Protein AF-0000000083315668 (afdb_homodimer)

Radius of gyration: 35.76 Å; Cα contacts (8 Å, |Δi|>4): 1628; chains: 2; bounding box: 47×104×80 Å

Sequence (720 aa):
MYAAILAGGVGSRLWPRSRQTRPKQFTDITGSGRTMIQETARRLEGLVDPDRIYVITGSQYARLAAEQLPQIPSDQIIVEPNGRNTGPAIGLACVVLQRRDPDATLAVLPADHVITQPERFRQALAVAGQAAAAGYLVTLGIEPTFPHTGYGYIKAGKPLDLDHGPVYQVELFTEKPNRSAAEAFLAEGGYYWNGGIFVGQVRTFLEEFARQLPQVYERLLQIQACLDRDGSQEERQQAIAEIWAEMPSISMDYGVMEGAQRVAVVPMQAGWSDVGSWDALEAVLEQDESSNYVAKGEILTIDSCDNIVYSDKTMVALIGVHELVVVDAGDTLLIGHKSQMQRVKEIVETLRAQGRSELLMYAAILAGGVGSRLWPRSRQTRPKQFTDITGSGRTMIQETARRLEGLVDPDRIYVITGSQYARLAAEQLPQIPSDQIIVEPNGRNTGPAIGLACVVLQRRDPDATLAVLPADHVITQPERFRQALAVAGQAAAAGYLVTLGIEPTFPHTGYGYIKAGKPLDLDHGPVYQVELFTEKPNRSAAEAFLAEGGYYWNGGIFVGQVRTFLEEFARQLPQVYERLLQIQACLDRDGSQEERQQAIAEIWAEMPSISMDYGVMEGAQRVAVVPMQAGWSDVGSWDALEAVLEQDESSNYVAKGEILTIDSCDNIVYSDKTMVALIGVHELVVVDAGDTLLIGHKSQMQRVKEIVETLRAQGRSELL

Secondary structure (DSSP, 8-state):
-EEEEE-----GGGTTTS-SSS-GGGS-SSSSSS-HHHHHHHTTTTTS-GGGEEEEEEGGGHHHHHHH-TTS-GGGEEEESS---HHHHHHHHHHHHHHH-TT-EEEEEETT-EES-HHHHHHHHHHHHHHHHTT-EEEEEE--SS--SSS-EEEEEEEP--SSS--EEEEEEESS--HHHHHHHHHH--EEEEEEEEEEEHHHHHHHHHHH-HHHHHHHHHHHHHHHS-S-HHHHHHHHHHHHTT-----HHHHTGGG-SSEEEEE--S-EE---SGGGGGGTSPB-TTS-EEEES-EEEES-BS-EEEE-SSEEEEES-BSEEEEE-SSEEEEEEGGGGGGHHHHHHHHHHTT-GGG-/-EEEEEE----GGGTTTS-SSS-GGGS-SSSSSS-HHHHHHHTTTTTS-GGGEEEEEEGGGHHHHHHH-TTS-GGGEEEESS---HHHHHHHHHHHHHHH-TT-EEEEEETT-EES-HHHHHHHHHHHHHHHHTT-EEEEEE--SS--SSS-EEEEEEEP--SSS--EEEEEEESS--HHHHHHHHHH--EEEEEEEEEEEHHHHHHHHHHH-HHHHHHHHHHHHHHHS-S-HHHHHHHHHHHHTT-----HHHHTGGG-SSEEEEE--S-EE---SGGGGGGTSPB-TTS-EEEES-EEEES-BS-EEEE-SSEEEEES-BSEEEEE-SSEEEEEEGGGGGGHHHHHHHHHHTT-GGG-

InterPro domains:
  IPR005835 Nucleotidyl transferase domain [PF00483] (3-289)
  IPR029044 Nucleotide-diphospho-sugar transferases [G3DSA:3.90.550.10] (1-354)
  IPR029044 Nucleotide-diphospho-sugar transferases [SSF53448] (1-283)
  IPR049577 GDP-mannose pyrophosphorylase, N-terminal domain [cd02509] (1-281)
  IPR051161 Mannose-6-phosphate isomerase type 2 [PTHR46390] (1-358)
  IPR054566 MannoseP isomerase/GMP-like, beta-helix domain [PF22640] (297-351)

Organism: NCBI:txid1204385

Solvent-accessible surface area (backbone atoms only — not comparable to full-atom values): 36936 Å² total; per-residue (Å²): 108,33,36,36,32,44,56,62,69,54,50,62,33,44,51,74,67,17,26,76,90,40,19,38,33,72,31,52,78,65,48,78,84,47,26,24,36,45,50,45,56,56,49,34,58,96,75,40,56,47,89,39,40,31,37,39,22,28,62,92,43,46,66,57,51,46,68,64,37,69,76,35,54,72,89,33,52,42,67,36,83,60,91,28,53,51,27,50,52,52,51,50,51,33,52,58,40,41,75,75,36,65,82,38,33,37,35,37,36,60,18,49,46,47,59,76,32,44,68,50,41,46,51,37,51,51,35,30,50,54,47,10,74,73,66,22,43,22,34,37,20,29,77,66,88,64,55,58,41,85,38,28,40,32,31,58,47,59,73,47,96,52,96,62,60,76,32,19,33,51,70,41,56,44,73,43,40,55,59,69,54,24,44,49,45,63,73,70,51,64,46,21,30,54,65,70,30,38,22,22,26,34,57,57,53,51,51,42,30,48,72,62,32,46,72,53,35,51,48,48,51,52,42,47,53,46,71,71,45,86,72,55,71,67,58,39,50,52,53,40,42,59,54,52,73,70,50,64,71,40,39,38,60,75,52,37,57,53,73,49,87,49,39,30,35,26,69,40,87,20,61,74,42,60,60,73,25,66,54,48,46,65,82,74,46,65,61,47,95,63,43,26,30,65,35,32,60,40,75,50,68,44,79,32,35,54,27,38,35,36,28,82,38,72,31,37,35,36,32,56,43,63,39,34,34,38,38,42,55,79,52,36,36,39,39,26,27,40,91,48,33,81,51,41,46,55,56,55,50,50,35,57,76,70,66,42,62,91,78,69,108,34,36,37,32,43,56,61,68,54,50,64,33,43,51,74,67,18,25,74,90,41,18,39,33,72,31,51,79,66,47,78,84,46,27,24,36,46,48,46,57,54,47,34,59,96,76,39,55,48,90,39,40,31,36,38,19,27,61,91,43,45,67,58,50,47,68,66,37,69,76,35,53,72,89,33,53,43,67,36,82,59,90,29,53,52,28,52,52,52,50,50,52,35,50,59,40,42,76,75,37,64,82,36,34,36,34,38,34,58,16,48,44,48,60,77,32,43,67,48,41,45,51,38,49,52,34,29,49,54,46,10,74,73,65,23,42,21,35,36,20,30,78,67,89,64,56,58,40,84,38,27,40,32,32,56,47,59,72,46,98,52,94,62,60,76,32,20,33,50,68,43,57,43,76,44,40,55,58,70,55,24,45,50,44,62,71,70,51,65,46,19,30,52,65,70,31,37,23,22,27,35,58,56,54,52,50,43,30,48,72,61,32,47,72,51,34,51,48,48,52,52,41,46,51,47,70,73,47,86,72,54,71,67,57,40,51,52,53,41,42,60,54,52,71,72,49,62,70,39,40,38,59,76,51,36,57,52,74,50,88,50,38,30,35,26,70,39,87,18,60,74,40,63,60,74,26,67,55,48,45,64,80,76,46,66,61,46,97,64,44,26,31,66,33,32,63,41,73,48,68,44,80,32,36,54,27,38,35,36,30,83,37,72,32,36,37,35,33,55,43,63,39,33,33,39,38,41,54,80,52,35,35,40,38,26,28,41,91,50,32,80,52,41,46,57,55,54,50,50,36,58,75,69,66,44,62,90,78,67

Foldseek 3Di:
DAEEEEDADQLLLAPPQGANLARQLLDQLLQPPAGLLLVVVVLCPPPHQLQRYAYEYAPSCLVVSCVRCVRHDSVRYHHAPDAQAALLSVLLVLLVVCVVPVFDKYKYHYSQKDFQFSVLVSLLVVVQQQVQNVVAKEFEFEDDPALFQQWKKWAFDDFDPDDRATKGWTPAIGGRDDSVVSVVDNVVDRMTTGQLIIIHTSVSSLVQCVVQPVLSSVLSVQLSVLVPDDDDPVVSVVSNSVSSVPHHRDYCSVRGVRPDDGYMYRYGDRQMDSCSFQLRSVSVADADPQADGESDEAEAEACEHQEYEAEPDNYHYYYNYYQWYWHDNPVDIDIDHSVCSSCSVVVVVVCVVVVVSVSD/DAEEEEDADQLLLAPPQGANLARQLLDQLLQPPAGLLLVVVVLCPPPHQLQRYAYEYAPSCLVVSCVRCVRHDSVRYHHAPDAQAALLSVLLVLLVVCVVPVFDKYKYHYSQKDFQFSVLVSLLVVVQQQVQNVPAKEFEFEDDPALFQQWKKWAFDDFDPDDRATKGWTPAIGGRDDSVVSVVDNVVDRMTTGQLIIIHTSVSSLVQCVVQPVLSSVLSVQLSVLVPDDDDPVVSVVSNSVSSVPHHRDYCSVRGVRPDDTYMYRYGDRQMDSCSFQLRSVSVADADPQADGESDEAEAEACEHQEYEAEPDNYHYYYNYYQWYWHDNPVDIDIDHSVCSSCSVVVVVVCVVVVVSVSD

pLDDT: mean 95.36, std 3.81, range [67.56, 98.88]

Structure (mmCIF, N/CA/C/O backbone):
data_AF-0000000083315668-model_v1
#
loop_
_entity.id
_entity.type
_entity.pdbx_description
1 polymer 'mannose-1-phosphate guanylyltransferase'
#
loop_
_atom_site.group_PDB
_atom_site.id
_atom_site.type_symbol
_atom_site.label_atom_id
_atom_site.label_alt_id
_atom_site.label_comp_id
_atom_site.label_asym_id
_atom_site.label_entity_id
_atom_site.label_seq_id
_atom_site.pdbx_PDB_ins_code
_atom_site.Cartn_x
_atom_site.Cartn_y
_atom_site.Cartn_z
_atom_site.occupancy
_atom_site.B_iso_or_equiv
_atom_site.auth_seq_id
_atom_site.auth_comp_id
_atom_site.auth_asym_id
_atom_site.auth_atom_id
_atom_site.pdbx_PDB_model_num
ATOM 1 N N . MET A 1 1 ? 11.969 -40.656 -20.406 1 96.12 1 MET A N 1
ATOM 2 C CA . MET A 1 1 ? 10.836 -39.844 -19.938 1 96.12 1 MET A CA 1
ATOM 3 C C . MET A 1 1 ? 10.883 -38.438 -20.531 1 96.12 1 MET A C 1
ATOM 5 O O . MET A 1 1 ? 11.961 -37.844 -20.656 1 96.12 1 MET A O 1
ATOM 9 N N . TYR A 1 2 ? 9.727 -37.969 -21.047 1 98.31 2 TYR A N 1
ATOM 10 C CA . TYR A 1 2 ? 9.508 -36.594 -21.531 1 98.31 2 TYR A CA 1
ATOM 11 C C . TYR A 1 2 ? 8.656 -35.812 -20.531 1 98.31 2 TYR A C 1
ATOM 13 O O . TYR A 1 2 ? 8.008 -36.406 -19.656 1 98.31 2 TYR A O 1
ATOM 21 N N . ALA A 1 3 ? 8.727 -34.531 -20.641 1 98.81 3 ALA A N 1
ATOM 22 C CA . ALA A 1 3 ? 7.875 -33.656 -19.812 1 98.81 3 ALA A CA 1
ATOM 23 C C . ALA A 1 3 ? 7.121 -32.656 -20.672 1 98.81 3 ALA A C 1
ATOM 25 O O . ALA A 1 3 ? 7.652 -32.156 -21.672 1 98.81 3 ALA A O 1
ATOM 26 N N . ALA A 1 4 ? 5.887 -32.438 -20.344 1 98.75 4 ALA A N 1
ATOM 27 C CA . ALA A 1 4 ? 5.078 -31.375 -20.922 1 98.75 4 ALA A CA 1
ATOM 28 C C . ALA A 1 4 ? 4.613 -30.391 -19.844 1 98.75 4 ALA A C 1
ATOM 30 O O . ALA A 1 4 ? 3.861 -30.766 -18.938 1 98.75 4 ALA A O 1
ATOM 31 N N . ILE A 1 5 ? 5.059 -29.156 -19.938 1 98.69 5 ILE A N 1
ATOM 32 C CA . ILE A 1 5 ? 4.652 -28.094 -19.016 1 98.69 5 ILE A CA 1
ATOM 33 C C . ILE A 1 5 ? 3.443 -27.359 -19.578 1 98.69 5 ILE A C 1
ATOM 35 O O . ILE A 1 5 ? 3.518 -26.766 -20.656 1 98.69 5 ILE A O 1
ATOM 39 N N . LEU A 1 6 ? 2.361 -27.438 -18.844 1 98.19 6 LEU A N 1
ATOM 40 C CA . LEU A 1 6 ? 1.143 -26.75 -19.266 1 98.19 6 LEU A CA 1
ATOM 41 C C . LEU A 1 6 ? 1.181 -25.281 -18.844 1 98.19 6 LEU A C 1
ATOM 43 O O . LEU A 1 6 ? 1.174 -24.969 -17.656 1 98.19 6 LEU A O 1
ATOM 47 N N . ALA A 1 7 ? 1.18 -24.359 -19.812 1 97.12 7 ALA A N 1
ATOM 48 C CA . ALA A 1 7 ? 1.354 -22.953 -19.516 1 97.12 7 ALA A CA 1
ATOM 49 C C . ALA A 1 7 ? 0.317 -22.109 -20.25 1 97.12 7 ALA A C 1
ATOM 51 O O . ALA A 1 7 ? 0.647 -21.062 -20.828 1 97.12 7 ALA A O 1
ATOM 52 N N . GLY A 1 8 ? -0.949 -22.547 -20.234 1 91.5 8 GLY A N 1
ATOM 53 C CA . GLY A 1 8 ? -1.982 -21.828 -20.969 1 91.5 8 GLY A CA 1
ATOM 54 C C . GLY A 1 8 ? -2.924 -21.062 -20.062 1 91.5 8 GLY A C 1
ATOM 55 O O . GLY A 1 8 ? -3.713 -20.234 -20.531 1 91.5 8 GLY A O 1
ATOM 56 N N . GLY A 1 9 ? -2.857 -21.188 -18.766 1 84.25 9 GLY A N 1
ATOM 57 C CA . GLY A 1 9 ? -3.797 -20.594 -17.828 1 84.25 9 GLY A CA 1
ATOM 58 C C . GLY A 1 9 ? -3.578 -19.094 -17.625 1 84.25 9 GLY A C 1
ATOM 59 O O . GLY A 1 9 ? -2.463 -18.609 -17.797 1 84.25 9 GLY A O 1
ATOM 60 N N . VAL A 1 10 ? -4.699 -18.375 -17.297 1 78.62 10 VAL A N 1
ATOM 61 C CA . VAL A 1 10 ? -4.629 -16.938 -17.109 1 78.62 10 VAL A CA 1
ATOM 62 C C . VAL A 1 10 ? -4.293 -16.609 -15.664 1 78.62 10 VAL A C 1
ATOM 64 O O . VAL A 1 10 ? -3.52 -15.695 -15.383 1 78.62 10 VAL A O 1
ATOM 67 N N . GLY A 1 11 ? -4.781 -17.391 -14.656 1 79.75 11 GLY A N 1
ATOM 68 C CA . GLY A 1 11 ? -4.484 -17.188 -13.25 1 79.75 11 GLY A CA 1
ATOM 69 C C . GLY A 1 11 ? -4.938 -15.836 -12.734 1 79.75 11 GLY A C 1
ATOM 70 O O . GLY A 1 11 ? -4.141 -15.078 -12.188 1 79.75 11 GLY A O 1
ATOM 71 N N . SER A 1 12 ? -6.195 -15.5 -12.695 1 84.19 12 SER A N 1
ATOM 72 C CA . SER A 1 12 ? -6.719 -14.164 -12.438 1 84.19 12 SER A CA 1
ATOM 73 C C . SER A 1 12 ? -6.727 -13.844 -10.945 1 84.19 12 SER A C 1
ATOM 75 O O . SER A 1 12 ? -6.719 -12.672 -10.555 1 84.19 12 SER A O 1
ATOM 77 N N . ARG A 1 13 ? -6.609 -14.781 -10.055 1 90.38 13 ARG A N 1
ATOM 78 C CA . ARG A 1 13 ? -6.773 -14.555 -8.617 1 90.38 13 ARG A CA 1
ATOM 79 C C . ARG A 1 13 ? -5.496 -14 -8 1 90.38 13 ARG A C 1
ATOM 81 O O . ARG A 1 13 ? -5.477 -13.648 -6.816 1 90.38 13 ARG A O 1
ATOM 88 N N . LEU A 1 14 ? -4.457 -13.891 -8.75 1 95.94 14 LEU A N 1
ATOM 89 C CA . LEU A 1 14 ? -3.219 -13.305 -8.242 1 95.94 14 LEU A CA 1
ATOM 90 C C . LEU A 1 14 ? -3.025 -11.898 -8.797 1 95.94 14 LEU A C 1
ATOM 92 O O . LEU A 1 14 ? -1.903 -11.383 -8.82 1 95.94 14 LEU A O 1
ATOM 96 N N . TRP A 1 15 ? -4.176 -11.438 -9.305 1 95.69 15 TRP A N 1
ATOM 97 C CA . TRP A 1 15 ? -4.18 -10 -9.547 1 95.69 15 TRP A CA 1
ATOM 98 C C . TRP A 1 15 ? -3.771 -9.234 -8.289 1 95.69 15 TRP A C 1
ATOM 100 O O . TRP A 1 15 ? -4.086 -9.648 -7.176 1 95.69 15 TRP A O 1
ATOM 110 N N . PRO A 1 16 ? -3.004 -8.195 -8.359 1 96.12 16 PRO A N 1
ATOM 111 C CA . PRO A 1 16 ? -2.717 -7.43 -9.578 1 96.12 16 PRO A CA 1
ATOM 112 C C . PRO A 1 16 ? -1.401 -7.84 -10.234 1 96.12 16 PRO A C 1
ATOM 114 O O . PRO A 1 16 ? -1.03 -7.297 -11.273 1 96.12 16 PRO A O 1
ATOM 117 N N . ARG A 1 17 ? -0.706 -8.789 -9.656 1 93.62 17 ARG A N 1
ATOM 118 C CA . ARG A 1 17 ? 0.554 -9.188 -10.273 1 93.62 17 ARG A CA 1
ATOM 119 C C . ARG A 1 17 ? 0.308 -10.016 -11.531 1 93.62 17 ARG A C 1
ATOM 121 O O . ARG A 1 17 ? 1.057 -9.914 -12.508 1 93.62 17 ARG A O 1
ATOM 128 N N . SER A 1 18 ? -0.645 -10.859 -11.461 1 93.44 18 SER A N 1
ATOM 129 C CA . SER A 1 18 ? -1.071 -11.555 -12.672 1 93.44 18 SER A CA 1
ATOM 130 C C . SER A 1 18 ? -1.924 -10.656 -13.555 1 93.44 18 SER A C 1
ATOM 132 O O . SER A 1 18 ? -2.826 -9.969 -13.07 1 93.44 18 SER A O 1
ATOM 134 N N . ARG A 1 19 ? -1.631 -10.609 -14.82 1 92.5 19 ARG A N 1
ATOM 135 C CA . ARG A 1 19 ? -2.354 -9.836 -15.82 1 92.5 19 ARG A CA 1
ATOM 136 C C . ARG A 1 19 ? -2.717 -10.695 -17.031 1 92.5 19 ARG A C 1
ATOM 138 O O . ARG A 1 19 ? -2.191 -11.797 -17.188 1 92.5 19 ARG A O 1
ATOM 145 N N . GLN A 1 20 ? -3.596 -10.188 -17.844 1 90.31 20 GLN A N 1
ATOM 146 C CA . GLN A 1 20 ? -3.963 -10.906 -19.047 1 90.31 20 GLN A CA 1
ATOM 147 C C . GLN A 1 20 ? -2.752 -11.117 -19.953 1 90.31 20 GLN A C 1
ATOM 149 O O . GLN A 1 20 ? -2.623 -12.156 -20.609 1 90.31 20 GLN A O 1
ATOM 154 N N . THR A 1 21 ? -1.908 -10.156 -19.969 1 90.25 21 THR A N 1
ATOM 155 C CA . THR A 1 21 ? -0.753 -10.211 -20.859 1 90.25 21 THR A CA 1
ATOM 156 C C . THR A 1 21 ? 0.398 -10.969 -20.203 1 90.25 21 THR A C 1
ATOM 158 O O . THR A 1 21 ? 1.36 -11.352 -20.875 1 90.25 21 THR A O 1
ATOM 161 N N . ARG A 1 22 ? 0.301 -11.211 -18.906 1 93.25 22 ARG A N 1
ATOM 162 C CA . ARG A 1 22 ? 1.338 -11.914 -18.172 1 93.25 22 ARG A CA 1
ATOM 163 C C . ARG A 1 22 ? 0.734 -12.742 -17.031 1 93.25 22 ARG A C 1
ATOM 165 O O . ARG A 1 22 ? 0.873 -12.391 -15.859 1 93.25 22 ARG A O 1
ATOM 172 N N . PRO A 1 23 ? 0.24 -13.859 -17.391 1 94.56 23 PRO A N 1
ATOM 173 C CA . PRO A 1 23 ? -0.392 -14.727 -16.406 1 94.56 23 PRO A CA 1
ATOM 174 C C . PRO A 1 23 ? 0.569 -15.148 -15.289 1 94.56 23 PRO A C 1
ATOM 176 O O . PRO A 1 23 ? 1.771 -14.883 -15.375 1 94.56 23 PRO A O 1
ATOM 179 N N . LYS A 1 24 ? 0.029 -15.742 -14.297 1 94.69 24 LYS A N 1
ATOM 180 C CA . LYS A 1 24 ? 0.784 -15.992 -13.078 1 94.69 24 LYS A CA 1
ATOM 181 C C . LYS A 1 24 ? 2.008 -16.859 -13.352 1 94.69 24 LYS A C 1
ATOM 183 O O . LYS A 1 24 ? 3.053 -16.688 -12.719 1 94.69 24 LYS A O 1
ATOM 188 N N . GLN A 1 25 ? 1.899 -17.859 -14.281 1 96.44 25 GLN A N 1
ATOM 189 C CA . GLN A 1 25 ? 3.014 -18.781 -14.508 1 96.44 25 GLN A CA 1
ATOM 190 C C . GLN A 1 25 ? 4.242 -18.031 -15.023 1 96.44 25 GLN A C 1
ATOM 192 O O . GLN A 1 25 ? 5.359 -18.547 -14.969 1 96.44 25 GLN A O 1
ATOM 197 N N . PHE A 1 26 ? 4.027 -16.828 -15.516 1 97.12 26 PHE A N 1
ATOM 198 C CA . PHE A 1 26 ? 5.129 -16.047 -16.062 1 97.12 26 PHE A CA 1
ATOM 199 C C . PHE A 1 26 ? 5.559 -14.953 -15.086 1 97.12 26 PHE A C 1
ATOM 201 O O . PHE A 1 26 ? 6.195 -13.977 -15.477 1 97.12 26 PHE A O 1
ATOM 208 N N . THR A 1 27 ? 5.168 -15.07 -13.828 1 94.81 27 THR A N 1
ATOM 209 C CA . THR A 1 27 ? 5.5 -14.078 -12.812 1 94.81 27 THR A CA 1
ATOM 210 C C . THR A 1 27 ? 6.219 -14.734 -11.633 1 94.81 27 THR A C 1
ATOM 212 O O . THR A 1 27 ? 6.031 -15.922 -11.367 1 94.81 27 THR A O 1
ATOM 215 N N . ASP A 1 28 ? 7.133 -13.961 -11.008 1 95.81 28 ASP A N 1
ATOM 216 C CA . ASP A 1 28 ? 7.77 -14.359 -9.758 1 95.81 28 ASP A CA 1
ATOM 217 C C . ASP A 1 28 ? 6.867 -14.047 -8.562 1 95.81 28 ASP A C 1
ATOM 219 O O . ASP A 1 28 ? 6.949 -12.961 -7.984 1 95.81 28 ASP A O 1
ATOM 223 N N . ILE A 1 29 ? 6.082 -15.008 -8.164 1 94.19 29 ILE A N 1
ATOM 224 C CA . ILE A 1 29 ? 5.066 -14.789 -7.137 1 94.19 29 ILE A CA 1
ATOM 225 C C . ILE A 1 29 ? 5.68 -14.984 -5.754 1 94.19 29 ILE A C 1
ATOM 227 O O . ILE A 1 29 ? 5.223 -14.383 -4.777 1 94.19 29 ILE A O 1
ATOM 231 N N . THR A 1 30 ? 6.707 -15.75 -5.613 1 94.25 30 THR A N 1
ATOM 232 C CA . THR A 1 30 ? 7.277 -16.094 -4.316 1 94.25 30 THR A CA 1
ATOM 233 C C . THR A 1 30 ? 8.477 -15.203 -4 1 94.25 30 THR A C 1
ATOM 235 O O . THR A 1 30 ? 9.039 -15.273 -2.906 1 94.25 30 THR A O 1
ATOM 238 N N . GLY A 1 31 ? 8.938 -14.43 -4.988 1 91.94 31 GLY A N 1
ATOM 239 C CA . GLY A 1 31 ? 10.094 -13.57 -4.781 1 91.94 31 GLY A CA 1
ATOM 240 C C . GLY A 1 31 ? 11.414 -14.32 -4.867 1 91.94 31 GLY A C 1
ATOM 241 O O . GLY A 1 31 ? 12.43 -13.859 -4.34 1 91.94 31 GLY A O 1
ATOM 242 N N . SER A 1 32 ? 11.453 -15.453 -5.516 1 92.56 32 SER A N 1
ATOM 243 C CA . SER A 1 32 ? 12.641 -16.297 -5.609 1 92.56 32 SER A CA 1
ATOM 244 C C . SER A 1 32 ? 13.609 -15.766 -6.66 1 92.56 32 SER A C 1
ATOM 246 O O . SER A 1 32 ? 14.766 -16.188 -6.715 1 92.56 32 SER A O 1
ATOM 248 N N . GLY A 1 33 ? 13.18 -14.844 -7.48 1 94.62 33 GLY A N 1
ATOM 249 C CA . GLY A 1 33 ? 13.977 -14.359 -8.594 1 94.62 33 GLY A CA 1
ATOM 250 C C . GLY A 1 33 ? 13.695 -15.102 -9.891 1 94.62 33 GLY A C 1
ATOM 251 O O . GLY A 1 33 ? 14.227 -14.742 -10.945 1 94.62 33 GLY A O 1
ATOM 252 N N . ARG A 1 34 ? 12.781 -16.062 -9.844 1 96.62 34 ARG A N 1
ATOM 253 C CA . ARG A 1 34 ? 12.359 -16.828 -11.016 1 96.62 34 ARG A CA 1
ATOM 254 C C . ARG A 1 34 ? 10.836 -16.875 -11.117 1 96.62 34 ARG A C 1
ATOM 256 O O . ARG A 1 34 ? 10.141 -16.906 -10.094 1 96.62 34 ARG A O 1
ATOM 263 N N . THR A 1 35 ? 10.391 -16.875 -12.391 1 97.44 35 THR A N 1
ATOM 264 C CA . THR A 1 35 ? 8.953 -17.047 -12.602 1 97.44 35 THR A CA 1
ATOM 265 C C . THR A 1 35 ? 8.531 -18.484 -12.305 1 97.44 35 THR A C 1
ATOM 267 O O . THR A 1 35 ? 9.375 -19.359 -12.164 1 97.44 35 THR A O 1
ATOM 270 N N . MET A 1 36 ? 7.289 -18.688 -12.164 1 97.06 36 MET A N 1
ATOM 271 C CA . MET A 1 36 ? 6.773 -20.016 -11.82 1 97.06 36 MET A CA 1
ATOM 272 C C . MET A 1 36 ? 7.109 -21.031 -12.906 1 97.06 36 MET A C 1
ATOM 274 O O . MET A 1 36 ? 7.469 -22.172 -12.609 1 97.06 36 MET A O 1
ATOM 278 N N . ILE A 1 37 ? 7.039 -20.625 -14.164 1 98.31 37 ILE A N 1
ATOM 279 C CA . ILE A 1 37 ? 7.332 -21.562 -15.25 1 98.31 37 ILE A CA 1
ATOM 280 C C . ILE A 1 37 ? 8.82 -21.891 -15.258 1 98.31 37 ILE A C 1
ATOM 282 O O . ILE A 1 37 ? 9.211 -23.016 -15.555 1 98.31 37 ILE A O 1
ATOM 286 N N . GLN A 1 38 ? 9.641 -20.938 -14.961 1 98.44 38 GLN A N 1
ATOM 287 C CA . GLN A 1 38 ? 11.078 -21.188 -14.844 1 98.44 38 GLN A CA 1
ATOM 288 C C . GLN A 1 38 ? 11.375 -22.172 -13.727 1 98.44 38 GLN A C 1
ATOM 290 O O . GLN A 1 38 ? 12.195 -23.078 -13.891 1 98.44 38 GLN A O 1
ATOM 295 N N . GLU A 1 39 ? 10.711 -22.016 -12.648 1 97.94 39 GLU A N 1
ATOM 296 C CA . GLU A 1 39 ? 10.883 -22.922 -11.523 1 97.94 39 GLU A CA 1
ATOM 297 C C . GLU A 1 39 ? 10.422 -24.328 -11.883 1 97.94 39 GLU A C 1
ATOM 299 O O . GLU A 1 39 ? 11.031 -25.312 -11.461 1 97.94 39 GLU A O 1
ATOM 304 N N . THR A 1 40 ? 9.336 -24.406 -12.578 1 98.31 40 THR A N 1
ATOM 305 C CA . THR A 1 40 ? 8.82 -25.703 -13.008 1 98.31 40 THR A CA 1
ATOM 306 C C . THR A 1 40 ? 9.844 -26.422 -13.883 1 98.31 40 THR A C 1
ATOM 308 O O . THR A 1 40 ? 10.141 -27.594 -13.656 1 98.31 40 THR A O 1
ATOM 311 N N . ALA A 1 41 ? 10.422 -25.734 -14.828 1 98.44 41 ALA A N 1
ATOM 312 C CA . ALA A 1 41 ? 11.445 -26.328 -15.688 1 98.44 41 ALA A CA 1
ATOM 313 C C . ALA A 1 41 ? 12.688 -26.719 -14.891 1 98.44 41 ALA A C 1
ATOM 315 O O . ALA A 1 41 ? 13.242 -27.797 -15.07 1 98.44 41 ALA A O 1
ATOM 316 N N . ARG A 1 42 ? 13.016 -25.875 -14.016 1 97.44 42 ARG A N 1
ATOM 317 C CA . ARG A 1 42 ? 14.219 -26.094 -13.219 1 97.44 42 ARG A CA 1
ATOM 318 C C . ARG A 1 42 ? 14.086 -27.344 -12.359 1 97.44 42 ARG A C 1
ATOM 320 O O . ARG A 1 42 ? 15.062 -28.062 -12.156 1 97.44 42 ARG A O 1
ATOM 327 N N . ARG A 1 43 ? 12.945 -27.594 -11.859 1 97.25 43 ARG A N 1
ATOM 328 C CA . ARG A 1 43 ? 12.766 -28.719 -10.953 1 97.25 43 ARG A CA 1
ATOM 329 C C . ARG A 1 43 ? 12.914 -30.047 -11.688 1 97.25 43 ARG A C 1
ATOM 331 O O . ARG A 1 43 ? 13.062 -31.094 -11.062 1 97.25 43 ARG A O 1
ATOM 338 N N . LEU A 1 44 ? 12.914 -30.031 -12.977 1 98.12 44 LEU A N 1
ATOM 339 C CA . LEU A 1 44 ? 13.07 -31.234 -13.781 1 98.12 44 LEU A CA 1
ATOM 340 C C . LEU A 1 44 ? 14.539 -31.531 -14.031 1 98.12 44 LEU A C 1
ATOM 342 O O . LEU A 1 44 ? 14.883 -32.625 -14.531 1 98.12 44 LEU A O 1
ATOM 346 N N . GLU A 1 45 ? 15.391 -30.562 -13.695 1 96.19 45 GLU A N 1
ATOM 347 C CA . GLU A 1 45 ? 16.828 -30.734 -13.945 1 96.19 45 GLU A CA 1
ATOM 348 C C . GLU A 1 45 ? 17.359 -31.984 -13.273 1 96.19 45 GLU A C 1
ATOM 350 O O . GLU A 1 45 ? 17.062 -32.25 -12.109 1 96.19 45 GLU A O 1
ATOM 355 N N . GLY A 1 46 ? 18.188 -32.719 -14.039 1 94.56 46 GLY A N 1
ATOM 356 C CA . GLY A 1 46 ? 18.734 -33.938 -13.516 1 94.56 46 GLY A CA 1
ATOM 357 C C . GLY A 1 46 ? 17.859 -35.156 -13.797 1 94.56 46 GLY A C 1
ATOM 358 O O . GLY A 1 46 ? 18.328 -36.281 -13.727 1 94.56 46 GLY A O 1
ATOM 359 N N . LEU A 1 47 ? 16.625 -34.938 -14.117 1 96.94 47 LEU A N 1
ATOM 360 C CA . LEU A 1 47 ? 15.703 -36.031 -14.352 1 96.94 47 LEU A CA 1
ATOM 361 C C . LEU A 1 47 ? 15.25 -36.062 -15.812 1 96.94 47 LEU A C 1
ATOM 363 O O . LEU A 1 47 ? 15.133 -37.125 -16.406 1 96.94 47 LEU A O 1
ATOM 367 N N . VAL A 1 48 ? 14.945 -34.906 -16.312 1 97.81 48 VAL A N 1
ATOM 368 C CA . VAL A 1 48 ? 14.516 -34.781 -17.703 1 97.81 48 VAL A CA 1
ATOM 369 C C . VAL A 1 48 ? 15.414 -33.781 -18.438 1 97.81 48 VAL A C 1
ATOM 371 O O . VAL A 1 48 ? 15.555 -32.625 -18 1 97.81 48 VAL A O 1
ATOM 374 N N . ASP A 1 49 ? 15.984 -34.156 -19.547 1 96.75 49 ASP A N 1
ATOM 375 C CA . ASP A 1 49 ? 16.812 -33.281 -20.344 1 96.75 49 ASP A CA 1
ATOM 376 C C . ASP A 1 49 ? 15.977 -32.188 -21.016 1 96.75 49 ASP A C 1
ATOM 378 O O . ASP A 1 49 ? 14.867 -32.469 -21.469 1 96.75 49 ASP A O 1
ATOM 382 N N . PRO A 1 50 ? 16.516 -31.031 -21.125 1 96.44 50 PRO A N 1
ATOM 383 C CA . PRO A 1 50 ? 15.789 -29.922 -21.75 1 96.44 50 PRO A CA 1
ATOM 384 C C . PRO A 1 50 ? 15.266 -30.281 -23.141 1 96.44 50 PRO A C 1
ATOM 386 O O . PRO A 1 50 ? 14.211 -29.797 -23.547 1 96.44 50 PRO A O 1
ATOM 389 N N . ASP A 1 51 ? 15.992 -31.062 -23.859 1 96.62 51 ASP A N 1
ATOM 390 C CA . ASP A 1 51 ? 15.586 -31.422 -25.203 1 96.62 51 ASP A CA 1
ATOM 391 C C . ASP A 1 51 ? 14.406 -32.406 -25.188 1 96.62 51 ASP A C 1
ATOM 393 O O . ASP A 1 51 ? 13.859 -32.719 -26.234 1 96.62 51 ASP A O 1
ATOM 397 N N . ARG A 1 52 ? 14.023 -32.812 -23.984 1 98.25 52 ARG A N 1
ATOM 398 C CA . ARG A 1 52 ? 12.867 -33.688 -23.828 1 98.25 52 ARG A CA 1
ATOM 399 C C . ARG A 1 52 ? 11.742 -32.969 -23.078 1 98.25 52 ARG A C 1
ATOM 401 O O . ARG A 1 52 ? 10.773 -33.625 -22.641 1 98.25 52 ARG A O 1
ATOM 408 N N . ILE A 1 53 ? 11.852 -31.672 -22.875 1 98.62 53 ILE A N 1
ATOM 409 C CA . ILE A 1 53 ? 10.82 -30.859 -22.219 1 98.62 53 ILE A CA 1
ATOM 410 C C . ILE A 1 53 ? 10.023 -30.094 -23.266 1 98.62 53 ILE A C 1
ATOM 412 O O . ILE A 1 53 ? 10.609 -29.453 -24.156 1 98.62 53 ILE A O 1
ATOM 416 N N . TYR A 1 54 ? 8.742 -30.203 -23.203 1 98.5 54 TYR A N 1
ATOM 417 C CA . TYR A 1 54 ? 7.816 -29.453 -24.047 1 98.5 54 TYR A CA 1
ATOM 418 C C . TYR A 1 54 ? 7.008 -28.469 -23.219 1 98.5 54 TYR A C 1
ATOM 420 O O . TYR A 1 54 ? 6.801 -28.672 -22.016 1 98.5 54 TYR A O 1
ATOM 428 N N . VAL A 1 55 ? 6.648 -27.359 -23.844 1 98.62 55 VAL A N 1
ATOM 429 C CA . VAL A 1 55 ? 5.746 -26.391 -23.234 1 98.62 55 VAL A CA 1
ATOM 430 C C . VAL A 1 55 ? 4.492 -26.25 -24.094 1 98.62 55 VAL A C 1
ATOM 432 O O . VAL A 1 55 ? 4.586 -26.094 -25.312 1 98.62 55 VAL A O 1
ATOM 435 N N . ILE A 1 56 ? 3.371 -26.453 -23.516 1 98.06 56 ILE A N 1
ATOM 436 C CA . ILE A 1 56 ? 2.107 -26.219 -24.219 1 98.06 56 ILE A CA 1
ATOM 437 C C . ILE A 1 56 ? 1.484 -24.906 -23.75 1 98.06 56 ILE A C 1
ATOM 439 O O . ILE A 1 56 ? 1.229 -24.734 -22.547 1 98.06 56 ILE A O 1
ATOM 443 N N . THR A 1 57 ? 1.23 -24 -24.641 1 97.25 57 THR A N 1
ATOM 444 C CA . THR A 1 57 ? 0.738 -22.672 -24.266 1 97.25 57 THR A CA 1
ATOM 445 C C . THR A 1 57 ? -0.091 -22.078 -25.391 1 97.25 57 THR A C 1
ATOM 447 O O . THR A 1 57 ? -0.193 -22.656 -26.469 1 97.25 57 THR A O 1
ATOM 450 N N . GLY A 1 58 ? -0.782 -21.047 -25.078 1 94.5 58 GLY A N 1
ATOM 451 C CA . GLY A 1 58 ? -1.527 -20.312 -26.094 1 94.5 58 GLY A CA 1
ATOM 452 C C . GLY A 1 58 ? -0.646 -19.453 -26.984 1 94.5 58 GLY A C 1
ATOM 453 O O . GLY A 1 58 ? 0.486 -19.141 -26.625 1 94.5 58 GLY A O 1
ATOM 454 N N . SER A 1 59 ? -1.273 -19.125 -28.125 1 92.38 59 SER A N 1
ATOM 455 C CA . SER A 1 59 ? -0.532 -18.328 -29.094 1 92.38 59 SER A CA 1
ATOM 456 C C . SER A 1 59 ? -0.073 -17 -28.5 1 92.38 59 SER A C 1
ATOM 458 O O . SER A 1 59 ? 1.028 -16.531 -28.797 1 92.38 59 SER A O 1
ATOM 460 N N . GLN A 1 60 ? -0.793 -16.453 -27.641 1 92.75 60 GLN A N 1
ATOM 461 C CA . GLN A 1 60 ? -0.496 -15.133 -27.094 1 92.75 60 GLN A CA 1
ATOM 462 C C . GLN A 1 60 ? 0.668 -15.195 -26.109 1 92.75 60 GLN A C 1
ATOM 464 O O . GLN A 1 60 ? 1.279 -14.172 -25.797 1 92.75 60 GLN A O 1
ATOM 469 N N . TYR A 1 61 ? 1.049 -16.406 -25.656 1 95.88 61 TYR A N 1
ATOM 470 C CA . TYR A 1 61 ? 2.074 -16.516 -24.609 1 95.88 61 TYR A CA 1
ATOM 471 C C . TYR A 1 61 ? 3.309 -17.234 -25.141 1 95.88 61 TYR A C 1
ATOM 473 O O . TYR A 1 61 ? 4.297 -17.391 -24.422 1 95.88 61 TYR A O 1
ATOM 481 N N . ALA A 1 62 ? 3.301 -17.656 -26.391 1 95.81 62 ALA A N 1
ATOM 482 C CA . ALA A 1 62 ? 4.371 -18.469 -26.953 1 95.81 62 ALA A CA 1
ATOM 483 C C . ALA A 1 62 ? 5.715 -17.75 -26.875 1 95.81 62 ALA A C 1
ATOM 485 O O . ALA A 1 62 ? 6.723 -18.344 -26.484 1 95.81 62 ALA A O 1
ATOM 486 N N . ARG A 1 63 ? 5.715 -16.469 -27.234 1 95.44 63 ARG A N 1
ATOM 487 C CA . ARG A 1 63 ? 6.949 -15.695 -27.203 1 95.44 63 ARG A CA 1
ATOM 488 C C . ARG A 1 63 ? 7.477 -15.57 -25.766 1 95.44 63 ARG A C 1
ATOM 490 O O . ARG A 1 63 ? 8.68 -15.703 -25.531 1 95.44 63 ARG A O 1
ATOM 497 N N . LEU A 1 64 ? 6.551 -15.344 -24.859 1 96.5 64 LEU A N 1
ATOM 498 C CA . LEU A 1 64 ? 6.918 -15.203 -23.453 1 96.5 64 LEU A CA 1
ATOM 499 C C . LEU A 1 64 ? 7.516 -16.5 -22.922 1 96.5 64 LEU A C 1
ATOM 501 O O . LEU A 1 64 ? 8.516 -16.469 -22.203 1 96.5 64 LEU A O 1
ATOM 505 N N . ALA A 1 65 ? 6.938 -17.594 -23.266 1 97.88 65 ALA A N 1
ATOM 506 C CA . ALA A 1 65 ? 7.449 -18.906 -22.844 1 97.88 65 ALA A CA 1
ATOM 507 C C . ALA A 1 65 ? 8.859 -19.141 -23.375 1 97.88 65 ALA A C 1
ATOM 509 O O . ALA A 1 65 ? 9.75 -19.562 -22.641 1 97.88 65 ALA A O 1
ATOM 510 N N . ALA A 1 66 ? 9.039 -18.797 -24.609 1 97.69 66 ALA A N 1
ATOM 511 C CA . ALA A 1 66 ? 10.352 -18.969 -25.234 1 97.69 66 ALA A CA 1
ATOM 512 C C . ALA A 1 66 ? 11.398 -18.078 -24.578 1 97.69 66 ALA A C 1
ATOM 514 O O . ALA A 1 66 ? 12.539 -18.5 -24.375 1 97.69 66 ALA A O 1
ATOM 515 N N . GLU A 1 67 ? 10.961 -16.906 -24.297 1 97.75 67 GLU A N 1
ATOM 516 C CA . GLU A 1 67 ? 11.859 -15.945 -23.656 1 97.75 67 GLU A CA 1
ATOM 517 C C . GLU A 1 67 ? 12.273 -16.422 -22.281 1 97.75 67 GLU A C 1
ATOM 519 O O . GLU A 1 67 ? 13.43 -16.266 -21.875 1 97.75 67 GLU A O 1
ATOM 524 N N . GLN A 1 68 ? 11.375 -17 -21.578 1 98.06 68 GLN A N 1
ATOM 525 C CA . GLN A 1 68 ? 11.625 -17.344 -20.188 1 98.06 68 GLN A CA 1
ATOM 526 C C . GLN A 1 68 ? 12.289 -18.719 -20.062 1 98.06 68 GLN A C 1
ATOM 528 O O . GLN A 1 68 ? 12.844 -19.062 -19.016 1 98.06 68 GLN A O 1
ATOM 533 N N . LEU A 1 69 ? 12.156 -19.5 -21.109 1 98.38 69 LEU A N 1
ATOM 534 C CA . LEU A 1 69 ? 12.773 -20.812 -21.094 1 98.38 69 LEU A CA 1
ATOM 535 C C . LEU A 1 69 ? 13.68 -21 -22.297 1 98.38 69 LEU A C 1
ATOM 537 O O . LEU A 1 69 ? 13.445 -21.891 -23.141 1 98.38 69 LEU A O 1
ATOM 541 N N . PRO A 1 70 ? 14.727 -20.312 -22.391 1 97.75 70 PRO A N 1
ATOM 542 C CA . PRO A 1 70 ? 15.602 -20.344 -23.562 1 97.75 70 PRO A CA 1
ATOM 543 C C . PRO A 1 70 ? 16.297 -21.688 -23.75 1 97.75 70 PRO A C 1
ATOM 545 O O . PRO A 1 70 ? 16.781 -22 -24.844 1 97.75 70 PRO A O 1
ATOM 548 N N . GLN A 1 71 ? 16.406 -22.484 -22.734 1 97.12 71 GLN A N 1
ATOM 549 C CA . GLN A 1 71 ? 17.062 -23.781 -22.812 1 97.12 71 GLN A CA 1
ATOM 550 C C . GLN A 1 71 ? 16.203 -24.812 -23.531 1 97.12 71 GLN A C 1
ATOM 552 O O . GLN A 1 71 ? 16.672 -25.875 -23.906 1 97.12 71 GLN A O 1
ATOM 557 N N . ILE A 1 72 ? 14.922 -24.547 -23.625 1 97.31 72 ILE A N 1
ATOM 558 C CA . ILE A 1 72 ? 14 -25.422 -24.328 1 97.31 72 ILE A CA 1
ATOM 559 C C . ILE A 1 72 ? 13.945 -25.031 -25.812 1 97.31 72 ILE A C 1
ATOM 561 O O . ILE A 1 72 ? 13.672 -23.875 -26.141 1 97.31 72 ILE A O 1
ATOM 565 N N . PRO A 1 73 ? 14.195 -25.953 -26.656 1 96.38 73 PRO A N 1
ATOM 566 C CA . PRO A 1 73 ? 14.141 -25.656 -28.078 1 96.38 73 PRO A CA 1
ATOM 567 C C . PRO A 1 73 ? 12.805 -25.047 -28.5 1 96.38 73 PRO A C 1
ATOM 569 O O . PRO A 1 73 ? 11.75 -25.453 -28 1 96.38 73 PRO A O 1
ATOM 572 N N . SER A 1 74 ? 12.797 -24.172 -29.484 1 93.75 74 SER A N 1
ATOM 573 C CA . SER A 1 74 ? 11.617 -23.422 -29.906 1 93.75 74 SER A CA 1
ATOM 574 C C . SER A 1 74 ? 10.547 -24.359 -30.469 1 93.75 74 SER A C 1
ATOM 576 O O . SER A 1 74 ? 9.352 -24.094 -30.328 1 93.75 74 SER A O 1
ATOM 578 N N . ASP A 1 75 ? 11.016 -25.375 -31.109 1 93.06 75 ASP A N 1
ATOM 579 C CA . ASP A 1 75 ? 10.062 -26.281 -31.734 1 93.06 75 ASP A CA 1
ATOM 580 C C . ASP A 1 75 ? 9.398 -27.188 -30.703 1 93.06 75 ASP A C 1
ATOM 582 O O . ASP A 1 75 ? 8.516 -27.984 -31.031 1 93.06 75 ASP A O 1
ATOM 586 N N . GLN A 1 76 ? 9.812 -27 -29.453 1 97.06 76 GLN A N 1
ATOM 587 C CA . GLN A 1 76 ? 9.195 -27.766 -28.375 1 97.06 76 GLN A CA 1
ATOM 588 C C . GLN A 1 76 ? 8.188 -26.922 -27.609 1 97.06 76 GLN A C 1
ATOM 590 O O . GLN A 1 76 ? 7.617 -27.375 -26.609 1 97.06 76 GLN A O 1
ATOM 595 N N . ILE A 1 77 ? 7.992 -25.75 -28.109 1 97.12 77 ILE A N 1
ATOM 596 C CA . ILE A 1 77 ? 6.867 -24.938 -27.656 1 97.12 77 ILE A CA 1
ATOM 597 C C . ILE A 1 77 ? 5.648 -25.203 -28.531 1 97.12 77 ILE A C 1
ATOM 599 O O . ILE A 1 77 ? 5.586 -24.734 -29.672 1 97.12 77 ILE A O 1
ATOM 603 N N . ILE A 1 78 ? 4.762 -25.969 -27.953 1 96.19 78 ILE A N 1
ATOM 604 C CA . ILE A 1 78 ? 3.539 -26.328 -28.672 1 96.19 78 ILE A CA 1
ATOM 605 C C . ILE A 1 78 ? 2.471 -25.266 -28.438 1 96.19 78 ILE A C 1
ATOM 607 O O . ILE A 1 78 ? 2.105 -24.984 -27.281 1 96.19 78 ILE A O 1
ATOM 611 N N . VAL A 1 79 ? 1.935 -24.719 -29.516 1 95.19 79 VAL A N 1
ATOM 612 C CA . VAL A 1 79 ? 1.012 -23.594 -29.406 1 95.19 79 VAL A CA 1
ATOM 613 C C . VAL A 1 79 ? -0.417 -24.062 -29.656 1 95.19 79 VAL A C 1
ATOM 615 O O . VAL A 1 79 ? -0.71 -24.641 -30.719 1 95.19 79 VAL A O 1
ATOM 618 N N . GLU A 1 80 ? -1.249 -23.906 -28.656 1 94.88 80 GLU A N 1
ATOM 619 C CA . GLU A 1 80 ? -2.686 -24.094 -28.844 1 94.88 80 GLU A CA 1
ATOM 620 C C . GLU A 1 80 ? -3.314 -22.875 -29.531 1 94.88 80 GLU A C 1
ATOM 622 O O . GLU A 1 80 ? -3.078 -21.734 -29.125 1 94.88 80 GLU A O 1
ATOM 627 N N . PRO A 1 81 ? -4.195 -23.125 -30.531 1 92.94 81 PRO A N 1
ATOM 628 C CA . PRO A 1 81 ? -4.859 -21.984 -31.172 1 92.94 81 PRO A CA 1
ATOM 629 C C . PRO A 1 81 ? -5.723 -21.188 -30.203 1 92.94 81 PRO A C 1
ATOM 631 O O . PRO A 1 81 ? -5.77 -19.953 -30.281 1 92.94 81 PRO A O 1
ATOM 634 N N . ASN A 1 82 ? -6.422 -21.859 -29.391 1 92.94 82 ASN A N 1
ATOM 635 C CA . ASN A 1 82 ? -7.164 -21.281 -28.266 1 92.94 82 ASN A CA 1
ATOM 636 C C . ASN A 1 82 ? -7.266 -22.25 -27.094 1 92.94 82 ASN A C 1
ATOM 638 O O . ASN A 1 82 ? -6.996 -23.438 -27.25 1 92.94 82 ASN A O 1
ATOM 642 N N . GLY A 1 83 ? -7.527 -21.703 -26 1 93 83 GLY A N 1
ATOM 643 C CA . GLY A 1 83 ? -7.566 -22.547 -24.812 1 93 83 GLY A CA 1
ATOM 644 C C . GLY A 1 83 ? -8.75 -23.484 -24.781 1 93 83 GLY A C 1
ATOM 645 O O . GLY A 1 83 ? -9.891 -23.062 -24.969 1 93 83 GLY A O 1
ATOM 646 N N . ARG A 1 84 ? -8.477 -24.781 -24.625 1 96.12 84 ARG A N 1
ATOM 647 C CA . ARG A 1 84 ? -9.531 -25.797 -24.547 1 96.12 84 ARG A CA 1
ATOM 648 C C . ARG A 1 84 ? -9.359 -26.688 -23.328 1 96.12 84 ARG A C 1
ATOM 650 O O . ARG A 1 84 ? -9.695 -27.875 -23.359 1 96.12 84 ARG A O 1
ATOM 657 N N . ASN A 1 85 ? -8.742 -26.156 -22.25 1 95.12 85 ASN A N 1
ATOM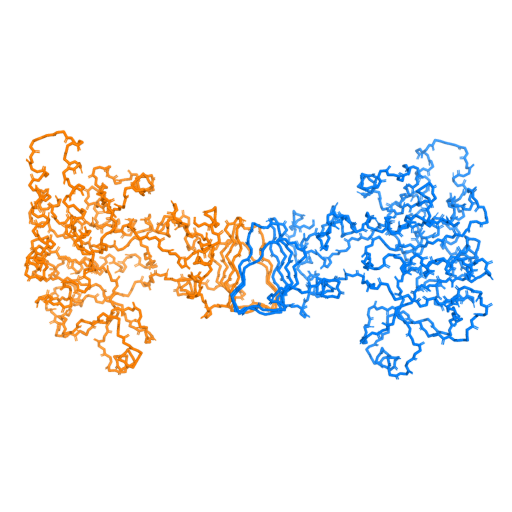 658 C CA . ASN A 1 85 ? -8.539 -26.844 -20.984 1 95.12 85 ASN A CA 1
ATOM 659 C C . ASN A 1 85 ? -7.453 -27.906 -21.078 1 95.12 85 ASN A C 1
ATOM 661 O O . ASN A 1 85 ? -6.789 -28.016 -22.109 1 95.12 85 ASN A O 1
ATOM 665 N N . THR A 1 86 ? -7.195 -28.703 -20.016 1 96.69 86 THR A N 1
ATOM 666 C CA . THR A 1 86 ? -5.988 -29.516 -19.891 1 96.69 86 THR A CA 1
ATOM 667 C C . THR A 1 86 ? -6.102 -30.797 -20.734 1 96.69 86 THR A C 1
ATOM 669 O O . THR A 1 86 ? -5.09 -31.328 -21.188 1 96.69 86 THR A O 1
ATOM 672 N N . GLY A 1 87 ? -7.293 -31.312 -20.938 1 97.69 87 GLY A N 1
ATOM 673 C CA . GLY A 1 87 ? -7.453 -32.531 -21.734 1 97.69 87 GLY A CA 1
ATOM 674 C C . GLY A 1 87 ? -6.871 -32.406 -23.125 1 97.69 87 GLY A C 1
ATOM 675 O O . GLY A 1 87 ? -5.891 -33.094 -23.453 1 97.69 87 GLY A O 1
ATOM 676 N N . PRO A 1 88 ? -7.465 -31.516 -23.969 1 97.94 88 PRO A N 1
ATOM 677 C CA . PRO A 1 88 ? -6.945 -31.312 -25.328 1 97.94 88 PRO A CA 1
ATOM 678 C C . PRO A 1 88 ? -5.473 -30.906 -25.328 1 97.94 88 PRO A C 1
ATOM 680 O O . PRO A 1 88 ? -4.719 -31.328 -26.219 1 97.94 88 PRO A O 1
ATOM 683 N N . ALA A 1 89 ? -5.027 -30.141 -24.375 1 97.69 89 ALA A N 1
ATOM 684 C CA . ALA A 1 89 ? -3.625 -29.734 -24.297 1 97.69 89 ALA A CA 1
ATOM 685 C C . ALA A 1 89 ? -2.711 -30.938 -24.141 1 97.69 89 ALA A C 1
ATOM 687 O O . ALA A 1 89 ? -1.726 -31.078 -24.875 1 97.69 89 ALA A O 1
ATOM 688 N N . ILE A 1 90 ? -3.047 -31.797 -23.219 1 98.31 90 ILE A N 1
ATOM 689 C CA . ILE A 1 90 ? -2.268 -33 -22.984 1 98.31 90 ILE A CA 1
ATOM 690 C C . ILE A 1 90 ? -2.354 -33.906 -24.203 1 98.31 90 ILE A C 1
ATOM 692 O O . ILE A 1 90 ? -1.353 -34.5 -24.625 1 98.31 90 ILE A O 1
ATOM 696 N N . GLY A 1 91 ? -3.562 -34.062 -24.781 1 98.25 91 GLY A N 1
ATOM 697 C CA . GLY A 1 91 ? -3.719 -34.844 -26.016 1 98.25 91 GLY A CA 1
ATOM 698 C C . GLY A 1 91 ? -2.807 -34.375 -27.125 1 98.25 91 GLY A C 1
ATOM 699 O O . GLY A 1 91 ? -2.193 -35.188 -27.828 1 98.25 91 GLY A O 1
ATOM 700 N N . LEU A 1 92 ? -2.768 -33.031 -27.281 1 97.5 92 LEU A N 1
ATOM 701 C CA . LEU A 1 92 ? -1.906 -32.469 -28.312 1 97.5 92 LEU A CA 1
ATOM 702 C C . LEU A 1 92 ? -0.447 -32.844 -28.062 1 97.5 92 LEU A C 1
ATOM 704 O O . LEU A 1 92 ? 0.265 -33.188 -29 1 97.5 92 LEU A O 1
ATOM 708 N N . ALA A 1 93 ? -0.017 -32.75 -26.828 1 97.69 93 ALA A N 1
ATOM 709 C CA . ALA A 1 93 ? 1.342 -33.156 -26.484 1 97.69 93 ALA A CA 1
ATOM 710 C C . ALA A 1 93 ? 1.584 -34.625 -26.844 1 97.69 93 ALA A C 1
ATOM 712 O O . ALA A 1 93 ? 2.641 -34.969 -27.375 1 97.69 93 ALA A O 1
ATOM 713 N N . CYS A 1 94 ? 0.652 -35.5 -26.578 1 98.06 94 CYS A N 1
ATOM 714 C CA . CYS A 1 94 ? 0.768 -36.906 -26.844 1 98.06 94 CYS A CA 1
ATOM 715 C C . CYS A 1 94 ? 0.938 -37.188 -28.328 1 98.06 94 CYS A C 1
ATOM 717 O O . CYS A 1 94 ? 1.791 -37.969 -28.734 1 98.06 94 CYS A O 1
ATOM 719 N N . VAL A 1 95 ? 0.115 -36.469 -29.094 1 96.94 95 VAL A N 1
ATOM 720 C CA . VAL A 1 95 ? 0.154 -36.688 -30.547 1 96.94 95 VAL A CA 1
ATOM 721 C C . VAL A 1 95 ? 1.513 -36.25 -31.094 1 96.94 95 VAL A C 1
ATOM 723 O O . VAL A 1 95 ? 2.098 -36.938 -31.922 1 96.94 95 VAL A O 1
ATOM 726 N N . VAL A 1 96 ? 2.01 -35.156 -30.641 1 95.5 96 VAL A N 1
ATOM 727 C CA . VAL A 1 96 ? 3.311 -34.625 -31.062 1 95.5 96 VAL A CA 1
ATOM 728 C C . VAL A 1 96 ? 4.406 -35.625 -30.656 1 95.5 96 VAL A C 1
ATOM 730 O O . VAL A 1 96 ? 5.273 -35.969 -31.469 1 95.5 96 VAL A O 1
ATOM 733 N N . LEU A 1 97 ? 4.355 -36.125 -29.484 1 96.62 97 LEU A N 1
ATOM 734 C CA . LEU A 1 97 ? 5.398 -37 -28.953 1 96.62 97 LEU A CA 1
ATOM 735 C C . LEU A 1 97 ? 5.328 -38.406 -29.578 1 96.62 97 LEU A C 1
ATOM 737 O O . LEU A 1 97 ? 6.355 -39.062 -29.75 1 96.62 97 LEU A O 1
ATOM 741 N N . GLN A 1 98 ? 4.105 -38.844 -29.812 1 95.5 98 GLN A N 1
ATOM 742 C CA . GLN A 1 98 ? 3.938 -40.156 -30.438 1 95.5 98 GLN A CA 1
ATOM 743 C C . GLN A 1 98 ? 4.703 -40.219 -31.75 1 95.5 98 GLN A C 1
ATOM 745 O O . GLN A 1 98 ? 5.258 -41.281 -32.094 1 95.5 98 GLN A O 1
ATOM 750 N N . ARG A 1 99 ? 4.688 -39.125 -32.469 1 92.81 99 ARG A N 1
ATOM 751 C CA . ARG A 1 99 ? 5.395 -39.062 -33.75 1 92.81 99 ARG A CA 1
ATOM 752 C C . ARG A 1 99 ? 6.902 -39.156 -33.531 1 92.81 99 ARG A C 1
ATOM 754 O O . ARG A 1 99 ? 7.602 -39.75 -34.344 1 92.81 99 ARG A O 1
ATOM 761 N N . ARG A 1 100 ? 7.32 -38.625 -32.531 1 93.25 100 ARG A N 1
ATOM 762 C CA . ARG A 1 100 ? 8.75 -38.594 -32.219 1 93.25 100 ARG A CA 1
ATOM 763 C C . ARG A 1 100 ? 9.219 -39.875 -31.562 1 93.25 100 ARG A C 1
ATOM 765 O O . ARG A 1 100 ? 10.289 -40.406 -31.891 1 93.25 100 ARG A O 1
ATOM 772 N N . ASP A 1 101 ? 8.469 -40.344 -30.656 1 96.12 101 ASP A N 1
ATOM 773 C CA . ASP A 1 101 ? 8.805 -41.5 -29.844 1 96.12 101 ASP A CA 1
ATOM 774 C C . ASP A 1 101 ? 7.543 -42.281 -29.422 1 96.12 101 ASP A C 1
ATOM 776 O O . ASP A 1 101 ? 6.938 -41.938 -28.406 1 96.12 101 ASP A O 1
ATOM 780 N N . PRO A 1 102 ? 7.199 -43.25 -30.094 1 93.19 102 PRO A N 1
ATOM 781 C CA . PRO A 1 102 ? 5.953 -44 -29.828 1 93.19 102 PRO A CA 1
ATOM 782 C C . PRO A 1 102 ? 5.938 -44.656 -28.438 1 93.19 102 PRO A C 1
ATOM 784 O O . PRO A 1 102 ? 4.867 -45 -27.938 1 93.19 102 PRO A O 1
ATOM 787 N N . ASP A 1 103 ? 7.078 -44.844 -27.891 1 95 103 ASP A N 1
ATOM 788 C CA . ASP A 1 103 ? 7.164 -45.531 -26.594 1 95 103 ASP A CA 1
ATOM 789 C C . ASP A 1 103 ? 7.418 -44.5 -25.469 1 95 103 ASP A C 1
ATOM 791 O O . ASP A 1 103 ? 7.816 -44.875 -24.375 1 95 103 ASP A O 1
ATOM 795 N N . ALA A 1 104 ? 7.152 -43.281 -25.766 1 96.88 104 ALA A N 1
ATOM 796 C CA . ALA A 1 104 ? 7.484 -42.219 -24.844 1 96.88 104 ALA A CA 1
ATOM 797 C C . ALA A 1 104 ? 6.645 -42.312 -23.562 1 96.88 104 ALA A C 1
ATOM 799 O O . ALA A 1 104 ? 5.449 -42.594 -23.625 1 96.88 104 ALA A O 1
ATOM 800 N N . THR A 1 105 ? 7.27 -42.125 -22.406 1 98.31 105 THR A N 1
ATOM 801 C CA . THR A 1 105 ? 6.598 -41.812 -21.156 1 98.31 105 THR A CA 1
ATOM 802 C C . THR A 1 105 ? 6.543 -40.281 -20.953 1 98.31 105 THR A C 1
ATOM 804 O O . THR A 1 105 ? 7.551 -39.594 -21.125 1 98.31 105 THR A O 1
ATOM 807 N N . LEU A 1 106 ? 5.363 -39.812 -20.672 1 98.75 106 LEU A N 1
ATOM 808 C CA . LEU A 1 106 ? 5.16 -38.375 -20.578 1 98.75 106 LEU A CA 1
ATOM 809 C C . LEU A 1 106 ? 4.762 -37.938 -19.172 1 98.75 106 LEU A C 1
ATOM 811 O O . LEU A 1 106 ? 3.814 -38.5 -18.609 1 98.75 106 LEU A O 1
ATOM 815 N N . ALA A 1 107 ? 5.527 -37.062 -18.594 1 98.88 107 ALA A N 1
ATOM 816 C CA . ALA A 1 107 ? 5.133 -36.344 -17.375 1 98.88 107 ALA A CA 1
ATOM 817 C C . ALA A 1 107 ? 4.484 -35 -17.703 1 98.88 107 ALA A C 1
ATOM 819 O O . ALA A 1 107 ? 5.066 -34.188 -18.406 1 98.88 107 ALA A O 1
ATOM 820 N N . VAL A 1 108 ? 3.266 -34.812 -17.219 1 98.81 108 VAL A N 1
ATOM 821 C CA . VAL A 1 108 ? 2.525 -33.562 -17.438 1 98.81 108 VAL A CA 1
ATOM 822 C C . VAL A 1 108 ? 2.566 -32.719 -16.172 1 98.81 108 VAL A C 1
ATOM 824 O O . VAL A 1 108 ? 2.158 -33.156 -15.094 1 98.81 108 VAL A O 1
ATOM 827 N N . LEU A 1 109 ? 3.012 -31.484 -16.297 1 98.5 109 LEU A N 1
ATOM 828 C CA . LEU A 1 109 ? 3.186 -30.609 -15.148 1 98.5 109 LEU A CA 1
ATOM 829 C C . LEU A 1 109 ? 2.502 -29.266 -15.375 1 98.5 109 LEU A C 1
ATOM 831 O O . LEU A 1 109 ? 2.717 -28.625 -16.406 1 98.5 109 LEU A O 1
ATOM 835 N N . PRO A 1 110 ? 1.676 -28.828 -14.359 1 97.62 110 PRO A N 1
ATOM 836 C CA . PRO A 1 110 ? 1.275 -27.406 -14.406 1 97.62 110 PRO A CA 1
ATOM 837 C C . PRO A 1 110 ? 2.453 -26.453 -14.227 1 97.62 110 PRO A C 1
ATOM 839 O O . PRO A 1 110 ? 3.363 -26.734 -13.445 1 97.62 110 PRO A O 1
ATOM 842 N N . ALA A 1 111 ? 2.426 -25.344 -14.922 1 97.81 111 ALA A N 1
ATOM 843 C CA . ALA A 1 111 ? 3.525 -24.375 -14.898 1 97.81 111 ALA A CA 1
ATOM 844 C C . ALA A 1 111 ? 3.438 -23.469 -13.664 1 97.81 111 ALA A C 1
ATOM 846 O O . ALA A 1 111 ? 4.375 -22.734 -13.367 1 97.81 111 ALA A O 1
ATOM 847 N N . ASP A 1 112 ? 2.355 -23.578 -12.914 1 95.94 112 ASP A N 1
ATOM 848 C CA . ASP A 1 112 ? 2.047 -22.516 -11.969 1 95.94 112 ASP A CA 1
ATOM 849 C C . ASP A 1 112 ? 1.938 -23.047 -10.547 1 95.94 112 ASP A C 1
ATOM 851 O O . ASP A 1 112 ? 1.17 -22.531 -9.734 1 95.94 112 ASP A O 1
ATOM 855 N N . HIS A 1 113 ? 2.641 -24.156 -10.242 1 96.44 113 HIS A N 1
ATOM 856 C CA . HIS A 1 113 ? 2.719 -24.672 -8.883 1 96.44 113 HIS A CA 1
ATOM 857 C C . HIS A 1 113 ? 4.039 -24.281 -8.219 1 96.44 113 HIS A C 1
ATOM 859 O O . HIS A 1 113 ? 5.02 -24 -8.906 1 96.44 113 HIS A O 1
ATOM 865 N N . VAL A 1 114 ? 3.975 -24.234 -6.973 1 96.44 114 VAL A N 1
ATOM 866 C CA . VAL A 1 114 ? 5.188 -24.062 -6.176 1 96.44 114 VAL A CA 1
ATOM 867 C C . VAL A 1 114 ? 5.52 -25.375 -5.469 1 96.44 114 VAL A C 1
ATOM 869 O O . VAL A 1 114 ? 4.641 -26.016 -4.875 1 96.44 114 VAL A O 1
ATOM 872 N N . ILE A 1 115 ? 6.668 -25.844 -5.609 1 96.75 115 ILE A N 1
ATOM 873 C CA . ILE A 1 115 ? 7.215 -27 -4.914 1 96.75 115 ILE A CA 1
ATOM 874 C C . ILE A 1 115 ? 8.547 -26.625 -4.262 1 96.75 115 ILE A C 1
ATOM 876 O O . ILE A 1 115 ? 9.531 -26.359 -4.957 1 96.75 115 ILE A O 1
ATOM 880 N N . THR A 1 116 ? 8.594 -26.703 -2.926 1 95.25 116 THR A N 1
ATOM 881 C CA . THR A 1 116 ? 9.719 -26.141 -2.191 1 95.25 116 THR A CA 1
ATOM 882 C C . THR A 1 116 ? 10.812 -27.188 -1.99 1 95.25 116 THR A C 1
ATOM 884 O O . THR A 1 116 ? 11.938 -26.844 -1.606 1 95.25 116 THR A O 1
ATOM 887 N N . GLN A 1 117 ? 10.547 -28.484 -2.24 1 96.44 117 GLN A N 1
ATOM 888 C CA . GLN A 1 117 ? 11.523 -29.562 -2.125 1 96.44 117 GLN A CA 1
ATOM 889 C C . GLN A 1 117 ? 11.695 -30.281 -3.453 1 96.44 117 GLN A C 1
ATOM 891 O O . GLN A 1 117 ? 11.211 -31.406 -3.617 1 96.44 117 GLN A O 1
ATOM 896 N N . PRO A 1 118 ? 12.508 -29.719 -4.328 1 97.06 118 PRO A N 1
ATOM 897 C CA . PRO A 1 118 ? 12.602 -30.25 -5.688 1 97.06 118 PRO A CA 1
ATOM 898 C C . PRO A 1 118 ? 13.164 -31.672 -5.727 1 97.06 118 PRO A C 1
ATOM 900 O O . PRO A 1 118 ? 12.805 -32.469 -6.605 1 97.06 118 PRO A O 1
ATOM 903 N N . GLU A 1 119 ? 14.023 -32.031 -4.773 1 97.19 119 GLU A N 1
ATOM 904 C CA . GLU A 1 119 ? 14.586 -33.375 -4.758 1 97.19 119 GLU A CA 1
ATOM 905 C C . GLU A 1 119 ? 13.5 -34.438 -4.488 1 97.19 119 GLU A C 1
ATOM 907 O O . GLU A 1 119 ? 13.461 -35.469 -5.145 1 97.19 119 GLU A O 1
ATOM 912 N N . ARG A 1 120 ? 12.695 -34.094 -3.541 1 96.75 120 ARG A N 1
ATOM 913 C CA . ARG A 1 120 ? 11.594 -35 -3.225 1 96.75 120 ARG A CA 1
ATOM 914 C C . ARG A 1 120 ? 10.609 -35.094 -4.391 1 96.75 120 ARG A C 1
ATOM 916 O O . ARG A 1 120 ? 10.055 -36.156 -4.648 1 96.75 120 ARG A O 1
ATOM 923 N N . PHE A 1 121 ? 10.477 -34.062 -5 1 97.88 121 PHE A N 1
ATOM 924 C CA . PHE A 1 121 ? 9.633 -34.062 -6.191 1 97.88 121 PHE A CA 1
ATOM 925 C C . PHE A 1 121 ? 10.195 -35 -7.262 1 97.88 121 PHE A C 1
ATOM 927 O O . PHE A 1 121 ? 9.461 -35.812 -7.816 1 97.88 121 PHE A O 1
ATOM 934 N N . ARG A 1 122 ? 11.461 -34.844 -7.57 1 97.56 122 ARG A N 1
ATOM 935 C CA . ARG A 1 122 ? 12.102 -35.688 -8.586 1 97.56 122 ARG A CA 1
ATOM 936 C C . ARG A 1 122 ? 12 -37.156 -8.234 1 97.56 122 ARG A C 1
ATOM 938 O O . ARG A 1 122 ? 11.805 -38 -9.109 1 97.56 122 ARG A O 1
ATOM 945 N N . GLN A 1 123 ? 12.117 -37.375 -6.973 1 95.94 123 GLN A N 1
ATOM 946 C CA . GLN A 1 123 ? 11.992 -38.781 -6.535 1 95.94 123 GLN A CA 1
ATOM 947 C C . GLN A 1 123 ? 10.594 -39.312 -6.805 1 95.94 123 GLN A C 1
ATOM 949 O O . GLN A 1 123 ? 10.438 -40.406 -7.348 1 95.94 123 GLN A O 1
ATOM 954 N N . ALA A 1 124 ? 9.648 -38.5 -6.438 1 97.12 124 ALA A N 1
ATOM 955 C CA . ALA A 1 124 ? 8.266 -38.906 -6.672 1 97.12 124 ALA A CA 1
ATOM 956 C C . ALA A 1 124 ? 7.988 -39.094 -8.164 1 97.12 124 ALA A C 1
ATOM 958 O O . ALA A 1 124 ? 7.309 -40.031 -8.57 1 97.12 124 ALA A O 1
ATOM 959 N N . LEU A 1 125 ? 8.5 -38.188 -8.945 1 97.81 125 LEU A N 1
ATOM 960 C CA . LEU A 1 125 ? 8.297 -38.25 -10.383 1 97.81 125 LEU A CA 1
ATOM 961 C C . LEU A 1 125 ? 8.961 -39.469 -10.984 1 97.81 125 LEU A C 1
ATOM 963 O O . LEU A 1 125 ? 8.406 -40.094 -11.891 1 97.81 125 LEU A O 1
ATOM 967 N N . ALA A 1 126 ? 10.125 -39.844 -10.523 1 96.19 126 ALA A N 1
ATOM 968 C CA . ALA A 1 126 ? 10.828 -41.062 -10.992 1 96.19 126 ALA A CA 1
ATOM 969 C C . ALA A 1 126 ? 10.016 -42.312 -10.695 1 96.19 126 ALA A C 1
ATOM 971 O O . ALA A 1 126 ? 9.883 -43.188 -11.547 1 96.19 126 ALA A O 1
ATOM 972 N N . VAL A 1 127 ? 9.516 -42.312 -9.477 1 96.5 127 VAL A N 1
ATOM 973 C CA . VAL A 1 127 ? 8.68 -43.438 -9.086 1 96.5 127 VAL A CA 1
ATOM 974 C C . VAL A 1 127 ? 7.449 -43.5 -9.992 1 96.5 127 VAL A C 1
ATOM 976 O O . VAL A 1 127 ? 7.059 -44.594 -10.438 1 96.5 127 VAL A O 1
ATOM 979 N N . ALA A 1 128 ? 6.859 -42.406 -10.234 1 97.75 128 ALA A N 1
ATOM 980 C CA . ALA A 1 128 ? 5.703 -42.312 -11.117 1 97.75 128 ALA A CA 1
ATOM 981 C C . ALA A 1 128 ? 6.051 -42.844 -12.516 1 97.75 128 ALA A C 1
ATOM 983 O O . ALA A 1 128 ? 5.234 -43.5 -13.156 1 97.75 128 ALA A O 1
ATOM 984 N N . GLY A 1 129 ? 7.238 -42.5 -13.016 1 96.62 129 GLY A N 1
ATOM 985 C CA . GLY A 1 129 ? 7.695 -43 -14.305 1 96.62 129 GLY A CA 1
ATOM 986 C C . GLY A 1 129 ? 7.75 -44.5 -14.375 1 96.62 129 GLY A C 1
ATOM 987 O O . GLY A 1 129 ? 7.391 -45.094 -15.398 1 96.62 129 GLY A O 1
ATOM 988 N N . GLN A 1 130 ? 8.164 -45.094 -13.305 1 95.19 130 GLN A N 1
ATOM 989 C CA . GLN A 1 130 ? 8.242 -46.531 -13.258 1 95.19 130 GLN A CA 1
ATOM 990 C C . GLN A 1 130 ? 6.855 -47.156 -13.297 1 95.19 130 GLN A C 1
ATOM 992 O O . GLN A 1 130 ? 6.637 -48.156 -14.016 1 95.19 130 GLN A O 1
ATOM 997 N N . ALA A 1 131 ? 6.027 -46.594 -12.523 1 96.31 131 ALA A N 1
ATOM 998 C CA . ALA A 1 131 ? 4.656 -47.062 -12.531 1 96.31 131 ALA A CA 1
ATOM 999 C C . ALA A 1 131 ? 4.008 -46.875 -13.898 1 96.31 131 ALA A C 1
ATOM 1001 O O . ALA A 1 131 ? 3.238 -47.75 -14.352 1 96.31 131 ALA A O 1
ATOM 1002 N N . ALA A 1 132 ? 4.289 -45.812 -14.492 1 97.12 132 ALA A N 1
ATOM 1003 C CA . ALA A 1 132 ? 3.771 -45.531 -15.828 1 97.12 132 ALA A CA 1
ATOM 1004 C C . ALA A 1 132 ? 4.262 -46.594 -16.828 1 97.12 132 ALA A C 1
ATOM 1006 O O . ALA A 1 132 ? 3.512 -47 -17.719 1 97.12 132 ALA A O 1
ATOM 1007 N N . ALA A 1 133 ? 5.488 -46.969 -16.719 1 93.25 133 ALA A N 1
ATOM 1008 C CA . ALA A 1 133 ? 6.07 -48 -17.594 1 93.25 133 ALA A CA 1
ATOM 1009 C C . ALA A 1 133 ? 5.336 -49.312 -17.453 1 93.25 133 ALA A C 1
ATOM 1011 O O . ALA A 1 133 ? 5.316 -50.125 -18.391 1 93.25 133 ALA A O 1
ATOM 1012 N N . ALA A 1 134 ? 4.762 -49.438 -16.297 1 92.56 134 ALA A N 1
ATOM 1013 C CA . ALA A 1 134 ? 4.012 -50.656 -16.047 1 92.56 134 ALA A CA 1
ATOM 1014 C C . ALA A 1 134 ? 2.582 -50.562 -16.562 1 92.56 134 ALA A C 1
ATOM 1016 O O . ALA A 1 134 ? 1.762 -51.438 -16.344 1 92.56 134 ALA A O 1
ATOM 1017 N N . GLY A 1 135 ? 2.24 -49.469 -17.188 1 94.25 135 GLY A N 1
ATOM 1018 C CA . GLY A 1 135 ? 0.97 -49.344 -17.891 1 94.25 135 GLY A CA 1
ATOM 1019 C C . GLY A 1 135 ? -0.047 -48.5 -17.125 1 94.25 135 GLY A C 1
ATOM 1020 O O . GLY A 1 135 ? -1.201 -48.406 -17.547 1 94.25 135 GLY A O 1
ATOM 1021 N N . TYR A 1 136 ? 0.332 -47.875 -16.031 1 96.38 136 TYR A N 1
ATOM 1022 C CA . TYR A 1 136 ? -0.592 -47.094 -15.242 1 96.38 136 TYR A CA 1
ATOM 1023 C C . TYR A 1 136 ? -0.585 -45.625 -15.695 1 96.38 136 TYR A C 1
ATOM 1025 O O . TYR A 1 136 ? 0.436 -45.125 -16.156 1 96.38 136 TYR A O 1
ATOM 1033 N N . LEU A 1 137 ? -1.73 -44.969 -15.609 1 98.12 137 LEU A N 1
ATOM 1034 C CA . LEU A 1 137 ? -1.773 -43.531 -15.508 1 98.12 137 LEU A CA 1
ATOM 1035 C C . LEU A 1 137 ? -1.56 -43.062 -14.07 1 98.12 137 LEU A C 1
ATOM 1037 O O . LEU A 1 137 ? -2.33 -43.438 -13.18 1 98.12 137 LEU A O 1
ATOM 1041 N N . VAL A 1 138 ? -0.525 -42.281 -13.883 1 98.19 138 VAL A N 1
ATOM 1042 C CA . VAL A 1 138 ? -0.092 -42 -12.523 1 98.19 138 VAL A CA 1
ATOM 1043 C C . VAL A 1 138 ? -0.371 -40.531 -12.195 1 98.19 138 VAL A C 1
ATOM 1045 O O . VAL A 1 138 ? -0.211 -39.656 -13.047 1 98.19 138 VAL A O 1
ATOM 1048 N N . THR A 1 139 ? -0.848 -40.219 -11.016 1 98.25 139 THR A N 1
ATOM 1049 C CA . THR A 1 139 ? -0.939 -38.875 -10.469 1 98.25 139 THR A CA 1
ATOM 1050 C C . THR A 1 139 ? -0.102 -38.75 -9.195 1 98.25 139 THR A C 1
ATOM 1052 O O . THR A 1 139 ? 0.142 -39.75 -8.508 1 98.25 139 THR A O 1
ATOM 1055 N N . LEU A 1 140 ? 0.42 -37.594 -8.977 1 98.25 140 LEU A N 1
ATOM 1056 C CA . LEU A 1 140 ? 1.085 -37.312 -7.707 1 98.25 140 LEU A CA 1
ATOM 1057 C C . LEU A 1 140 ? 0.095 -36.781 -6.684 1 98.25 140 LEU A C 1
ATOM 1059 O O . LEU A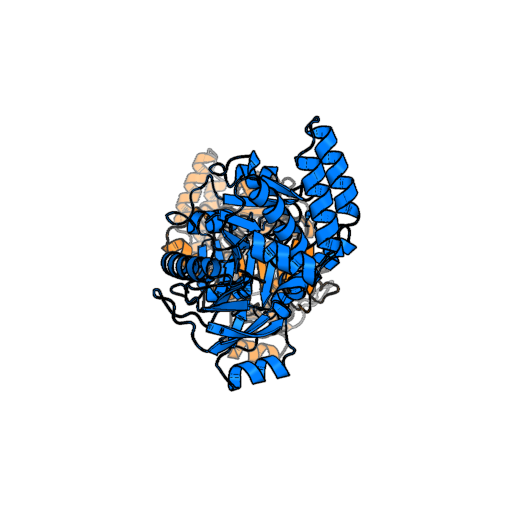 1 140 ? -0.685 -35.875 -6.984 1 98.25 140 LEU A O 1
ATOM 1063 N N . GLY A 1 141 ? 0.104 -37.406 -5.516 1 98.12 141 GLY A N 1
ATOM 1064 C CA . GLY A 1 141 ? -0.867 -37.062 -4.488 1 98.12 141 GLY A CA 1
ATOM 1065 C C . GLY A 1 141 ? -0.255 -36.344 -3.307 1 98.12 141 GLY A C 1
ATOM 1066 O O . GLY A 1 141 ? 0.865 -36.656 -2.893 1 98.12 141 GLY A O 1
ATOM 1067 N N . ILE A 1 142 ? -0.963 -35.375 -2.783 1 97.31 142 ILE A N 1
ATOM 1068 C CA . ILE A 1 142 ? -0.536 -34.594 -1.619 1 97.31 142 ILE A CA 1
ATOM 1069 C C . ILE A 1 142 ? -1.417 -34.938 -0.421 1 97.31 142 ILE A C 1
ATOM 1071 O O . ILE A 1 142 ? -2.641 -35.031 -0.548 1 97.31 142 ILE A O 1
ATOM 1075 N N . GLU A 1 143 ? -0.825 -35.125 0.727 1 95.56 143 GLU A N 1
ATOM 1076 C CA . GLU A 1 143 ? -1.605 -35.375 1.935 1 95.56 143 GLU A CA 1
ATOM 1077 C C . GLU A 1 143 ? -2.488 -34.188 2.281 1 95.56 143 GLU A C 1
ATOM 1079 O O . GLU A 1 143 ? -1.992 -33.062 2.457 1 95.56 143 GLU A O 1
ATOM 1084 N N . PRO A 1 144 ? -3.809 -34.438 2.375 1 95.44 144 PRO A N 1
ATOM 1085 C CA . PRO A 1 144 ? -4.699 -33.344 2.719 1 95.44 144 PRO A CA 1
ATOM 1086 C C . PRO A 1 144 ? -4.508 -32.844 4.152 1 95.44 144 PRO A C 1
ATOM 1088 O O . PRO A 1 144 ? -4.32 -33.656 5.062 1 95.44 144 PRO A O 1
ATOM 1091 N N . THR A 1 145 ? -4.512 -31.578 4.355 1 91.31 145 THR A N 1
ATOM 1092 C CA . THR A 1 145 ? -4.367 -31.031 5.703 1 91.31 145 THR A CA 1
ATOM 1093 C C . THR A 1 145 ? -5.648 -30.328 6.141 1 91.31 145 THR A C 1
ATOM 1095 O O . THR A 1 145 ? -5.828 -30.031 7.324 1 91.31 145 THR A O 1
ATOM 1098 N N . PHE A 1 146 ? -6.57 -30.031 5.285 1 90.94 146 PHE A N 1
ATOM 1099 C CA . PHE A 1 146 ? -7.887 -29.453 5.52 1 90.94 146 PHE A CA 1
ATOM 1100 C C . PHE A 1 146 ? -8.844 -29.797 4.387 1 90.94 146 PHE A C 1
ATOM 1102 O O . PHE A 1 146 ? -8.422 -30.266 3.328 1 90.94 146 PHE A O 1
ATOM 1109 N N . PRO A 1 147 ? -10.117 -29.672 4.605 1 93.56 147 PRO A N 1
ATOM 1110 C CA . PRO A 1 147 ? -11.102 -30.109 3.611 1 93.56 147 PRO A CA 1
ATOM 1111 C C . PRO A 1 147 ? -11.258 -29.125 2.457 1 93.56 147 PRO A C 1
ATOM 1113 O O . PRO A 1 147 ? -12.305 -28.484 2.322 1 93.56 147 PRO A O 1
ATOM 1116 N N . HIS A 1 148 ? -10.289 -29.141 1.628 1 90.69 148 HIS A N 1
ATOM 1117 C CA . HIS A 1 148 ? -10.312 -28.219 0.487 1 90.69 148 HIS A CA 1
ATOM 1118 C C . HIS A 1 148 ? -11.32 -28.688 -0.564 1 90.69 148 HIS A C 1
ATOM 1120 O O . HIS A 1 148 ? -11.289 -29.844 -0.995 1 90.69 148 HIS A O 1
ATOM 1126 N N . THR A 1 149 ? -12.156 -27.828 -1 1 91 149 THR A N 1
ATOM 1127 C CA . THR A 1 149 ? -13.211 -28.219 -1.925 1 91 149 THR A CA 1
ATOM 1128 C C . THR A 1 149 ? -12.797 -27.938 -3.367 1 91 149 THR A C 1
ATOM 1130 O O . THR A 1 149 ? -13.484 -28.359 -4.305 1 91 149 THR A O 1
ATOM 1133 N N . GLY A 1 150 ? -11.625 -27.328 -3.598 1 88.5 150 GLY A N 1
ATOM 1134 C CA . GLY A 1 150 ? -11.195 -26.969 -4.938 1 88.5 150 GLY A CA 1
ATOM 1135 C C . GLY A 1 150 ? -10.234 -27.969 -5.547 1 88.5 150 GLY A C 1
ATOM 1136 O O . GLY A 1 150 ? -9.852 -27.844 -6.711 1 88.5 150 GLY A O 1
ATOM 1137 N N . TYR A 1 151 ? -9.82 -28.938 -4.789 1 92.56 151 TYR A N 1
ATOM 1138 C CA . TYR A 1 151 ? -8.898 -29.969 -5.27 1 92.56 151 TYR A CA 1
ATOM 1139 C C . TYR A 1 151 ? -9.633 -31.281 -5.523 1 92.56 151 TYR A C 1
ATOM 1141 O O . TYR A 1 151 ? -10.695 -31.531 -4.953 1 92.56 151 TYR A O 1
ATOM 1149 N N . GLY A 1 152 ? -9.086 -32.031 -6.422 1 94.31 152 GLY A N 1
ATOM 1150 C CA . GLY A 1 152 ? -9.5 -33.438 -6.496 1 94.31 152 GLY A CA 1
ATOM 1151 C C . GLY A 1 152 ? -8.953 -34.281 -5.363 1 94.31 152 GLY A C 1
ATOM 1152 O O . GLY A 1 152 ? -7.887 -34 -4.824 1 94.31 152 GLY A O 1
ATOM 1153 N N . TYR A 1 153 ? -9.781 -35.312 -4.992 1 96.75 153 TYR A N 1
ATOM 1154 C CA . TYR A 1 153 ? -9.367 -36.25 -3.973 1 96.75 153 TYR A CA 1
ATOM 1155 C C . TYR A 1 153 ? -9.172 -37.625 -4.574 1 96.75 153 TYR A C 1
ATOM 1157 O O . TYR A 1 153 ? -9.953 -38.062 -5.426 1 96.75 153 TYR A O 1
ATOM 1165 N N . ILE A 1 154 ? -8.102 -38.25 -4.133 1 97.69 154 ILE A N 1
ATOM 1166 C CA . ILE A 1 154 ? -7.734 -39.594 -4.605 1 97.69 154 ILE A CA 1
ATOM 1167 C C . ILE A 1 154 ? -7.711 -40.562 -3.432 1 97.69 154 ILE A C 1
ATOM 1169 O O . ILE A 1 154 ? -6.914 -40.406 -2.504 1 97.69 154 ILE A O 1
ATOM 1173 N N . LYS A 1 155 ? -8.508 -41.562 -3.457 1 97.25 155 LYS A N 1
ATOM 1174 C CA . LYS A 1 155 ? -8.461 -42.625 -2.457 1 97.25 155 LYS A CA 1
ATOM 1175 C C . LYS A 1 155 ? -7.445 -43.688 -2.846 1 97.25 155 LYS A C 1
ATOM 1177 O O . LYS A 1 155 ? -7.578 -44.312 -3.895 1 97.25 155 LYS A O 1
ATOM 1182 N N . ALA A 1 156 ? -6.504 -43.875 -2.018 1 97.06 156 ALA A N 1
ATOM 1183 C CA . ALA A 1 156 ? -5.492 -44.906 -2.264 1 97.06 156 ALA A CA 1
ATOM 1184 C C . ALA A 1 156 ? -6.035 -46.281 -1.957 1 97.06 156 ALA A C 1
ATOM 1186 O O . ALA A 1 156 ? -6.703 -46.5 -0.941 1 97.06 156 ALA A O 1
ATOM 1187 N N . GLY A 1 157 ? -5.766 -47.219 -2.869 1 95.75 157 GLY A N 1
ATOM 1188 C CA . GLY A 1 157 ? -6.098 -48.594 -2.662 1 95.75 157 GLY A CA 1
ATOM 1189 C C . GLY A 1 157 ? -4.902 -49.469 -2.275 1 95.75 157 GLY A C 1
ATOM 1190 O O . GLY A 1 157 ? -4.133 -49.094 -1.388 1 95.75 157 GLY A O 1
ATOM 1191 N N . LYS A 1 158 ? -4.801 -50.594 -2.893 1 94.5 158 LYS A N 1
ATOM 1192 C CA . LYS A 1 158 ? -3.736 -51.531 -2.584 1 94.5 158 LYS A CA 1
ATOM 1193 C C . LYS A 1 158 ? -2.385 -51.031 -3.082 1 94.5 158 LYS A C 1
ATOM 1195 O O . LYS A 1 158 ? -2.299 -50.438 -4.152 1 94.5 158 LYS A O 1
ATOM 1200 N N . PRO A 1 159 ? -1.371 -51.312 -2.275 1 94.81 159 PRO A N 1
ATOM 1201 C CA . PRO A 1 159 ? -0.032 -50.938 -2.758 1 94.81 159 PRO A CA 1
ATOM 1202 C C . PRO A 1 159 ? 0.379 -51.75 -3.986 1 94.81 159 PRO A C 1
ATOM 1204 O O . PRO A 1 159 ? 0.036 -52.938 -4.098 1 94.81 159 PRO A O 1
ATOM 1207 N N . LEU A 1 160 ? 1.002 -51.031 -4.84 1 92.88 160 LEU A N 1
ATOM 1208 C CA . LEU A 1 160 ? 1.593 -51.688 -5.992 1 92.88 160 LEU A CA 1
ATOM 1209 C C . LEU A 1 160 ? 3.029 -52.094 -5.699 1 92.88 160 LEU A C 1
ATOM 1211 O O . LEU A 1 160 ? 3.773 -51.375 -5.043 1 92.88 160 LEU A O 1
ATOM 1215 N N . ASP A 1 161 ? 3.424 -53.312 -5.84 1 83.88 161 ASP A N 1
ATOM 1216 C CA . ASP A 1 161 ? 4.762 -53.844 -5.578 1 83.88 161 ASP A CA 1
ATOM 1217 C C . ASP A 1 161 ? 5.746 -53.406 -6.66 1 83.88 161 ASP A C 1
ATOM 1219 O O . ASP A 1 161 ? 6.016 -54.156 -7.602 1 83.88 161 ASP A O 1
ATOM 1223 N N . LEU A 1 162 ? 6.023 -52.156 -6.5 1 79.62 162 LEU A N 1
ATOM 1224 C CA . LEU A 1 162 ? 7.051 -51.656 -7.406 1 79.62 162 LEU A CA 1
ATOM 1225 C C . LEU A 1 162 ? 8.328 -51.312 -6.648 1 79.62 162 LEU A C 1
ATOM 1227 O O . LEU A 1 162 ? 8.297 -51.125 -5.43 1 79.62 162 LEU A O 1
ATOM 1231 N N . ASP A 1 163 ? 9.516 -51.531 -7.027 1 68.38 163 ASP A N 1
ATOM 1232 C CA . ASP A 1 163 ? 10.82 -51.562 -6.371 1 68.38 163 ASP A CA 1
ATOM 1233 C C . ASP A 1 163 ? 11.156 -50.188 -5.762 1 68.38 163 ASP A C 1
ATOM 1235 O O . ASP A 1 163 ? 11.977 -50.094 -4.84 1 68.38 163 ASP A O 1
ATOM 1239 N N . HIS A 1 164 ? 10.57 -49.25 -6.309 1 72.06 164 HIS A N 1
ATOM 1240 C CA . HIS A 1 164 ? 11.18 -47.969 -5.891 1 72.06 164 HIS A CA 1
ATOM 1241 C C . HIS A 1 164 ? 10.125 -47 -5.395 1 72.06 164 HIS A C 1
ATOM 1243 O O . HIS A 1 164 ? 9.812 -46 -6.078 1 72.06 164 HIS A O 1
ATOM 1249 N N . GLY A 1 165 ? 9.547 -47.312 -4.109 1 80.12 165 GLY A N 1
ATOM 1250 C CA . GLY A 1 165 ? 8.766 -46.344 -3.365 1 80.12 165 GLY A CA 1
ATOM 1251 C C . GLY A 1 165 ? 7.289 -46.688 -3.283 1 80.12 165 GLY A C 1
ATOM 1252 O O . GLY A 1 165 ? 6.84 -47.625 -3.93 1 80.12 165 GLY A O 1
ATOM 1253 N N . PRO A 1 166 ? 6.629 -45.844 -2.527 1 91.44 166 PRO A N 1
ATOM 1254 C CA . PRO A 1 166 ? 5.211 -46.156 -2.336 1 91.44 166 PRO A CA 1
ATOM 1255 C C . PRO A 1 166 ? 4.352 -45.75 -3.535 1 91.44 166 PRO A C 1
ATOM 1257 O O . PRO A 1 166 ? 4.43 -44.625 -4 1 91.44 166 PRO A O 1
ATOM 1260 N N . VAL A 1 167 ? 3.668 -46.688 -4.117 1 96.38 167 VAL A N 1
ATOM 1261 C CA . VAL A 1 167 ? 2.684 -46.5 -5.18 1 96.38 167 VAL A CA 1
ATOM 1262 C C . VAL A 1 167 ? 1.421 -47.312 -4.855 1 96.38 167 VAL A C 1
ATOM 1264 O O . VAL A 1 167 ? 1.498 -48.438 -4.395 1 96.38 167 VAL A O 1
ATOM 1267 N N . TYR A 1 168 ? 0.356 -46.625 -5.02 1 97.31 168 TYR A N 1
ATOM 1268 C CA . TYR A 1 168 ? -0.909 -47.281 -4.727 1 97.31 168 TYR A CA 1
ATOM 1269 C C . TYR A 1 168 ? -1.824 -47.281 -5.945 1 97.31 168 TYR A C 1
ATOM 1271 O O . TYR A 1 168 ? -1.865 -46.281 -6.691 1 97.31 168 TYR A O 1
ATOM 1279 N N . GLN A 1 169 ? -2.496 -48.344 -6.086 1 96.5 169 GLN A N 1
ATOM 1280 C CA . GLN A 1 169 ? -3.607 -48.312 -7.031 1 96.5 169 GLN A CA 1
ATOM 1281 C C . GLN A 1 169 ? -4.707 -47.375 -6.547 1 96.5 169 GLN A C 1
ATOM 1283 O O . GLN A 1 169 ? -5.023 -47.344 -5.355 1 96.5 169 GLN A O 1
ATOM 1288 N N . VAL A 1 170 ? -5.273 -46.625 -7.438 1 97.38 170 VAL A N 1
ATOM 1289 C CA . VAL A 1 170 ? -6.312 -45.688 -7.055 1 97.38 170 VAL A CA 1
ATOM 1290 C C . VAL A 1 170 ? -7.66 -46.406 -6.977 1 97.38 170 VAL A C 1
ATOM 1292 O O . VAL A 1 170 ? -8.055 -47.094 -7.914 1 97.38 170 VAL A O 1
ATOM 1295 N N . GLU A 1 171 ? -8.305 -46.25 -5.875 1 95.88 171 GLU A N 1
ATOM 1296 C CA . GLU A 1 171 ? -9.641 -46.812 -5.688 1 95.88 171 GLU A CA 1
ATOM 1297 C C . GLU A 1 171 ? -10.719 -45.844 -6.184 1 95.88 171 GLU A C 1
ATOM 1299 O O . GLU A 1 171 ? -11.719 -46.281 -6.762 1 95.88 171 GLU A O 1
ATOM 1304 N N . LEU A 1 172 ? -10.5 -44.625 -5.879 1 93.62 172 LEU A N 1
ATOM 1305 C CA . LEU A 1 172 ? -11.484 -43.625 -6.242 1 93.62 172 LEU A CA 1
ATOM 1306 C C . LEU A 1 172 ? -10.805 -42.312 -6.57 1 93.62 172 LEU A C 1
ATOM 1308 O O . LEU A 1 172 ? -9.852 -41.906 -5.895 1 93.62 172 LEU A O 1
ATOM 1312 N N . PHE A 1 173 ? -11.195 -41.688 -7.594 1 94.5 173 PHE A N 1
ATOM 1313 C CA . PHE A 1 173 ? -10.82 -40.344 -7.988 1 94.5 173 PHE A CA 1
ATOM 1314 C C . PHE A 1 173 ? -12.047 -39.438 -8.055 1 94.5 173 PHE A C 1
ATOM 1316 O O . PHE A 1 173 ? -12.945 -39.688 -8.859 1 94.5 173 PHE A O 1
ATOM 1323 N N . THR A 1 174 ? -12.07 -38.438 -7.164 1 92 174 THR A N 1
ATOM 1324 C CA . THR A 1 174 ? -13.211 -37.531 -7.117 1 92 174 THR A CA 1
ATOM 1325 C C . THR A 1 174 ? -12.75 -36.062 -7.281 1 92 174 THR A C 1
ATOM 1327 O O . THR A 1 174 ? -12.047 -35.531 -6.422 1 92 174 THR A O 1
ATOM 1330 N N . GLU A 1 175 ? -13.219 -35.469 -8.367 1 90.75 175 GLU A N 1
ATOM 1331 C CA . GLU A 1 175 ? -12.828 -34.094 -8.617 1 90.75 175 GLU A CA 1
ATOM 1332 C C . GLU A 1 175 ? -13.742 -33.125 -7.871 1 90.75 175 GLU A C 1
ATOM 1334 O O . GLU A 1 175 ? -14.961 -33.156 -8.031 1 90.75 175 GLU A O 1
ATOM 1339 N N . LYS A 1 176 ? -13.188 -32.25 -7.027 1 85.56 176 LYS A N 1
ATOM 1340 C CA . LYS A 1 176 ? -13.812 -31.125 -6.355 1 85.56 176 LYS A CA 1
ATOM 1341 C C . LYS A 1 176 ? -15.086 -31.547 -5.629 1 85.56 176 LYS A C 1
ATOM 1343 O O . LYS A 1 176 ? -16.172 -31.109 -5.977 1 85.56 176 LYS A O 1
ATOM 1348 N N . PRO A 1 177 ? -14.891 -32.219 -4.617 1 92.06 177 PRO A N 1
ATOM 1349 C CA . PRO A 1 177 ? -16.047 -32.594 -3.812 1 92.06 177 PRO A CA 1
ATOM 1350 C C . PRO A 1 177 ? -16.656 -31.438 -3.025 1 92.06 177 PRO A C 1
ATOM 1352 O O . PRO A 1 177 ? -16 -30.406 -2.865 1 92.06 177 PRO A O 1
ATOM 1355 N N . ASN A 1 178 ? -17.922 -31.594 -2.666 1 93.56 178 ASN A N 1
ATOM 1356 C CA . ASN A 1 178 ? -18.484 -30.594 -1.776 1 93.56 178 ASN A CA 1
ATOM 1357 C C . ASN A 1 178 ? -17.859 -30.656 -0.384 1 93.56 178 ASN A C 1
ATOM 1359 O O . ASN A 1 178 ? -17.078 -31.562 -0.094 1 93.56 178 ASN A O 1
ATOM 1363 N N . ARG A 1 179 ? -18.203 -29.688 0.455 1 93.12 179 ARG A N 1
ATOM 1364 C CA . ARG A 1 179 ? -17.578 -29.547 1.766 1 93.12 179 ARG A CA 1
ATOM 1365 C C . ARG A 1 179 ? -17.812 -30.781 2.627 1 93.12 179 ARG A C 1
ATOM 1367 O O . ARG A 1 179 ? -16.891 -31.297 3.254 1 93.12 179 ARG A O 1
ATOM 1374 N N . SER A 1 180 ? -18.984 -31.234 2.637 1 96.19 180 SER A N 1
ATOM 1375 C CA . SER A 1 180 ? -19.328 -32.406 3.441 1 96.19 180 SER A CA 1
ATOM 1376 C C . SER A 1 180 ? -18.5 -33.625 3.029 1 96.19 180 SER A C 1
ATOM 1378 O O . SER A 1 180 ? -17.984 -34.344 3.881 1 96.19 180 SER A O 1
ATOM 1380 N N . ALA A 1 181 ? -18.391 -33.844 1.773 1 95.56 181 ALA A N 1
ATOM 1381 C CA . ALA A 1 181 ? -17.609 -34.969 1.258 1 95.56 181 ALA A CA 1
ATOM 1382 C C . ALA A 1 181 ? -16.125 -34.781 1.601 1 95.56 181 ALA A C 1
ATOM 1384 O O . ALA A 1 181 ? -15.469 -35.719 2.037 1 95.56 181 ALA A O 1
ATOM 1385 N N . ALA A 1 182 ? -15.625 -33.594 1.43 1 95.88 182 ALA A N 1
ATOM 1386 C CA . ALA A 1 182 ? -14.219 -33.312 1.728 1 95.88 182 ALA A CA 1
ATOM 1387 C C . ALA A 1 182 ? -13.906 -33.594 3.193 1 95.88 182 ALA A C 1
ATOM 1389 O O . ALA A 1 182 ? -12.867 -34.188 3.512 1 95.88 182 ALA A O 1
ATOM 1390 N N . GLU A 1 183 ? -14.828 -33.188 3.986 1 96.88 183 GLU A N 1
ATOM 1391 C CA . GLU A 1 183 ? -14.664 -33.438 5.414 1 96.88 183 GLU A CA 1
ATOM 1392 C C . GLU A 1 183 ? -14.68 -34.938 5.723 1 96.88 183 GLU A C 1
ATOM 1394 O O . GLU A 1 183 ? -13.898 -35.406 6.543 1 96.88 183 GLU A O 1
ATOM 1399 N N . ALA A 1 184 ? -15.555 -35.594 5.121 1 96.56 184 ALA A N 1
ATOM 1400 C CA . ALA A 1 184 ? -15.656 -37.031 5.301 1 96.56 184 ALA A CA 1
ATOM 1401 C C . ALA A 1 184 ? -14.383 -37.75 4.84 1 96.56 184 ALA A C 1
ATOM 1403 O O . ALA A 1 184 ? -13.906 -38.656 5.488 1 96.56 184 ALA A O 1
ATOM 1404 N N . PHE A 1 185 ? -13.82 -37.344 3.725 1 96.06 185 PHE A N 1
ATOM 1405 C CA . PHE A 1 185 ? -12.594 -37.938 3.195 1 96.06 185 PHE A CA 1
ATOM 1406 C C . PHE A 1 185 ? -11.445 -37.75 4.184 1 96.06 185 PHE A C 1
ATOM 1408 O O . PHE A 1 185 ? -10.672 -38.688 4.418 1 96.06 185 PHE A O 1
ATOM 1415 N N . LEU A 1 186 ? -11.367 -36.531 4.707 1 95.31 186 LEU A N 1
ATOM 1416 C CA . LEU A 1 186 ? -10.312 -36.25 5.676 1 95.31 186 LEU A CA 1
ATOM 1417 C C . LEU A 1 186 ? -10.453 -37.156 6.906 1 95.31 186 LEU A C 1
ATOM 1419 O O . LEU A 1 186 ? -9.461 -37.656 7.422 1 95.31 186 LEU A O 1
ATOM 1423 N N . ALA A 1 187 ? -11.648 -37.281 7.395 1 96.12 187 ALA A N 1
ATOM 1424 C CA . ALA A 1 187 ? -11.922 -38.094 8.586 1 96.12 187 ALA A CA 1
ATOM 1425 C C . ALA A 1 187 ? -11.594 -39.562 8.344 1 96.12 187 ALA A C 1
ATOM 1427 O O . ALA A 1 187 ? -11.062 -40.25 9.234 1 96.12 187 ALA A O 1
ATOM 1428 N N . GLU A 1 188 ? -11.93 -40.062 7.219 1 95.69 188 GLU A N 1
ATOM 1429 C CA . GLU A 1 188 ? -11.695 -41.469 6.871 1 95.69 188 GLU A CA 1
ATOM 1430 C C . GLU A 1 188 ? -10.203 -41.75 6.719 1 95.69 188 GLU A C 1
ATOM 1432 O O . GLU A 1 188 ? -9.727 -42.812 7.145 1 95.69 188 GLU A O 1
ATOM 1437 N N . GLY A 1 189 ? -9.484 -40.844 6.168 1 95.44 189 GLY A N 1
ATOM 1438 C CA . GLY A 1 189 ? -8.078 -41.062 5.879 1 95.44 189 GLY A CA 1
ATOM 1439 C C . GLY A 1 189 ? -7.84 -41.875 4.625 1 95.44 189 GLY A C 1
ATOM 1440 O O . GLY A 1 189 ? -8.789 -42.406 4.02 1 95.44 189 GLY A O 1
ATOM 1441 N N . GLY A 1 190 ? -6.57 -41.938 4.121 1 95.75 190 GLY A N 1
ATOM 1442 C CA . GLY A 1 190 ? -6.219 -42.719 2.947 1 95.75 190 GLY A CA 1
ATOM 1443 C C . GLY A 1 190 ? -6.457 -41.969 1.645 1 95.75 190 GLY A C 1
ATOM 1444 O O . GLY A 1 190 ? -6.492 -42.594 0.574 1 95.75 190 GLY A O 1
ATOM 1445 N N . TYR A 1 191 ? -6.758 -40.688 1.805 1 97.5 191 TYR A N 1
ATOM 1446 C CA . TYR A 1 191 ? -6.984 -39.844 0.631 1 97.5 191 TYR A CA 1
ATOM 1447 C C . TYR A 1 191 ? -5.812 -38.906 0.397 1 97.5 191 TYR A C 1
ATOM 1449 O O . TYR A 1 191 ? -5.102 -38.562 1.338 1 97.5 191 TYR A O 1
ATOM 1457 N N . TYR A 1 192 ? -5.617 -38.594 -0.876 1 97.88 192 TYR A N 1
ATOM 1458 C CA . TYR A 1 192 ? -4.672 -37.562 -1.29 1 97.88 192 TYR A CA 1
ATOM 1459 C C . TYR A 1 192 ? -5.363 -36.5 -2.133 1 97.88 192 TYR A C 1
ATOM 1461 O O . TYR A 1 192 ? -6.375 -36.781 -2.783 1 97.88 192 TYR A O 1
ATOM 1469 N N . TRP A 1 193 ? -4.832 -35.281 -2.021 1 97.44 193 TRP A N 1
ATOM 1470 C CA . TRP A 1 193 ? -5.207 -34.281 -3.02 1 97.44 193 TRP A CA 1
ATOM 1471 C C . TRP A 1 193 ? -4.566 -34.594 -4.367 1 97.44 193 TRP A C 1
ATOM 1473 O O . TRP A 1 193 ? -3.42 -35.031 -4.43 1 97.44 193 TRP A O 1
ATOM 1483 N N . ASN A 1 194 ? -5.305 -34.344 -5.426 1 96.81 194 ASN A N 1
ATOM 1484 C CA . ASN A 1 194 ? -4.758 -34.406 -6.777 1 96.81 194 ASN A CA 1
ATOM 1485 C C . ASN A 1 194 ? -3.838 -33.219 -7.074 1 96.81 194 ASN A C 1
ATOM 1487 O O . ASN A 1 194 ? -4.285 -32.062 -7.098 1 96.81 194 ASN A O 1
ATOM 1491 N N . GLY A 1 195 ? -2.59 -33.5 -7.344 1 95.94 195 GLY A N 1
ATOM 1492 C CA . GLY A 1 195 ? -1.63 -32.438 -7.586 1 95.94 195 GLY A CA 1
ATOM 1493 C C . GLY A 1 195 ? -1.669 -31.922 -9.008 1 95.94 195 GLY A C 1
ATOM 1494 O O . GLY A 1 195 ? -0.979 -30.953 -9.344 1 95.94 195 GLY A O 1
ATOM 1495 N N . GLY A 1 196 ? -2.467 -32.531 -9.852 1 96.38 196 GLY A N 1
ATOM 1496 C CA . GLY A 1 196 ? -2.555 -32.125 -11.242 1 96.38 196 GLY A CA 1
ATOM 1497 C C . GLY A 1 196 ? -1.327 -32.469 -12.055 1 96.38 196 GLY A C 1
ATOM 1498 O O . GLY A 1 196 ? -1.104 -31.922 -13.133 1 96.38 196 GLY A O 1
ATOM 1499 N N . ILE A 1 197 ? -0.504 -33.281 -11.484 1 98.38 197 ILE A N 1
ATOM 1500 C CA . ILE A 1 197 ? 0.686 -33.812 -12.141 1 98.38 197 ILE A CA 1
ATOM 1501 C C . ILE A 1 197 ? 0.459 -35.281 -12.539 1 98.38 197 ILE A C 1
ATOM 1503 O O . ILE A 1 197 ? 0.175 -36.125 -11.688 1 98.38 197 ILE A O 1
ATOM 1507 N N . PHE A 1 198 ? 0.582 -35.562 -13.828 1 98.62 198 PHE A N 1
ATOM 1508 C CA . PHE A 1 198 ? 0.26 -36.875 -14.344 1 98.62 198 PHE A CA 1
ATOM 1509 C C . PHE A 1 198 ? 1.444 -37.469 -15.094 1 98.62 198 PHE A C 1
ATOM 1511 O O . PHE A 1 198 ? 2.189 -36.75 -15.758 1 98.62 198 PHE A O 1
ATOM 1518 N N . VAL A 1 199 ? 1.598 -38.75 -15 1 98.75 199 VAL A N 1
ATOM 1519 C CA . VAL A 1 199 ? 2.625 -39.5 -15.734 1 98.75 199 VAL A CA 1
ATOM 1520 C C . VAL A 1 199 ? 2.016 -40.719 -16.375 1 98.75 199 VAL A C 1
ATOM 1522 O O . VAL A 1 199 ? 1.211 -41.438 -15.75 1 98.75 199 VAL A O 1
ATOM 1525 N N . GLY A 1 200 ? 2.367 -40.969 -17.609 1 98.5 200 GLY A N 1
ATOM 1526 C CA . GLY A 1 200 ? 1.909 -42.156 -18.328 1 98.5 200 GLY A CA 1
ATOM 1527 C C . GLY A 1 200 ? 2.605 -42.312 -19.672 1 98.5 200 GLY A C 1
ATOM 1528 O O . GLY A 1 200 ? 3.244 -41.406 -20.172 1 98.5 200 GLY A O 1
ATOM 1529 N N . GLN A 1 201 ? 2.467 -43.5 -20.094 1 98.38 201 GLN A N 1
ATOM 1530 C CA . GLN A 1 201 ? 2.895 -43.688 -21.469 1 98.38 201 GLN A CA 1
ATOM 1531 C C . GLN A 1 201 ? 1.968 -42.938 -22.438 1 98.38 201 GLN A C 1
ATOM 1533 O O . GLN A 1 201 ? 0.753 -42.906 -22.234 1 98.38 201 GLN A O 1
ATOM 1538 N N . VAL A 1 202 ? 2.584 -42.406 -23.469 1 98.25 202 VAL A N 1
ATOM 1539 C CA . VAL A 1 202 ? 1.818 -41.656 -24.469 1 98.25 202 VAL A CA 1
ATOM 1540 C C . VAL A 1 202 ? 0.695 -42.562 -25.016 1 98.25 202 VAL A C 1
ATOM 1542 O O . VAL A 1 202 ? -0.448 -42.094 -25.141 1 98.25 202 VAL A O 1
ATOM 1545 N N . ARG A 1 203 ? 0.986 -43.781 -25.281 1 97.19 203 ARG A N 1
ATOM 1546 C CA . ARG A 1 203 ? -0.009 -44.719 -25.797 1 97.19 203 ARG A CA 1
ATOM 1547 C C . ARG A 1 203 ? -1.157 -44.906 -24.812 1 97.19 203 ARG A C 1
ATOM 1549 O O . ARG A 1 203 ? -2.318 -45 -25.219 1 97.19 203 ARG A O 1
ATOM 1556 N N . THR A 1 204 ? -0.832 -45 -23.516 1 97.56 204 THR A N 1
ATOM 1557 C CA . THR A 1 204 ? -1.854 -45.188 -22.5 1 97.56 204 THR A CA 1
ATOM 1558 C C . THR A 1 204 ? -2.783 -43.969 -22.438 1 97.56 204 THR A C 1
ATOM 1560 O O . THR A 1 204 ? -4.004 -44.125 -22.359 1 97.56 204 THR A O 1
ATOM 1563 N N . PHE A 1 205 ? -2.221 -42.75 -22.516 1 98.25 205 PHE A N 1
ATOM 1564 C CA . PHE A 1 205 ? -3.033 -41.531 -22.578 1 98.25 205 PHE A CA 1
ATOM 1565 C C . PHE A 1 205 ? -3.992 -41.562 -23.75 1 98.25 205 PHE A C 1
ATOM 1567 O O . PHE A 1 205 ? -5.195 -41.375 -23.594 1 98.25 205 PHE A O 1
ATOM 1574 N N . LEU A 1 206 ? -3.43 -41.875 -24.891 1 97.69 206 LEU A N 1
ATOM 1575 C CA . LEU A 1 206 ? -4.215 -41.844 -26.125 1 97.69 206 LEU A CA 1
ATOM 1576 C C . LEU A 1 206 ? -5.293 -42.938 -26.109 1 97.69 206 LEU A C 1
ATOM 1578 O O . LEU A 1 206 ? -6.395 -42.719 -26.625 1 97.69 206 LEU A O 1
ATOM 1582 N N . GLU A 1 207 ? -5.004 -44.062 -25.562 1 97.75 207 GLU A N 1
ATOM 1583 C CA . GLU A 1 207 ? -6 -45.125 -25.422 1 97.75 207 GLU A CA 1
ATOM 1584 C C . GLU A 1 207 ? -7.168 -44.656 -24.547 1 97.75 207 GLU A C 1
ATOM 1586 O O . GLU A 1 207 ? -8.328 -44.938 -24.859 1 97.75 207 GLU A O 1
ATOM 1591 N N . GLU A 1 208 ? -6.887 -44 -23.5 1 98.06 208 GLU A N 1
ATOM 1592 C CA . GLU A 1 208 ? -7.941 -43.5 -22.625 1 98.06 208 GLU A CA 1
ATOM 1593 C C . GLU A 1 208 ? -8.734 -42.375 -23.312 1 98.06 208 GLU A C 1
ATOM 1595 O O . GLU A 1 208 ? -9.945 -42.281 -23.125 1 98.06 208 GLU A O 1
ATOM 1600 N N . PHE A 1 209 ? -8.055 -41.5 -24.078 1 98.12 209 PHE A N 1
ATOM 1601 C CA . PHE A 1 209 ? -8.781 -40.531 -24.859 1 98.12 209 PHE A CA 1
ATOM 1602 C C . PHE A 1 209 ? -9.75 -41.188 -25.828 1 98.12 209 PHE A C 1
ATOM 1604 O O . PHE A 1 209 ? -10.898 -40.781 -25.953 1 98.12 209 PHE A O 1
ATOM 1611 N N . ALA A 1 210 ? -9.234 -42.219 -26.453 1 98.25 210 ALA A N 1
ATOM 1612 C CA . ALA A 1 210 ? -10.062 -42.938 -27.422 1 98.25 210 ALA A CA 1
ATOM 1613 C C . ALA A 1 210 ? -11.289 -43.531 -26.734 1 98.25 210 ALA A C 1
ATOM 1615 O O . ALA A 1 210 ? -12.398 -43.5 -27.281 1 98.25 210 ALA A O 1
ATOM 1616 N N . ARG A 1 211 ? -11.117 -44 -25.609 1 98.12 211 ARG A N 1
ATOM 1617 C CA . ARG A 1 211 ? -12.164 -44.719 -24.891 1 98.12 211 ARG A CA 1
ATOM 1618 C C . ARG A 1 211 ? -13.164 -43.75 -24.266 1 98.12 211 ARG A C 1
ATOM 1620 O O . ARG A 1 211 ? -14.375 -43.969 -24.312 1 98.12 211 ARG A O 1
ATOM 1627 N N . GLN A 1 212 ? -12.672 -42.656 -23.734 1 98 212 GLN A N 1
ATOM 1628 C CA . GLN A 1 212 ? -13.523 -41.844 -22.859 1 98 212 GLN A CA 1
ATOM 1629 C C . GLN A 1 212 ? -13.891 -40.5 -23.531 1 98 212 GLN A C 1
ATOM 1631 O O . GLN A 1 212 ? -14.891 -39.906 -23.172 1 98 212 GLN A O 1
ATOM 1636 N N . LEU A 1 213 ? -13.016 -40.062 -24.438 1 97.94 213 LEU A N 1
ATOM 1637 C CA . LEU A 1 213 ? -13.227 -38.781 -25.125 1 97.94 213 LEU A CA 1
ATOM 1638 C C . LEU A 1 213 ? -13.062 -38.938 -26.625 1 97.94 213 LEU A C 1
ATOM 1640 O O . LEU A 1 213 ? -12.219 -38.281 -27.234 1 97.94 213 LEU A O 1
ATOM 1644 N N . PRO A 1 214 ? -13.938 -39.719 -27.219 1 98.06 214 PRO A N 1
ATOM 1645 C CA . PRO A 1 214 ? -13.758 -40 -28.641 1 98.06 214 PRO A CA 1
ATOM 1646 C C . PRO A 1 214 ? -13.758 -38.75 -29.516 1 98.06 214 PRO A C 1
ATOM 1648 O O . PRO A 1 214 ? -13.062 -38.719 -30.531 1 98.06 214 PRO A O 1
ATOM 1651 N N . GLN A 1 215 ? -14.555 -37.719 -29.188 1 98 215 GLN A N 1
ATOM 1652 C CA . GLN A 1 215 ? -14.578 -36.5 -29.969 1 98 215 GLN A CA 1
ATOM 1653 C C . GLN A 1 215 ? -13.227 -35.781 -29.922 1 98 215 GLN A C 1
ATOM 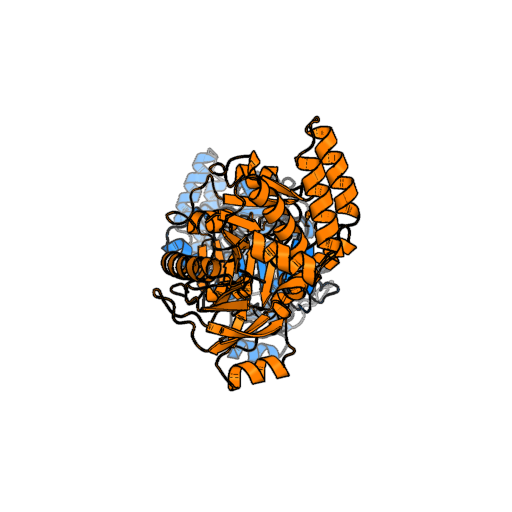1655 O O . GLN A 1 215 ? -12.75 -35.312 -30.953 1 98 215 GLN A O 1
ATOM 1660 N N . VAL A 1 216 ? -12.664 -35.719 -28.766 1 98.19 216 VAL A N 1
ATOM 1661 C CA . VAL A 1 216 ? -11.328 -35.125 -28.609 1 98.19 216 VAL A CA 1
ATOM 1662 C C . VAL A 1 216 ? -10.32 -35.969 -29.391 1 98.19 216 VAL A C 1
ATOM 1664 O O . VAL A 1 216 ? -9.492 -35.438 -30.125 1 98.19 216 VAL A O 1
ATOM 1667 N N . TYR A 1 217 ? -10.406 -37.312 -29.234 1 98.19 217 TYR A N 1
ATOM 1668 C CA . TYR A 1 217 ? -9.477 -38.25 -29.859 1 98.19 217 TYR A CA 1
ATOM 1669 C C . TYR A 1 217 ? -9.523 -38.094 -31.375 1 98.19 217 TYR A C 1
ATOM 1671 O O . TYR A 1 217 ? -8.477 -38.094 -32.031 1 98.19 217 TYR A O 1
ATOM 1679 N N . GLU A 1 218 ? -10.656 -38.031 -31.891 1 98.25 218 GLU A N 1
ATOM 1680 C CA . GLU A 1 218 ? -10.82 -37.875 -33.344 1 98.25 218 GLU A CA 1
ATOM 1681 C C . GLU A 1 218 ? -10.141 -36.625 -33.844 1 98.25 218 GLU A C 1
ATOM 1683 O O . GLU A 1 218 ? -9.477 -36.625 -34.875 1 98.25 218 GLU A O 1
ATOM 1688 N N . ARG A 1 219 ? -10.383 -35.531 -33.188 1 98 219 ARG A N 1
ATOM 1689 C CA . ARG A 1 219 ? -9.742 -34.281 -33.562 1 98 219 ARG A CA 1
ATOM 1690 C C . ARG A 1 219 ? -8.227 -34.375 -33.469 1 98 219 ARG A C 1
ATOM 1692 O O . ARG A 1 219 ? -7.504 -33.844 -34.312 1 98 219 ARG A O 1
ATOM 1699 N N . LEU A 1 220 ? -7.754 -35.062 -32.438 1 97.69 220 LEU A N 1
ATOM 1700 C CA . LEU A 1 220 ? -6.32 -35.281 -32.281 1 97.69 220 LEU A CA 1
ATOM 1701 C C . LEU A 1 220 ? -5.746 -36.062 -33.469 1 97.69 220 LEU A C 1
ATOM 1703 O O . LEU A 1 220 ? -4.66 -35.75 -33.938 1 97.69 220 LEU A O 1
ATOM 1707 N N . LEU A 1 221 ? -6.473 -37.062 -33.906 1 97.31 221 LEU A N 1
ATOM 1708 C CA . LEU A 1 221 ? -6.043 -37.844 -35.062 1 97.31 221 LEU A CA 1
ATOM 1709 C C . LEU A 1 221 ? -5.965 -36.969 -36.312 1 97.31 221 LEU A C 1
ATOM 1711 O O . LEU A 1 221 ? -5.055 -37.125 -37.125 1 97.31 221 LEU A O 1
ATOM 1715 N N . GLN A 1 222 ? -6.945 -36.156 -36.438 1 97.38 222 GLN A N 1
ATOM 1716 C CA . GLN A 1 222 ? -6.938 -35.219 -37.562 1 97.38 222 GLN A CA 1
ATOM 1717 C C . GLN A 1 222 ? -5.723 -34.312 -37.5 1 97.38 222 GLN A C 1
ATOM 1719 O O . GLN A 1 222 ? -5.105 -34.031 -38.531 1 97.38 222 GLN A O 1
ATOM 1724 N N . ILE A 1 223 ? -5.469 -33.812 -36.375 1 96.5 223 ILE A N 1
ATOM 1725 C CA . ILE A 1 223 ? -4.305 -32.938 -36.188 1 96.5 223 ILE A CA 1
ATOM 1726 C C . ILE A 1 223 ? -3.031 -33.719 -36.5 1 96.5 223 ILE A C 1
ATOM 1728 O O . ILE A 1 223 ? -2.135 -33.219 -37.188 1 96.5 223 ILE A O 1
ATOM 1732 N N . GLN A 1 224 ? -2.928 -35 -36.031 1 95.5 224 GLN A N 1
ATOM 1733 C CA . GLN A 1 224 ? -1.785 -35.844 -36.375 1 95.5 224 GLN A CA 1
ATOM 1734 C C . GLN A 1 224 ? -1.596 -35.969 -37.875 1 95.5 224 GLN A C 1
ATOM 1736 O O . GLN A 1 224 ? -0.47 -35.875 -38.375 1 95.5 224 GLN A O 1
ATOM 1741 N N . ALA A 1 225 ? -2.662 -36.125 -38.562 1 95.19 225 ALA A N 1
ATOM 1742 C CA . ALA A 1 225 ? -2.619 -36.25 -40 1 95.19 225 ALA A CA 1
ATOM 1743 C C . ALA A 1 225 ? -2.078 -34.969 -40.656 1 95.19 225 ALA A C 1
ATOM 1745 O O . ALA A 1 225 ? -1.353 -35.031 -41.656 1 95.19 225 ALA A O 1
ATOM 1746 N N . CYS A 1 226 ? -2.502 -33.875 -40.125 1 94.31 226 CYS A N 1
ATOM 1747 C CA . CYS A 1 226 ? -2.004 -32.594 -40.625 1 94.31 226 CYS A CA 1
ATOM 1748 C C . CYS A 1 226 ? -0.5 -32.469 -40.406 1 94.31 226 CYS A C 1
ATOM 1750 O O . CYS A 1 226 ? 0.217 -31.969 -41.25 1 94.31 226 CYS A O 1
ATOM 1752 N N . LEU A 1 227 ? -0.038 -32.938 -39.281 1 91.88 227 LEU A N 1
ATOM 1753 C CA . LEU A 1 227 ? 1.376 -32.844 -38.938 1 91.88 227 LEU A CA 1
ATOM 1754 C C . LEU A 1 227 ? 2.211 -33.781 -39.812 1 91.88 227 LEU A C 1
ATOM 1756 O O . LEU A 1 227 ? 3.377 -33.469 -40.094 1 91.88 227 LEU A O 1
ATOM 1760 N N . ASP A 1 228 ? 1.684 -34.844 -40.312 1 90.44 228 ASP A N 1
ATOM 1761 C CA . ASP A 1 228 ? 2.385 -35.844 -41.125 1 90.44 228 ASP A CA 1
ATOM 1762 C C . ASP A 1 228 ? 2.4 -35.469 -42.594 1 90.44 228 ASP A C 1
ATOM 1764 O O . ASP A 1 228 ? 3.16 -36.031 -43.375 1 90.44 228 ASP A O 1
ATOM 1768 N N . ARG A 1 229 ? 1.576 -34.531 -42.938 1 88.12 229 ARG A N 1
ATOM 1769 C CA . ARG A 1 229 ? 1.448 -34.156 -44.344 1 88.12 229 ARG A CA 1
ATOM 1770 C C . ARG A 1 229 ? 2.568 -33.188 -44.75 1 88.12 229 ARG A C 1
ATOM 1772 O O . ARG A 1 229 ? 3.029 -32.375 -43.938 1 88.12 229 ARG A O 1
ATOM 1779 N N . ASP A 1 230 ? 2.893 -33.406 -45.969 1 85.44 230 ASP A N 1
ATOM 1780 C CA . ASP A 1 230 ? 3.842 -32.469 -46.531 1 85.44 230 ASP A CA 1
ATOM 1781 C C . ASP A 1 230 ? 3.184 -31.109 -46.781 1 85.44 230 ASP A C 1
ATOM 1783 O O . ASP A 1 230 ? 1.978 -31.031 -47.031 1 85.44 230 ASP A O 1
ATOM 1787 N N . GLY A 1 231 ? 3.717 -30.109 -46.469 1 85.69 231 GLY A N 1
ATOM 1788 C CA . GLY A 1 231 ? 3.189 -28.766 -46.688 1 85.69 231 GLY A CA 1
ATOM 1789 C C . GLY A 1 231 ? 3.955 -27.703 -45.906 1 85.69 231 GLY A C 1
ATOM 1790 O O . GLY A 1 231 ? 4.914 -28 -45.219 1 85.69 231 GLY A O 1
ATOM 1791 N N . SER A 1 232 ? 3.529 -26.453 -46.219 1 90.31 232 SER A N 1
ATOM 1792 C CA . SER A 1 232 ? 4.152 -25.328 -45.5 1 90.31 232 SER A CA 1
ATOM 1793 C C . SER A 1 232 ? 3.699 -25.266 -44.062 1 90.31 232 SER A C 1
ATOM 1795 O O . SER A 1 232 ? 2.646 -25.797 -43.688 1 90.31 232 SER A O 1
ATOM 1797 N N . GLN A 1 233 ? 4.531 -24.75 -43.25 1 85.75 233 GLN A N 1
ATOM 1798 C CA . GLN A 1 233 ? 4.191 -24.547 -41.844 1 85.75 233 GLN A CA 1
ATOM 1799 C C . GLN A 1 233 ? 2.906 -23.75 -41.688 1 85.75 233 GLN A C 1
ATOM 1801 O O . GLN A 1 233 ? 2.08 -24.031 -40.812 1 85.75 233 GLN A O 1
ATOM 1806 N N . GLU A 1 234 ? 2.74 -22.797 -42.562 1 89.31 234 GLU A N 1
ATOM 1807 C CA . GLU A 1 234 ? 1.561 -21.938 -42.531 1 89.31 234 GLU A CA 1
ATOM 1808 C C . GLU A 1 234 ? 0.29 -22.734 -42.844 1 89.31 234 GLU A C 1
ATOM 1810 O O . GLU A 1 234 ? -0.731 -22.562 -42.156 1 89.31 234 GLU A O 1
ATOM 1815 N N . GLU A 1 235 ? 0.397 -23.516 -43.812 1 91.06 235 GLU A N 1
ATOM 1816 C CA . GLU A 1 235 ? -0.75 -24.344 -44.188 1 91.06 235 GLU A CA 1
ATOM 1817 C C . GLU A 1 235 ? -1.115 -25.312 -43.062 1 91.06 235 GLU A C 1
ATOM 1819 O O . GLU A 1 235 ? -2.297 -25.516 -42.781 1 91.06 235 GLU A O 1
ATOM 1824 N N . ARG A 1 236 ? -0.178 -25.891 -42.5 1 90.88 236 ARG A N 1
ATOM 1825 C CA . ARG A 1 236 ? -0.391 -26.844 -41.406 1 90.88 236 ARG A CA 1
ATOM 1826 C C . ARG A 1 236 ? -1.035 -26.141 -40.219 1 90.88 236 ARG A C 1
ATOM 1828 O O . ARG A 1 236 ? -1.982 -26.672 -39.625 1 90.88 236 ARG A O 1
ATOM 1835 N N . GLN A 1 237 ? -0.569 -24.984 -39.938 1 88.88 237 GLN A N 1
ATOM 1836 C CA . GLN A 1 237 ? -1.082 -24.234 -38.812 1 88.88 237 GLN A CA 1
ATOM 1837 C C . GLN A 1 237 ? -2.539 -23.844 -39 1 88.88 237 GLN A C 1
ATOM 1839 O O . GLN A 1 237 ? -3.342 -23.875 -38.094 1 88.88 237 GLN A O 1
ATOM 1844 N N . GLN A 1 238 ? -2.838 -23.469 -40.188 1 92.75 238 GLN A N 1
ATOM 1845 C CA . GLN A 1 238 ? -4.215 -23.094 -40.5 1 92.75 238 GLN A CA 1
ATOM 1846 C C . GLN A 1 238 ? -5.145 -24.297 -40.375 1 92.75 238 GLN A C 1
ATOM 1848 O O . GLN A 1 238 ? -6.246 -24.188 -39.844 1 92.75 238 GLN A O 1
ATOM 1853 N N . ALA A 1 239 ? -4.676 -25.391 -40.906 1 94 239 ALA A N 1
ATOM 1854 C CA . ALA A 1 239 ? -5.473 -26.609 -40.844 1 94 239 ALA A CA 1
ATOM 1855 C C . ALA A 1 239 ? -5.703 -27.016 -39.375 1 94 239 ALA A C 1
ATOM 1857 O O . ALA A 1 239 ? -6.824 -27.359 -39 1 94 239 ALA A O 1
ATOM 1858 N N . ILE A 1 240 ? -4.719 -26.938 -38.656 1 94.5 240 ILE A N 1
ATOM 1859 C CA . ILE A 1 240 ? -4.809 -27.312 -37.219 1 94.5 240 ILE A CA 1
ATOM 1860 C C . ILE A 1 240 ? -5.758 -26.359 -36.5 1 94.5 240 ILE A C 1
ATOM 1862 O O . ILE A 1 240 ? -6.574 -26.797 -35.688 1 94.5 240 ILE A O 1
ATOM 1866 N N . ALA A 1 241 ? -5.688 -25.078 -36.812 1 95.88 241 ALA A N 1
ATOM 1867 C CA . ALA A 1 241 ? -6.559 -24.078 -36.188 1 95.88 241 ALA A CA 1
ATOM 1868 C C . ALA A 1 241 ? -8.031 -24.375 -36.5 1 95.88 241 ALA A C 1
ATOM 1870 O O . ALA A 1 241 ? -8.883 -24.219 -35.625 1 95.88 241 ALA A O 1
ATOM 1871 N N . GLU A 1 242 ? -8.258 -24.812 -37.625 1 96.69 242 GLU A N 1
ATOM 1872 C CA . GLU A 1 242 ? -9.625 -25.125 -38.031 1 96.69 242 GLU A CA 1
ATOM 1873 C C . GLU A 1 242 ? -10.156 -26.344 -37.281 1 96.69 242 GLU A C 1
ATOM 1875 O O . GLU A 1 242 ? -11.297 -26.344 -36.812 1 96.69 242 GLU A O 1
ATOM 1880 N N . ILE A 1 243 ? -9.352 -27.328 -37.156 1 97.38 243 ILE A N 1
ATOM 1881 C CA . ILE A 1 243 ? -9.719 -28.531 -36.406 1 97.38 243 ILE A CA 1
ATOM 1882 C C . ILE A 1 243 ? -9.898 -28.188 -34.938 1 97.38 243 ILE A C 1
ATOM 1884 O O . ILE A 1 243 ? -10.875 -28.625 -34.312 1 97.38 243 ILE A O 1
ATOM 1888 N N . TRP A 1 244 ? -9.031 -27.359 -34.406 1 97.38 244 TRP A N 1
ATOM 1889 C CA . TRP A 1 244 ? -8.992 -27.016 -33 1 97.38 244 TRP A CA 1
ATOM 1890 C C . TRP A 1 244 ? -10.219 -26.203 -32.594 1 97.38 244 TRP A C 1
ATOM 1892 O O . TRP A 1 244 ? -10.672 -26.281 -31.453 1 97.38 244 TRP A O 1
ATOM 1902 N N . ALA A 1 245 ? -10.711 -25.469 -33.5 1 96.38 245 ALA A N 1
ATOM 1903 C CA . ALA A 1 245 ? -11.875 -24.625 -33.25 1 96.38 245 ALA A CA 1
ATOM 1904 C C . ALA A 1 245 ? -13.062 -25.469 -32.781 1 96.38 245 ALA A C 1
ATOM 1906 O O . ALA A 1 245 ? -13.906 -24.984 -32.031 1 96.38 245 ALA A O 1
ATOM 1907 N N . GLU A 1 246 ? -13.086 -26.703 -33.188 1 96.56 246 GLU A N 1
ATOM 1908 C CA . GLU A 1 246 ? -14.188 -27.594 -32.844 1 96.56 246 GLU A CA 1
ATOM 1909 C C . GLU A 1 246 ? -13.828 -28.484 -31.656 1 96.56 246 GLU A C 1
ATOM 1911 O O . GLU A 1 246 ? -14.625 -29.344 -31.266 1 96.56 246 GLU A O 1
ATOM 1916 N N . MET A 1 247 ? -12.711 -28.312 -31.109 1 97.88 247 MET A N 1
ATOM 1917 C CA . MET A 1 247 ? -12.227 -29.125 -30 1 97.88 247 MET A CA 1
ATOM 1918 C C . MET A 1 247 ? -13.031 -28.859 -28.734 1 97.88 247 MET A C 1
ATOM 1920 O O . MET A 1 247 ? -13.195 -27.703 -28.328 1 97.88 247 MET A O 1
ATOM 1924 N N . PRO A 1 248 ? -13.562 -29.891 -28.125 1 97.38 248 PRO A N 1
ATOM 1925 C CA . PRO A 1 248 ? -14.25 -29.688 -26.844 1 97.38 248 PRO A CA 1
ATOM 1926 C C . PRO A 1 248 ? -13.328 -29.156 -25.766 1 97.38 248 PRO A C 1
ATOM 1928 O O . PRO A 1 248 ? -12.125 -29.453 -25.75 1 97.38 248 PRO A O 1
ATOM 1931 N N . SER A 1 249 ? -13.891 -28.344 -24.891 1 97.12 249 SER A N 1
ATOM 1932 C CA . SER A 1 249 ? -13.172 -27.891 -23.703 1 97.12 249 SER A CA 1
ATOM 1933 C C . SER A 1 249 ? -13.445 -28.797 -22.516 1 97.12 249 SER A C 1
ATOM 1935 O O . SER A 1 249 ? -14.562 -28.844 -22 1 97.12 249 SER A O 1
ATOM 1937 N N . ILE A 1 250 ? -12.43 -29.531 -22.078 1 96.88 250 ILE A N 1
ATOM 1938 C CA . ILE A 1 250 ? -12.609 -30.531 -21.016 1 96.88 250 ILE A CA 1
ATOM 1939 C C . ILE A 1 250 ? -11.273 -30.781 -20.328 1 96.88 250 ILE A C 1
ATOM 1941 O O . ILE A 1 250 ? -10.227 -30.797 -20.969 1 96.88 250 ILE A O 1
ATOM 1945 N N . SER A 1 251 ? -11.297 -30.891 -19 1 96 251 SER A N 1
ATOM 1946 C CA . SER A 1 251 ? -10.062 -31.125 -18.25 1 96 251 SER A CA 1
ATOM 1947 C C . SER A 1 251 ? -9.656 -32.594 -18.266 1 96 251 SER A C 1
ATOM 1949 O O . SER A 1 251 ? -10.5 -33.469 -18.469 1 96 251 SER A O 1
ATOM 1951 N N . MET A 1 252 ? -8.375 -32.812 -18.125 1 96.75 252 MET A N 1
ATOM 1952 C CA . MET A 1 252 ? -7.844 -34.156 -18 1 96.75 252 MET A CA 1
ATOM 1953 C C . MET A 1 252 ? -8.453 -34.87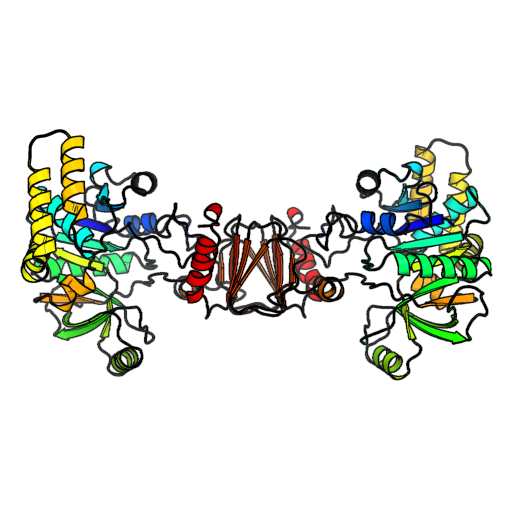5 -16.812 1 96.75 252 MET A C 1
ATOM 1955 O O . MET A 1 252 ? -8.742 -36.094 -16.891 1 96.75 252 MET A O 1
ATOM 1959 N N . ASP A 1 253 ? -8.68 -34.188 -15.711 1 95.5 253 ASP A N 1
ATOM 1960 C CA . ASP A 1 253 ? -9.227 -34.75 -14.484 1 95.5 253 ASP A CA 1
ATOM 1961 C C . ASP A 1 253 ? -10.617 -35.344 -14.727 1 95.5 253 ASP A C 1
ATOM 1963 O O . ASP A 1 253 ? -10.844 -36.531 -14.492 1 95.5 253 ASP A O 1
ATOM 1967 N N . TYR A 1 254 ? -11.484 -34.562 -15.297 1 92.56 254 TYR A N 1
ATOM 1968 C CA . TYR A 1 254 ? -12.867 -34.969 -15.531 1 92.56 254 TYR A CA 1
ATOM 1969 C C . TYR A 1 254 ? -12.977 -35.875 -16.75 1 92.56 254 TYR A C 1
ATOM 1971 O O . TYR A 1 254 ? -13.781 -36.812 -16.75 1 92.56 254 TYR A O 1
ATOM 1979 N N . GLY A 1 255 ? -12.234 -35.625 -17.656 1 94.19 255 GLY A N 1
ATOM 1980 C CA . GLY A 1 255 ? -12.398 -36.312 -18.922 1 94.19 255 GLY A CA 1
ATOM 1981 C C . GLY A 1 255 ? -11.75 -37.688 -18.953 1 94.19 255 GLY A C 1
ATOM 1982 O O . GLY A 1 255 ? -12.211 -38.562 -19.656 1 94.19 255 GLY A O 1
ATOM 1983 N N . VAL A 1 256 ? -10.641 -37.812 -18.219 1 96.12 256 VAL A N 1
ATOM 1984 C CA . VAL A 1 256 ? -9.883 -39.031 -18.406 1 96.12 256 VAL A CA 1
ATOM 1985 C C . VAL A 1 256 ? -9.617 -39.688 -17.047 1 96.12 256 VAL A C 1
ATOM 1987 O O . VAL A 1 256 ? -10 -40.844 -16.828 1 96.12 256 VAL A O 1
ATOM 1990 N N . MET A 1 257 ? -9.109 -39 -16.078 1 95.69 257 MET A N 1
ATOM 1991 C CA . MET A 1 257 ? -8.586 -39.594 -14.859 1 95.69 257 MET A CA 1
ATOM 1992 C C . MET A 1 257 ? -9.703 -40.219 -14.039 1 95.69 257 MET A C 1
ATOM 1994 O O . MET A 1 257 ? -9.523 -41.281 -13.469 1 95.69 257 MET A O 1
ATOM 1998 N N . GLU A 1 258 ? -10.797 -39.594 -13.914 1 92.88 258 GLU A N 1
ATOM 1999 C CA . GLU A 1 258 ? -11.906 -40.094 -13.117 1 92.88 258 GLU A CA 1
ATOM 2000 C C . GLU A 1 258 ? -12.359 -41.469 -13.633 1 92.88 258 GLU A C 1
ATOM 2002 O O . GLU A 1 258 ? -12.789 -42.312 -12.852 1 92.88 258 GLU A O 1
ATOM 2007 N N . GLY A 1 259 ? -12.289 -41.719 -14.953 1 93.69 259 GLY A N 1
ATOM 2008 C CA . GLY A 1 259 ? -12.82 -42.938 -15.547 1 93.69 259 GLY A CA 1
ATOM 2009 C C . GLY A 1 259 ? -11.734 -43.875 -16.031 1 93.69 259 GLY A C 1
ATOM 2010 O O . GLY A 1 259 ? -12.031 -44.938 -16.594 1 93.69 259 GLY A O 1
ATOM 2011 N N . ALA A 1 260 ? -10.5 -43.531 -15.781 1 95.12 260 ALA A N 1
ATOM 2012 C CA . ALA A 1 260 ? -9.406 -44.344 -16.297 1 95.12 260 ALA A CA 1
ATOM 2013 C C . ALA A 1 260 ? -9.344 -45.688 -15.602 1 95.12 260 ALA A C 1
ATOM 2015 O O . ALA A 1 260 ? -9.656 -45.812 -14.414 1 95.12 260 ALA A O 1
ATOM 2016 N N . GLN A 1 261 ? -8.977 -46.688 -16.281 1 90.62 261 GLN A N 1
ATOM 2017 C CA . GLN A 1 261 ? -9.055 -48.062 -15.828 1 90.62 261 GLN A CA 1
ATOM 2018 C C . GLN A 1 261 ? -7.891 -48.406 -14.898 1 90.62 261 GLN A C 1
ATOM 2020 O O . GLN A 1 261 ? -8.07 -49.094 -13.898 1 90.62 261 GLN A O 1
ATOM 2025 N N . ARG A 1 262 ? -6.652 -48 -15.195 1 95.31 262 ARG A N 1
ATOM 2026 C CA . ARG A 1 262 ? -5.449 -48.281 -14.43 1 95.31 262 ARG A CA 1
ATOM 2027 C C . ARG A 1 262 ? -4.781 -47 -13.953 1 95.31 262 ARG A C 1
ATOM 2029 O O . ARG A 1 262 ? -3.902 -46.469 -14.625 1 95.31 262 ARG A O 1
ATOM 2036 N N . VAL A 1 263 ? -5.258 -46.531 -12.836 1 97.62 263 VAL A N 1
ATOM 2037 C CA . VAL A 1 263 ? -4.723 -45.312 -12.266 1 97.62 263 VAL A CA 1
ATOM 2038 C C . VAL A 1 263 ? -3.943 -45.625 -10.992 1 97.62 263 VAL A C 1
ATOM 2040 O O . VAL A 1 263 ? -4.352 -46.469 -10.203 1 97.62 263 VAL A O 1
ATOM 2043 N N . ALA A 1 264 ? -2.812 -45.031 -10.828 1 97.81 264 ALA A N 1
ATOM 2044 C CA . ALA A 1 264 ? -2.004 -45.156 -9.625 1 97.81 264 ALA A CA 1
ATOM 2045 C C . ALA A 1 264 ? -1.693 -43.781 -9.023 1 97.81 264 ALA A C 1
ATOM 2047 O O . ALA A 1 264 ? -1.758 -42.75 -9.719 1 97.81 264 ALA A O 1
ATOM 2048 N N . VAL A 1 265 ? -1.462 -43.719 -7.742 1 98.19 265 VAL A N 1
ATOM 2049 C CA . VAL A 1 265 ? -1.084 -42.5 -7.059 1 98.19 265 VAL A CA 1
ATOM 2050 C C . VAL A 1 265 ? 0.245 -42.688 -6.336 1 98.19 265 VAL A C 1
ATOM 2052 O O . VAL A 1 265 ? 0.48 -43.75 -5.73 1 98.19 265 VAL A O 1
ATOM 2055 N N . VAL A 1 266 ? 1.152 -41.781 -6.551 1 98 266 VAL A N 1
ATOM 2056 C CA . VAL A 1 266 ? 2.412 -41.688 -5.82 1 98 266 VAL A CA 1
ATOM 2057 C C . VAL A 1 266 ? 2.35 -40.531 -4.824 1 98 266 VAL A C 1
ATOM 2059 O O . VAL A 1 266 ? 2.254 -39.375 -5.219 1 98 266 VAL A O 1
ATOM 2062 N N . PRO A 1 267 ? 2.318 -40.844 -3.537 1 97.19 267 PRO A N 1
ATOM 2063 C CA . PRO A 1 267 ? 2.355 -39.75 -2.562 1 97.19 267 PRO A CA 1
ATOM 2064 C C . PRO A 1 267 ? 3.58 -38.844 -2.727 1 97.19 267 PRO A C 1
ATOM 2066 O O . PRO A 1 267 ? 4.691 -39.344 -2.934 1 97.19 267 PRO A O 1
ATOM 2069 N N . MET A 1 268 ? 3.352 -37.562 -2.723 1 96.81 268 MET A N 1
ATOM 2070 C CA . MET A 1 268 ? 4.43 -36.594 -2.85 1 96.81 268 MET A CA 1
ATOM 2071 C C . MET A 1 268 ? 4.438 -35.625 -1.666 1 96.81 268 MET A C 1
ATOM 2073 O O . MET A 1 268 ? 3.469 -34.906 -1.443 1 96.81 268 MET A O 1
ATOM 2077 N N . GLN A 1 269 ? 5.457 -35.719 -0.875 1 94.69 269 GLN A N 1
ATOM 2078 C CA . GLN A 1 269 ? 5.711 -34.75 0.201 1 94.69 269 GLN A CA 1
ATOM 2079 C C . GLN A 1 269 ? 6.863 -33.812 -0.152 1 94.69 269 GLN A C 1
ATOM 2081 O O . GLN A 1 269 ? 7.973 -33.969 0.365 1 94.69 269 GLN A O 1
ATOM 2086 N N . ALA A 1 270 ? 6.551 -32.906 -0.997 1 96.69 270 ALA A N 1
ATOM 2087 C CA . ALA A 1 270 ? 7.617 -32.062 -1.544 1 96.69 270 ALA A CA 1
ATOM 2088 C C . ALA A 1 270 ? 7.324 -30.578 -1.324 1 96.69 270 ALA A C 1
ATOM 2090 O O . ALA A 1 270 ? 7.828 -29.719 -2.055 1 96.69 270 ALA A O 1
ATOM 2091 N N . GLY A 1 271 ? 6.426 -30.234 -0.319 1 94.94 271 GLY A N 1
ATOM 2092 C CA . GLY A 1 271 ? 6.094 -28.844 -0.091 1 94.94 271 GLY A CA 1
ATOM 2093 C C . GLY A 1 271 ? 5.344 -28.219 -1.249 1 94.94 271 GLY A C 1
ATOM 2094 O O . GLY A 1 271 ? 5.723 -27.141 -1.729 1 94.94 271 GLY A O 1
ATOM 2095 N N . TRP A 1 272 ? 4.273 -28.828 -1.629 1 96.19 272 TRP A N 1
ATOM 2096 C CA . TRP A 1 272 ? 3.475 -28.469 -2.797 1 96.19 272 TRP A CA 1
ATOM 2097 C C . TRP A 1 272 ? 2.426 -27.422 -2.443 1 96.19 272 TRP A C 1
ATOM 2099 O O . TRP A 1 272 ? 1.813 -27.484 -1.373 1 96.19 272 TRP A O 1
ATOM 2109 N N . SER A 1 273 ? 2.271 -26.453 -3.393 1 95.12 273 SER A N 1
ATOM 2110 C CA . SER A 1 273 ? 1.154 -25.516 -3.373 1 95.12 273 SER A CA 1
ATOM 2111 C C . SER A 1 273 ? 0.734 -25.141 -4.785 1 95.12 273 SER A C 1
ATOM 2113 O O . SER A 1 273 ? 1.582 -24.906 -5.652 1 95.12 273 SER A O 1
ATOM 2115 N N . ASP A 1 274 ? -0.522 -25.016 -5.016 1 92.88 274 ASP A N 1
ATOM 2116 C CA . ASP A 1 274 ? -0.997 -24.562 -6.316 1 92.88 274 ASP A CA 1
ATOM 2117 C C . ASP A 1 274 ? -1.034 -23.031 -6.383 1 92.88 274 ASP A C 1
ATOM 2119 O O . ASP A 1 274 ? -1.36 -22.453 -7.422 1 92.88 274 ASP A O 1
ATOM 2123 N N . VAL A 1 275 ? -0.775 -22.359 -5.32 1 92.75 275 VAL A N 1
ATOM 2124 C CA . VAL A 1 275 ? -0.821 -20.906 -5.18 1 92.75 275 VAL A CA 1
ATOM 2125 C C . VAL A 1 275 ? -2.055 -20.359 -5.891 1 92.75 275 VAL A C 1
ATOM 2127 O O . VAL A 1 275 ? -1.942 -19.469 -6.75 1 92.75 275 VAL A O 1
ATOM 2130 N N . GLY A 1 276 ? -3.209 -20.766 -5.477 1 90.69 276 GLY A N 1
ATOM 2131 C CA . GLY A 1 276 ? -4.461 -20.375 -6.109 1 90.69 276 GLY A CA 1
ATOM 2132 C C . GLY A 1 276 ? -4.887 -18.953 -5.777 1 90.69 276 GLY A C 1
ATOM 2133 O O . GLY A 1 276 ? -5.734 -18.375 -6.461 1 90.69 276 GLY A O 1
ATOM 2134 N N . SER A 1 277 ? -4.395 -18.469 -4.688 1 93.38 277 SER A N 1
ATOM 2135 C CA . SER A 1 277 ? -4.625 -17.109 -4.203 1 93.38 277 SER A CA 1
ATOM 2136 C C . SER A 1 277 ? -3.484 -16.641 -3.309 1 93.38 277 SER A C 1
ATOM 2138 O O . SER A 1 277 ? -2.604 -17.422 -2.951 1 93.38 277 SER A O 1
ATOM 2140 N N . TRP A 1 278 ? -3.504 -15.422 -2.971 1 96.31 278 TRP A N 1
ATOM 2141 C CA . TRP A 1 278 ? -2.367 -14.828 -2.279 1 96.31 278 TRP A CA 1
ATOM 2142 C C . TRP A 1 278 ? -2.184 -15.453 -0.898 1 96.31 278 TRP A C 1
ATOM 2144 O O . TRP A 1 278 ? -1.057 -15.586 -0.416 1 96.31 278 TRP A O 1
ATOM 2154 N N . ASP A 1 279 ? -3.275 -15.836 -0.284 1 95.25 279 ASP A N 1
ATOM 2155 C CA . ASP A 1 279 ? -3.184 -16.406 1.055 1 95.25 279 ASP A CA 1
ATOM 2156 C C . ASP A 1 279 ? -2.445 -17.75 1.028 1 95.25 279 ASP A C 1
ATOM 2158 O O . ASP A 1 279 ? -1.884 -18.172 2.041 1 95.25 279 ASP A O 1
ATOM 2162 N N . ALA A 1 280 ? -2.369 -18.391 -0.086 1 93.69 280 ALA A N 1
ATOM 2163 C CA . ALA A 1 280 ? -1.701 -19.688 -0.231 1 93.69 280 ALA A CA 1
ATOM 2164 C C . ALA A 1 280 ? -0.198 -19.547 -0.007 1 93.69 280 ALA A C 1
ATOM 2166 O O . ALA A 1 280 ? 0.488 -20.547 0.243 1 93.69 280 ALA A O 1
ATOM 2167 N N . LEU A 1 281 ? 0.34 -18.359 -0.02 1 95.62 281 LEU A N 1
ATOM 2168 C CA . LEU A 1 281 ? 1.771 -18.125 0.147 1 95.62 281 LEU A CA 1
ATOM 2169 C C . LEU A 1 281 ? 2.209 -18.438 1.573 1 95.62 281 LEU A C 1
ATOM 2171 O O . LEU A 1 281 ? 3.395 -18.656 1.827 1 95.62 281 LEU A O 1
ATOM 2175 N N . GLU A 1 282 ? 1.26 -18.484 2.42 1 93.56 282 GLU A N 1
ATOM 2176 C CA . GLU A 1 282 ? 1.564 -18.812 3.809 1 93.56 282 GLU A CA 1
ATOM 2177 C C . GLU A 1 282 ? 2.182 -20.203 3.922 1 93.56 282 GLU A C 1
ATOM 2179 O O . GLU A 1 282 ? 3.018 -20.438 4.797 1 93.56 282 GLU A O 1
ATOM 2184 N N . ALA A 1 283 ? 1.759 -21.047 3.012 1 89.5 283 ALA A N 1
ATOM 2185 C CA . ALA A 1 283 ? 2.207 -22.438 3.066 1 89.5 283 ALA A CA 1
ATOM 2186 C C . ALA A 1 283 ? 3.596 -22.578 2.455 1 89.5 283 ALA A C 1
ATOM 2188 O O . ALA A 1 283 ? 4.254 -23.609 2.646 1 89.5 283 ALA A O 1
ATOM 2189 N N . VAL A 1 284 ? 4.039 -21.547 1.786 1 92.56 284 VAL A N 1
ATOM 2190 C CA . VAL A 1 284 ? 5.258 -21.734 1.005 1 92.56 284 VAL A CA 1
ATOM 2191 C C . VAL A 1 284 ? 6.352 -20.797 1.52 1 92.56 284 VAL A C 1
ATOM 2193 O O . VAL A 1 284 ? 7.535 -21.031 1.272 1 92.56 284 VAL A O 1
ATOM 2196 N N . LEU A 1 285 ? 5.961 -19.766 2.223 1 94.75 285 LEU A N 1
ATOM 2197 C CA . LEU A 1 285 ? 6.926 -18.781 2.719 1 94.75 285 LEU A CA 1
ATOM 2198 C C . LEU A 1 285 ? 7.227 -19.016 4.195 1 94.75 285 LEU A C 1
ATOM 2200 O O . LEU A 1 285 ? 6.355 -19.469 4.945 1 94.75 285 LEU A O 1
ATOM 2204 N N . GLU A 1 286 ? 8.461 -18.719 4.543 1 93.56 286 GLU A N 1
ATOM 2205 C CA . GLU A 1 286 ? 8.805 -18.703 5.961 1 93.56 286 GLU A CA 1
ATOM 2206 C C . GLU A 1 286 ? 8.445 -17.359 6.605 1 93.56 286 GLU A C 1
ATOM 2208 O O . GLU A 1 286 ? 8.5 -16.312 5.953 1 93.56 286 GLU A O 1
ATOM 2213 N N . GLN A 1 287 ? 8.094 -17.406 7.828 1 95.44 287 GLN A N 1
ATOM 2214 C CA . GLN A 1 287 ? 7.816 -16.172 8.555 1 95.44 287 GLN A CA 1
ATOM 2215 C C . GLN A 1 287 ? 9.109 -15.445 8.906 1 95.44 287 GLN A C 1
ATOM 2217 O O . GLN A 1 287 ? 10.117 -16.078 9.234 1 95.44 287 GLN A O 1
ATOM 2222 N N . ASP A 1 288 ? 9.055 -14.203 8.906 1 95.44 288 ASP A N 1
ATOM 2223 C CA . ASP A 1 288 ? 10.219 -13.414 9.312 1 95.44 288 ASP A CA 1
ATOM 2224 C C . ASP A 1 288 ? 10.258 -13.242 10.828 1 95.44 288 ASP A C 1
ATOM 2226 O O . ASP A 1 288 ? 9.477 -13.859 11.555 1 95.44 288 ASP A O 1
ATOM 2230 N N . GLU A 1 289 ? 11.18 -12.492 11.312 1 93.94 289 GLU A N 1
ATOM 2231 C CA . GLU A 1 289 ? 11.383 -12.305 12.742 1 93.94 289 GLU A CA 1
ATOM 2232 C C . GLU A 1 289 ? 10.172 -11.656 13.398 1 93.94 289 GLU A C 1
ATOM 2234 O O . GLU A 1 289 ? 9.906 -11.875 14.586 1 93.94 289 GLU A O 1
ATOM 2239 N N . SER A 1 290 ? 9.438 -10.906 12.648 1 94 290 SER A N 1
ATOM 2240 C CA . SER A 1 290 ? 8.25 -10.242 13.172 1 94 290 SER A CA 1
ATOM 2241 C C . SER A 1 290 ? 6.992 -11.055 12.898 1 94 290 SER A C 1
ATOM 2243 O O . SER A 1 290 ? 5.879 -10.547 13.047 1 94 290 SER A O 1
ATOM 2245 N N . SER A 1 291 ? 7.148 -12.344 12.414 1 97.19 291 SER A N 1
ATOM 2246 C CA . SER A 1 291 ? 6.055 -13.289 12.203 1 97.19 291 SER A CA 1
ATOM 2247 C C . SER A 1 291 ? 5.18 -12.867 11.023 1 97.19 291 SER A C 1
ATOM 2249 O O . SER A 1 291 ? 3.951 -12.945 11.102 1 97.19 291 SER A O 1
ATOM 2251 N N . ASN A 1 292 ? 5.758 -12.273 10.039 1 98.44 292 ASN A N 1
ATOM 2252 C CA . ASN A 1 292 ? 5.102 -11.977 8.766 1 98.44 292 ASN A CA 1
ATOM 2253 C C . ASN A 1 292 ? 5.699 -12.789 7.625 1 98.44 292 ASN A C 1
ATOM 2255 O O . ASN A 1 292 ? 6.758 -13.398 7.777 1 98.44 292 ASN A O 1
ATOM 2259 N N . TYR A 1 293 ? 4.93 -12.953 6.543 1 98 293 TYR A N 1
ATOM 2260 C CA . TYR A 1 293 ? 5.375 -13.625 5.328 1 98 293 TYR A CA 1
ATOM 2261 C C . TYR A 1 293 ? 5.719 -12.617 4.242 1 98 293 TYR A C 1
ATOM 2263 O O . TYR A 1 293 ? 4.832 -11.961 3.689 1 98 293 TYR A O 1
ATOM 2271 N N . VAL A 1 294 ? 7.027 -12.508 3.992 1 97.62 294 VAL A N 1
ATOM 2272 C CA . VAL A 1 294 ? 7.457 -11.516 3.014 1 97.62 294 VAL A CA 1
ATOM 2273 C C . VAL A 1 294 ? 7.977 -12.219 1.76 1 97.62 294 VAL A C 1
ATOM 2275 O O . VAL A 1 294 ? 9.047 -12.836 1.784 1 97.62 294 VAL A O 1
ATOM 2278 N N . ALA A 1 295 ? 7.184 -12.18 0.688 1 96.38 295 ALA A N 1
ATOM 2279 C CA . ALA A 1 295 ? 7.625 -12.766 -0.575 1 96.38 295 ALA A CA 1
ATOM 2280 C C . ALA A 1 295 ? 8.633 -11.859 -1.277 1 96.38 295 ALA A C 1
ATOM 2282 O O . ALA A 1 295 ? 9.641 -12.328 -1.802 1 96.38 295 ALA A O 1
ATOM 2283 N N . LYS A 1 296 ? 8.344 -10.578 -1.213 1 95.56 296 LYS A N 1
ATOM 2284 C CA . LYS A 1 296 ? 9.188 -9.578 -1.874 1 95.56 296 LYS A CA 1
ATOM 2285 C C . LYS A 1 296 ? 9.094 -8.234 -1.17 1 95.56 296 LYS A C 1
ATOM 2287 O O . LYS A 1 296 ? 8.008 -7.801 -0.78 1 95.56 296 LYS A O 1
ATOM 2292 N N . GLY A 1 297 ? 10.281 -7.586 -1.086 1 94 297 GLY A N 1
ATOM 2293 C CA . GLY A 1 297 ? 10.328 -6.242 -0.53 1 94 297 GLY A CA 1
ATOM 2294 C C . GLY A 1 297 ? 10.836 -6.203 0.899 1 94 297 GLY A C 1
ATOM 2295 O O . GLY A 1 297 ? 11.203 -7.238 1.46 1 94 297 GLY A O 1
ATOM 2296 N N . GLU A 1 298 ? 10.93 -5.016 1.418 1 94.75 298 GLU A N 1
ATOM 2297 C CA . GLU A 1 298 ? 11.344 -4.777 2.797 1 94.75 298 GLU A CA 1
ATOM 2298 C C . GLU A 1 298 ? 10.188 -4.246 3.639 1 94.75 298 GLU A C 1
ATOM 2300 O O . GLU A 1 298 ? 9.414 -3.406 3.178 1 94.75 298 GLU A O 1
ATOM 2305 N N . ILE A 1 299 ? 10.117 -4.777 4.844 1 97.44 299 ILE A N 1
ATOM 2306 C CA . ILE A 1 299 ? 9.023 -4.312 5.691 1 97.44 299 ILE A CA 1
ATOM 2307 C C . ILE A 1 299 ? 9.578 -3.818 7.023 1 97.44 299 ILE A C 1
ATOM 2309 O O . ILE A 1 299 ? 10.656 -4.246 7.453 1 97.44 299 ILE A O 1
ATOM 2313 N N . LEU A 1 300 ? 9.023 -2.889 7.605 1 97.75 300 LEU A N 1
ATOM 2314 C CA . LEU A 1 300 ? 9.172 -2.418 8.977 1 97.75 300 LEU A CA 1
ATOM 2315 C C . LEU A 1 300 ? 7.836 -2.461 9.719 1 97.75 300 LEU A C 1
ATOM 2317 O O . LEU A 1 300 ? 6.855 -1.859 9.266 1 97.75 300 LEU A O 1
ATOM 2321 N N . THR A 1 301 ? 7.793 -3.217 10.812 1 97.94 301 THR A N 1
ATOM 2322 C CA . THR A 1 301 ? 6.496 -3.457 11.43 1 97.94 301 THR A CA 1
ATOM 2323 C C . THR A 1 301 ? 6.496 -2.99 12.883 1 97.94 301 THR A C 1
ATOM 2325 O O . THR A 1 301 ? 7.52 -3.074 13.57 1 97.94 301 THR A O 1
ATOM 2328 N N . ILE A 1 302 ? 5.453 -2.424 13.289 1 98.19 302 ILE A N 1
ATOM 2329 C CA . ILE A 1 302 ? 5.141 -2.141 14.688 1 98.19 302 ILE A CA 1
ATOM 2330 C C . ILE A 1 302 ? 3.861 -2.869 15.086 1 98.19 302 ILE A C 1
ATOM 2332 O O . ILE A 1 302 ? 2.787 -2.594 14.547 1 98.19 302 ILE A O 1
ATOM 2336 N N . ASP A 1 303 ? 3.963 -3.846 15.984 1 98.06 303 ASP A N 1
ATOM 2337 C CA . ASP A 1 303 ? 2.826 -4.605 16.484 1 98.06 303 ASP A CA 1
ATOM 2338 C C . ASP A 1 303 ? 1.969 -5.145 15.352 1 98.06 303 ASP A C 1
ATOM 2340 O O . ASP A 1 303 ? 0.751 -4.949 15.336 1 98.06 303 ASP A O 1
ATOM 2344 N N . SER A 1 304 ? 2.578 -5.668 14.344 1 98.56 304 SER A N 1
ATOM 2345 C CA . SER A 1 304 ? 1.921 -6.207 13.156 1 98.56 304 SER A CA 1
ATOM 2346 C C . SER A 1 304 ? 2.469 -7.586 12.805 1 98.56 304 SER A C 1
ATOM 2348 O O . SER A 1 304 ? 3.68 -7.754 12.641 1 98.56 304 SER A O 1
ATOM 2350 N N . CYS A 1 305 ? 1.579 -8.555 12.75 1 98.12 305 CYS A N 1
ATOM 2351 C CA . CYS A 1 305 ? 2.041 -9.914 12.484 1 98.12 305 CYS A CA 1
ATOM 2352 C C . CYS A 1 305 ? 1.058 -10.664 11.594 1 98.12 305 CYS A C 1
ATOM 2354 O O . CYS A 1 305 ? -0.04 -10.172 11.328 1 98.12 305 CYS A O 1
ATOM 2356 N N . ASP A 1 306 ? 1.504 -11.789 11.039 1 98.19 306 ASP A N 1
ATOM 2357 C CA . ASP A 1 306 ? 0.71 -12.719 10.25 1 98.19 306 ASP A CA 1
ATOM 2358 C C . ASP A 1 306 ? 0.205 -12.062 8.969 1 98.19 306 ASP A C 1
ATOM 2360 O O . ASP A 1 306 ? -0.91 -12.336 8.523 1 98.19 306 ASP A O 1
ATOM 2364 N N . ASN A 1 307 ? 0.955 -11.102 8.477 1 98.69 307 ASN A N 1
ATOM 2365 C CA . ASN A 1 307 ? 0.662 -10.484 7.188 1 98.69 307 ASN A CA 1
ATOM 2366 C C . ASN A 1 307 ? 1.469 -11.117 6.062 1 98.69 307 ASN A C 1
ATOM 2368 O O . ASN A 1 307 ? 2.506 -11.742 6.309 1 98.69 307 ASN A O 1
ATOM 2372 N N . ILE A 1 308 ? 0.943 -11.055 4.867 1 98.56 308 ILE A N 1
ATOM 2373 C CA . ILE A 1 308 ? 1.646 -11.469 3.656 1 98.56 308 ILE A CA 1
ATOM 2374 C C . ILE A 1 308 ? 1.933 -10.242 2.789 1 98.56 308 ILE A C 1
ATOM 2376 O O . ILE A 1 308 ? 1.017 -9.492 2.436 1 98.56 308 ILE A O 1
ATOM 2380 N N . VAL A 1 309 ? 3.234 -10.047 2.459 1 98.38 309 VAL A N 1
ATOM 2381 C CA . VAL A 1 309 ? 3.604 -8.836 1.735 1 98.38 309 VAL A CA 1
ATOM 2382 C C . VAL A 1 309 ? 4.352 -9.203 0.457 1 98.38 309 VAL A C 1
ATOM 2384 O O . VAL A 1 309 ? 5.273 -10.023 0.485 1 98.38 309 VAL A O 1
ATOM 2387 N N . TYR A 1 310 ? 3.895 -8.695 -0.621 1 97.62 310 TYR A N 1
ATOM 2388 C CA . TYR A 1 310 ? 4.555 -8.734 -1.921 1 97.62 310 TYR A CA 1
ATOM 2389 C C . TYR A 1 310 ? 4.656 -7.336 -2.523 1 97.62 310 TYR A C 1
ATOM 2391 O O . TYR A 1 310 ? 3.662 -6.789 -3.008 1 97.62 310 TYR A O 1
ATOM 2399 N N . SER A 1 311 ? 5.875 -6.734 -2.475 1 95.88 311 SER A N 1
ATOM 2400 C CA . SER A 1 311 ? 5.98 -5.344 -2.902 1 95.88 311 SER A CA 1
ATOM 2401 C C . SER A 1 311 ? 7.371 -5.039 -3.449 1 95.88 311 SER A C 1
ATOM 2403 O O . SER A 1 311 ? 8.375 -5.539 -2.93 1 95.88 311 SER A O 1
ATOM 2405 N N . ASP A 1 312 ? 7.406 -4.242 -4.516 1 87.69 312 ASP A N 1
ATOM 2406 C CA . ASP A 1 312 ? 8.672 -3.748 -5.039 1 87.69 312 ASP A CA 1
ATOM 2407 C C . ASP A 1 312 ? 9.055 -2.416 -4.398 1 87.69 312 ASP A C 1
ATOM 2409 O O . ASP A 1 312 ? 10.023 -1.775 -4.809 1 87.69 312 ASP A O 1
ATOM 2413 N N . LYS A 1 313 ? 8.32 -1.99 -3.418 1 86.75 313 LYS A N 1
ATOM 2414 C CA . LYS A 1 313 ? 8.609 -0.733 -2.734 1 86.75 313 LYS A CA 1
ATOM 2415 C C . LYS A 1 313 ? 9.922 -0.814 -1.964 1 86.75 313 LYS A C 1
ATOM 2417 O O . LYS A 1 313 ? 10.344 -1.899 -1.562 1 86.75 313 LYS A O 1
ATOM 2422 N N . THR A 1 314 ? 10.539 0.364 -1.759 1 88.62 314 THR A N 1
ATOM 2423 C CA . THR A 1 314 ? 11.734 0.42 -0.924 1 88.62 314 THR A CA 1
ATOM 2424 C C . THR A 1 314 ? 11.414 -0.024 0.502 1 88.62 314 THR A C 1
ATOM 2426 O O . THR A 1 314 ? 12.219 -0.707 1.138 1 88.62 314 THR A O 1
ATOM 2429 N N . MET A 1 315 ? 10.188 0.372 0.938 1 96.06 315 MET A N 1
ATOM 2430 C CA . MET A 1 315 ? 9.797 0.031 2.303 1 96.06 315 MET A CA 1
ATOM 2431 C C . MET A 1 315 ? 8.281 -0.044 2.436 1 96.06 315 MET A C 1
ATOM 2433 O O . MET A 1 315 ? 7.566 0.833 1.946 1 96.06 315 MET A O 1
ATOM 2437 N N . VAL A 1 316 ? 7.816 -1.084 2.992 1 98.12 316 VAL A N 1
ATOM 2438 C CA . VAL A 1 316 ? 6.43 -1.198 3.436 1 98.12 316 VAL A CA 1
ATOM 2439 C C . VAL A 1 316 ? 6.371 -1.148 4.961 1 98.12 316 VAL A C 1
ATOM 2441 O O . VAL A 1 316 ? 6.914 -2.023 5.637 1 98.12 316 VAL A O 1
ATOM 2444 N N . ALA A 1 317 ? 5.754 -0.12 5.52 1 98.56 317 ALA A N 1
ATOM 2445 C CA . ALA A 1 317 ? 5.594 0.02 6.965 1 98.56 317 ALA A CA 1
ATOM 2446 C C . ALA A 1 317 ? 4.195 -0.404 7.406 1 98.56 317 ALA A C 1
ATOM 2448 O O . ALA A 1 317 ? 3.197 0.081 6.867 1 98.56 317 ALA A O 1
ATOM 2449 N N . LEU A 1 318 ? 4.125 -1.322 8.344 1 98.75 318 LEU A N 1
ATOM 2450 C CA . LEU A 1 318 ? 2.865 -1.804 8.898 1 98.75 318 LEU A CA 1
ATOM 2451 C C . LEU A 1 318 ? 2.75 -1.453 10.375 1 98.75 318 LEU A C 1
ATOM 2453 O O . LEU A 1 318 ? 3.674 -1.707 11.148 1 98.75 318 LEU A O 1
ATOM 2457 N N . ILE A 1 319 ? 1.639 -0.853 10.758 1 98.75 319 ILE A N 1
ATOM 2458 C CA . ILE A 1 319 ? 1.473 -0.45 12.148 1 98.75 319 ILE A CA 1
ATOM 2459 C C . ILE A 1 319 ? 0.146 -0.983 12.68 1 98.75 319 ILE A C 1
ATOM 2461 O O . ILE A 1 319 ? -0.925 -0.527 12.273 1 98.75 319 ILE A O 1
ATOM 2465 N N . GLY A 1 320 ? 0.194 -1.914 13.609 1 98.56 320 GLY A N 1
ATOM 2466 C CA . GLY A 1 320 ? -0.977 -2.408 14.32 1 98.56 320 GLY A CA 1
ATOM 2467 C C . GLY A 1 320 ? -1.935 -3.174 13.422 1 98.56 320 GLY A C 1
ATOM 2468 O O . GLY A 1 320 ? -3.154 -3.051 13.562 1 98.56 320 GLY A O 1
ATOM 2469 N N . VAL A 1 321 ? -1.476 -3.9 12.445 1 98.69 321 VAL A N 1
ATOM 2470 C CA . VAL A 1 321 ? -2.344 -4.625 11.523 1 98.69 321 VAL A CA 1
ATOM 2471 C C . VAL A 1 321 ? -1.945 -6.098 11.484 1 98.69 321 VAL A C 1
ATOM 2473 O O . VAL A 1 321 ? -0.773 -6.438 11.672 1 98.69 321 VAL A O 1
ATOM 2476 N N . HIS A 1 322 ? -2.953 -6.922 11.289 1 98.25 322 HIS A N 1
ATOM 2477 C CA . HIS A 1 322 ? -2.756 -8.367 11.281 1 98.25 322 HIS A CA 1
ATOM 2478 C C . HIS A 1 322 ? -3.566 -9.031 10.18 1 98.25 322 HIS A C 1
ATOM 2480 O O . HIS A 1 322 ? -4.605 -8.516 9.766 1 98.25 322 HIS A O 1
ATOM 2486 N N . GLU A 1 323 ? -2.998 -10.148 9.664 1 98.31 323 GLU A N 1
ATOM 2487 C CA . GLU A 1 323 ? -3.686 -11.039 8.734 1 98.31 323 GLU A CA 1
ATOM 2488 C C . GLU A 1 323 ? -4.078 -10.305 7.453 1 98.31 323 GLU A C 1
ATOM 2490 O O . GLU A 1 323 ? -5.176 -10.5 6.934 1 98.31 323 GLU A O 1
ATOM 2495 N N . LEU A 1 324 ? -3.211 -9.375 6.996 1 98.75 324 LEU A N 1
ATOM 2496 C CA . LEU A 1 324 ? -3.418 -8.68 5.734 1 98.75 324 LEU A CA 1
ATOM 2497 C C . LEU A 1 324 ? -2.574 -9.297 4.625 1 98.75 324 LEU A C 1
ATOM 2499 O O . LEU A 1 324 ? -1.507 -9.852 4.891 1 98.75 324 LEU A O 1
ATOM 2503 N N . VAL A 1 325 ? -3.131 -9.266 3.471 1 98.69 325 VAL A N 1
ATOM 2504 C CA . VAL A 1 325 ? -2.348 -9.453 2.254 1 98.69 325 VAL A CA 1
ATOM 2505 C C . VAL A 1 325 ? -2.102 -8.102 1.586 1 98.69 325 VAL A C 1
ATOM 2507 O O . VAL A 1 325 ? -3.041 -7.34 1.346 1 98.69 325 VAL A O 1
ATOM 2510 N N . VAL A 1 326 ? -0.864 -7.754 1.408 1 98.69 326 VAL A N 1
ATOM 2511 C CA . VAL A 1 326 ? -0.465 -6.508 0.764 1 98.69 326 VAL A CA 1
ATOM 2512 C C . VAL A 1 326 ? 0.318 -6.812 -0.511 1 98.69 326 VAL A C 1
ATOM 2514 O O . VAL A 1 326 ? 1.413 -7.375 -0.455 1 98.69 326 VAL A O 1
ATOM 2517 N N . VAL A 1 327 ? -0.286 -6.422 -1.64 1 97.94 327 VAL A N 1
ATOM 2518 C CA . VAL A 1 327 ? 0.376 -6.656 -2.918 1 97.94 327 VAL A CA 1
ATOM 2519 C C . VAL A 1 327 ? 0.49 -5.344 -3.689 1 97.94 327 VAL A C 1
ATOM 2521 O O . VAL A 1 327 ? -0.52 -4.773 -4.109 1 97.94 327 VAL A O 1
ATOM 2524 N N . ASP A 1 328 ? 1.694 -4.883 -3.85 1 96.56 328 ASP A N 1
ATOM 2525 C CA . ASP A 1 328 ? 1.971 -3.697 -4.656 1 96.56 328 ASP A CA 1
ATOM 2526 C C . ASP A 1 328 ? 2.578 -4.082 -6.004 1 96.56 328 ASP A C 1
ATOM 2528 O O . ASP A 1 328 ? 3.723 -4.535 -6.066 1 96.56 328 ASP A O 1
ATOM 2532 N N . ALA A 1 329 ? 1.816 -3.891 -7.059 1 92.06 329 ALA A N 1
ATOM 2533 C CA . ALA A 1 329 ? 2.266 -4.277 -8.391 1 92.06 329 ALA A CA 1
ATOM 2534 C C . ALA A 1 329 ? 2.623 -3.053 -9.227 1 92.06 329 ALA A C 1
ATOM 2536 O O . ALA A 1 329 ? 2.357 -3.016 -10.43 1 92.06 329 ALA A O 1
ATOM 2537 N N . GLY A 1 330 ? 3.139 -1.953 -8.602 1 91.12 330 GLY A N 1
ATOM 2538 C CA . GLY A 1 330 ? 3.512 -0.74 -9.312 1 91.12 330 GLY A CA 1
ATOM 2539 C C . GLY A 1 330 ? 2.352 0.22 -9.5 1 91.12 330 GLY A C 1
ATOM 2540 O O . GLY A 1 330 ? 2.096 1.07 -8.648 1 91.12 330 GLY A O 1
ATOM 2541 N N . ASP A 1 331 ? 1.46 -0.071 -10.477 1 92.88 331 ASP A N 1
ATOM 2542 C CA . ASP A 1 331 ? 0.361 0.839 -10.789 1 92.88 331 ASP A CA 1
ATOM 2543 C C . ASP A 1 331 ? -0.858 0.543 -9.914 1 92.88 331 ASP A C 1
ATOM 2545 O O . ASP A 1 331 ? -1.787 1.351 -9.844 1 92.88 331 ASP A O 1
ATOM 2549 N N . THR A 1 332 ? -0.857 -0.608 -9.32 1 95.94 332 THR A N 1
ATOM 2550 C CA . THR A 1 332 ? -2.014 -1.045 -8.547 1 95.94 332 THR A CA 1
ATOM 2551 C C . THR A 1 332 ? -1.585 -1.571 -7.18 1 95.94 332 THR A C 1
ATOM 2553 O O . THR A 1 332 ? -0.536 -2.207 -7.055 1 95.94 332 THR A O 1
ATOM 2556 N N . LEU A 1 333 ? -2.381 -1.316 -6.16 1 97.62 333 LEU A N 1
ATOM 2557 C CA . LEU A 1 333 ? -2.178 -1.789 -4.793 1 97.62 333 LEU A CA 1
ATOM 2558 C C . LEU A 1 333 ? -3.381 -2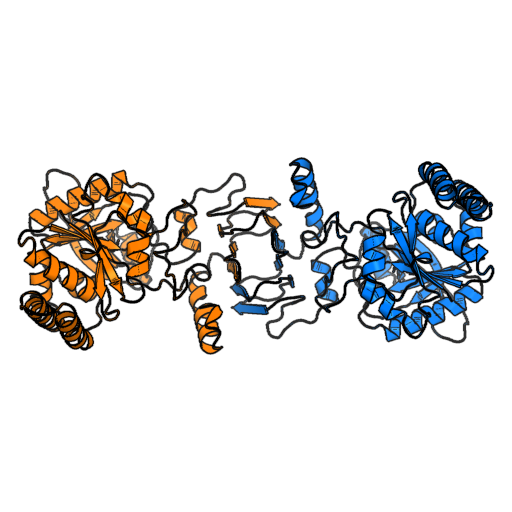.592 -4.312 1 97.62 333 LEU A C 1
ATOM 2560 O O . LEU A 1 333 ? -4.516 -2.115 -4.371 1 97.62 333 LEU A O 1
ATOM 2564 N N . LEU A 1 334 ? -3.146 -3.818 -3.938 1 98.44 334 LEU A N 1
ATOM 2565 C CA . LEU A 1 334 ? -4.184 -4.672 -3.365 1 98.44 334 LEU A CA 1
ATOM 2566 C C . LEU A 1 334 ? -3.947 -4.883 -1.873 1 98.44 334 LEU A C 1
ATOM 2568 O O . LEU A 1 334 ? -2.85 -5.273 -1.464 1 98.44 334 LEU A O 1
ATOM 2572 N N . ILE A 1 335 ? -4.891 -4.539 -1.069 1 98.81 335 ILE A N 1
ATOM 2573 C CA . ILE A 1 335 ? -4.875 -4.832 0.36 1 98.81 335 ILE A CA 1
ATOM 2574 C C . ILE A 1 335 ? -6.164 -5.551 0.753 1 98.81 335 ILE A C 1
ATOM 2576 O O . ILE A 1 335 ? -7.262 -5.086 0.444 1 98.81 335 ILE A O 1
ATOM 2580 N N . GLY A 1 336 ? -6.055 -6.691 1.351 1 98.69 336 GLY A N 1
ATOM 2581 C CA . GLY A 1 336 ? -7.242 -7.41 1.786 1 98.69 336 GLY A CA 1
ATOM 2582 C C . GLY A 1 336 ? -6.98 -8.344 2.949 1 98.69 336 GLY A C 1
ATOM 2583 O O . GLY A 1 336 ? -5.824 -8.633 3.273 1 98.69 336 GLY A O 1
ATOM 2584 N N . HIS A 1 337 ? -8.07 -8.68 3.646 1 98.56 337 HIS A N 1
ATOM 2585 C CA . HIS A 1 337 ? -7.938 -9.695 4.688 1 98.56 337 HIS A CA 1
ATOM 2586 C C . HIS A 1 337 ? -7.555 -11.047 4.098 1 98.56 337 HIS A C 1
ATOM 2588 O O . HIS A 1 337 ? -8.078 -11.445 3.057 1 98.56 337 HIS A O 1
ATOM 2594 N N . LYS A 1 338 ? -6.684 -11.75 4.738 1 97.12 338 LYS A N 1
ATOM 2595 C CA . LYS A 1 338 ? -6.137 -13.016 4.266 1 97.12 338 LYS A CA 1
ATOM 2596 C C . LYS A 1 338 ? -7.25 -14.008 3.934 1 97.12 338 LYS A C 1
ATOM 2598 O O . LYS A 1 338 ? -7.176 -14.719 2.928 1 97.12 338 LYS A O 1
ATOM 2603 N N . SER A 1 339 ? -8.32 -13.992 4.645 1 95.81 339 SER A N 1
ATOM 2604 C CA . SER A 1 339 ? -9.383 -14.977 4.492 1 95.81 339 SER A CA 1
ATOM 2605 C C . SER A 1 339 ? -10.289 -14.641 3.309 1 95.81 339 SER A C 1
ATOM 2607 O O . SER A 1 339 ? -11.164 -15.422 2.943 1 95.81 339 SER A O 1
ATOM 2609 N N . GLN A 1 340 ? -10.07 -13.477 2.67 1 96.81 340 GLN A N 1
ATOM 2610 C CA . GLN A 1 340 ? -10.984 -13.023 1.626 1 96.81 340 GLN A CA 1
ATOM 2611 C C . GLN A 1 340 ? -10.281 -12.953 0.272 1 96.81 340 GLN A C 1
ATOM 2613 O O . GLN A 1 340 ? -10.797 -12.344 -0.668 1 96.81 340 GLN A O 1
ATOM 2618 N N . MET A 1 341 ? -9.219 -13.594 0.156 1 96.25 341 MET A N 1
ATOM 2619 C CA . MET A 1 341 ? -8.383 -13.43 -1.028 1 96.25 341 MET A CA 1
ATOM 2620 C C . MET A 1 341 ? -9 -14.125 -2.234 1 96.25 341 MET A C 1
ATOM 2622 O O . MET A 1 341 ? -8.656 -13.82 -3.379 1 96.25 341 MET A O 1
ATOM 2626 N N . GLN A 1 342 ? -9.938 -15.062 -2.008 1 92.69 342 GLN A N 1
ATOM 2627 C CA . GLN A 1 342 ? -10.641 -15.672 -3.131 1 92.69 342 GLN A CA 1
ATOM 2628 C C . GLN A 1 342 ? -11.5 -14.648 -3.865 1 92.69 342 GLN A C 1
ATOM 2630 O O . GLN A 1 342 ? -11.867 -14.859 -5.023 1 92.69 342 GLN A O 1
ATOM 2635 N N . ARG A 1 343 ? -11.773 -13.516 -3.242 1 96.12 343 ARG A N 1
ATOM 2636 C CA . ARG A 1 343 ? -12.68 -12.508 -3.789 1 96.12 343 ARG A CA 1
ATOM 2637 C C . ARG A 1 343 ? -11.945 -11.547 -4.707 1 96.12 343 ARG A C 1
ATOM 2639 O O . ARG A 1 343 ? -12.555 -10.656 -5.301 1 96.12 343 ARG A O 1
ATOM 2646 N N . VAL A 1 344 ? -10.68 -11.758 -4.887 1 97.38 344 VAL A N 1
ATOM 2647 C CA . VAL A 1 344 ? -9.914 -10.953 -5.832 1 97.38 344 VAL A CA 1
ATOM 2648 C C . VAL A 1 344 ? -10.57 -11.016 -7.211 1 97.38 344 VAL A C 1
ATOM 2650 O O . VAL A 1 344 ? -10.578 -10.023 -7.949 1 97.38 344 VAL A O 1
ATOM 2653 N N . LYS A 1 345 ? -11.117 -12.109 -7.555 1 94 345 LYS A N 1
ATOM 2654 C CA . LYS A 1 345 ? -11.781 -12.289 -8.836 1 94 345 LYS A CA 1
ATOM 2655 C C . LYS A 1 345 ? -12.891 -11.266 -9.031 1 94 345 LYS A C 1
ATOM 2657 O O . LYS A 1 345 ? -13.148 -10.82 -10.148 1 94 345 LYS A O 1
ATOM 2662 N N . GLU A 1 346 ? -13.562 -10.883 -7.938 1 96.5 346 GLU A N 1
ATOM 2663 C CA . GLU A 1 346 ? -14.617 -9.875 -8 1 96.5 346 GLU A CA 1
ATOM 2664 C C . GLU A 1 346 ? -14.055 -8.523 -8.43 1 96.5 346 GLU A C 1
ATOM 2666 O O . GLU A 1 346 ? -14.719 -7.766 -9.141 1 96.5 346 GLU A O 1
ATOM 2671 N N . ILE A 1 347 ? -12.859 -8.164 -7.977 1 97.06 347 ILE A N 1
ATOM 2672 C CA . ILE A 1 347 ? -12.195 -6.93 -8.383 1 97.06 347 ILE A CA 1
ATOM 2673 C C . ILE A 1 347 ? -11.953 -6.949 -9.891 1 97.06 347 ILE A C 1
ATOM 2675 O O . ILE A 1 347 ? -12.289 -5.988 -10.594 1 97.06 347 ILE A O 1
ATOM 2679 N N . VAL A 1 348 ? -11.438 -8.078 -10.367 1 96.25 348 VAL A N 1
ATOM 2680 C CA . VAL A 1 348 ? -11.109 -8.227 -11.781 1 96.25 348 VAL A CA 1
ATOM 2681 C C . VAL A 1 348 ? -12.375 -8.109 -12.625 1 96.25 348 VAL A C 1
ATOM 2683 O O . VAL A 1 348 ? -12.375 -7.441 -13.656 1 96.25 348 VAL A O 1
ATOM 2686 N N . GLU A 1 349 ? -13.414 -8.742 -12.148 1 95.94 349 GLU A N 1
ATOM 2687 C CA . GLU A 1 349 ? -14.688 -8.672 -12.859 1 95.94 349 GLU A CA 1
ATOM 2688 C C . GLU A 1 349 ? -15.219 -7.246 -12.914 1 95.94 349 GLU A C 1
ATOM 2690 O O . GLU A 1 349 ? -15.719 -6.801 -13.945 1 95.94 349 GLU A O 1
ATOM 2695 N N . THR A 1 350 ? -15.133 -6.531 -11.82 1 96.56 350 THR A N 1
ATOM 2696 C CA . THR A 1 350 ? -15.586 -5.148 -11.766 1 96.56 350 THR A CA 1
ATOM 2697 C C . THR A 1 350 ? -14.781 -4.277 -12.727 1 96.56 350 THR A C 1
ATOM 2699 O O . THR A 1 350 ? -15.352 -3.465 -13.461 1 96.56 350 THR A O 1
ATOM 2702 N N . LEU A 1 351 ? -13.508 -4.461 -12.719 1 96.56 351 LEU A N 1
ATOM 2703 C CA . LEU A 1 351 ? -12.648 -3.701 -13.617 1 96.56 351 LEU A CA 1
ATOM 2704 C C . LEU A 1 351 ? -13 -3.979 -15.078 1 96.56 351 LEU A C 1
ATOM 2706 O O . LEU A 1 351 ? -13.016 -3.061 -15.906 1 96.56 351 LEU A O 1
ATOM 2710 N N . ARG A 1 352 ? -13.195 -5.266 -15.367 1 95.31 352 ARG A N 1
ATOM 2711 C CA . ARG A 1 352 ? -13.609 -5.648 -16.719 1 95.31 352 ARG A CA 1
ATOM 2712 C C . ARG A 1 352 ? -14.906 -4.957 -17.109 1 95.31 352 ARG A C 1
ATOM 2714 O O . ARG A 1 352 ? -15.016 -4.406 -18.203 1 95.31 352 ARG A O 1
ATOM 2721 N N . ALA A 1 353 ? -15.859 -4.926 -16.219 1 96.5 353 ALA A N 1
ATOM 2722 C CA . ALA A 1 353 ? -17.156 -4.301 -16.453 1 96.5 353 ALA A CA 1
ATOM 2723 C C . ALA A 1 353 ? -17.016 -2.799 -16.672 1 96.5 353 ALA A C 1
ATOM 2725 O O . ALA A 1 353 ? -17.781 -2.201 -17.438 1 96.5 353 ALA A O 1
ATOM 2726 N N . GLN A 1 354 ? -16.031 -2.227 -16.047 1 95.75 354 GLN A N 1
ATOM 2727 C CA . GLN A 1 354 ? -15.805 -0.789 -16.141 1 95.75 354 GLN A CA 1
ATOM 2728 C C . GLN A 1 354 ? -14.953 -0.447 -17.359 1 95.75 354 GLN A C 1
ATOM 2730 O O . GLN A 1 354 ? -14.68 0.726 -17.625 1 95.75 354 GLN A O 1
ATOM 2735 N N . GLY A 1 355 ? -14.484 -1.459 -18.062 1 95.56 355 GLY A N 1
ATOM 2736 C CA . GLY A 1 355 ? -13.68 -1.248 -19.25 1 95.56 355 GLY A CA 1
ATOM 2737 C C . GLY A 1 355 ? -12.258 -0.799 -18.938 1 95.56 355 GLY A C 1
ATOM 2738 O O . GLY A 1 355 ? -11.633 -0.111 -19.75 1 95.56 355 GLY A O 1
ATOM 2739 N N . ARG A 1 356 ? -11.82 -1.104 -17.734 1 95.12 356 ARG A N 1
ATOM 2740 C CA . ARG A 1 356 ? -10.477 -0.709 -17.328 1 95.12 356 ARG A CA 1
ATOM 2741 C C . ARG A 1 356 ? -9.445 -1.731 -17.797 1 95.12 356 ARG A C 1
ATOM 2743 O O . ARG A 1 356 ? -8.734 -2.32 -16.969 1 95.12 356 ARG A O 1
ATOM 2750 N N . SER A 1 357 ? -9.156 -1.902 -19 1 93.81 357 SER A N 1
ATOM 2751 C CA . SER A 1 357 ? -8.305 -2.914 -19.625 1 93.81 357 SER A CA 1
ATOM 2752 C C . SER A 1 357 ? -6.84 -2.709 -19.234 1 93.81 357 SER A C 1
ATOM 2754 O O . SER A 1 357 ? -6.07 -3.668 -19.172 1 93.81 357 SER A O 1
ATOM 2756 N N . GLU A 1 358 ? -6.504 -1.453 -18.922 1 93.38 358 GLU A N 1
ATOM 2757 C CA . GLU A 1 358 ? -5.125 -1.132 -18.562 1 93.38 358 GLU A CA 1
ATOM 2758 C C . GLU A 1 358 ? -4.734 -1.792 -17.25 1 93.38 358 GLU A C 1
ATOM 2760 O O . GLU A 1 358 ? -3.545 -1.921 -16.938 1 93.38 358 GLU A O 1
ATOM 2765 N N . LEU A 1 359 ? -5.781 -2.236 -16.516 1 94.5 359 LEU A N 1
ATOM 2766 C CA . LEU A 1 359 ? -5.512 -2.814 -15.211 1 94.5 359 LEU A CA 1
ATOM 2767 C C . LEU A 1 359 ? -5.766 -4.316 -15.219 1 94.5 359 LEU A C 1
ATOM 2769 O O . LEU A 1 359 ? -5.703 -4.969 -14.172 1 94.5 359 LEU A O 1
ATOM 2773 N N . LEU A 1 360 ? -6.09 -4.824 -16.391 1 92.38 360 LEU A N 1
ATOM 2774 C CA . LEU A 1 360 ? -6.453 -6.234 -16.484 1 92.38 360 LEU A CA 1
ATOM 2775 C C . LEU A 1 360 ? -5.289 -7.059 -17.031 1 92.38 360 LEU A C 1
ATOM 2777 O O . LEU A 1 360 ? -4.543 -6.59 -17.891 1 92.38 360 LEU A O 1
ATOM 2781 N N . MET B 1 1 ? -3.973 45.219 8.656 1 96.19 1 MET B N 1
ATOM 2782 C CA . MET B 1 1 ? -3.615 43.906 9.227 1 96.19 1 MET B CA 1
ATOM 2783 C C . MET B 1 1 ? -2.58 43.219 8.359 1 96.19 1 MET B C 1
ATOM 2785 O O . MET B 1 1 ? -2.652 43.281 7.129 1 96.19 1 MET B O 1
ATOM 2789 N N . TYR B 1 2 ? -1.519 42.688 9.008 1 98.38 2 TYR B N 1
ATOM 2790 C CA . TYR B 1 2 ? -0.497 41.812 8.406 1 98.38 2 TYR B CA 1
ATOM 2791 C C . TYR B 1 2 ? -0.675 40.375 8.82 1 98.38 2 TYR B C 1
ATOM 2793 O O . TYR B 1 2 ? -1.391 40.062 9.781 1 98.38 2 TYR B O 1
ATOM 2801 N N . ALA B 1 3 ? -0.108 39.5 8.047 1 98.81 3 ALA B N 1
ATOM 2802 C CA . ALA B 1 3 ? -0.124 38.062 8.414 1 98.81 3 ALA B CA 1
ATOM 2803 C C . ALA B 1 3 ? 1.282 37.5 8.383 1 98.81 3 ALA B C 1
ATOM 2805 O O . ALA B 1 3 ? 2.102 37.875 7.539 1 98.81 3 ALA B O 1
ATOM 2806 N N . ALA B 1 4 ? 1.573 36.656 9.344 1 98.75 4 ALA B N 1
ATOM 2807 C CA . ALA B 1 4 ? 2.791 35.875 9.367 1 98.75 4 ALA B CA 1
ATOM 2808 C C . ALA B 1 4 ? 2.463 34.375 9.367 1 98.75 4 ALA B C 1
ATOM 2810 O O . ALA B 1 4 ? 1.855 33.875 10.32 1 98.75 4 ALA B O 1
ATOM 2811 N N . ILE B 1 5 ? 2.863 33.688 8.312 1 98.75 5 ILE B N 1
ATOM 2812 C CA . ILE B 1 5 ? 2.674 32.25 8.203 1 98.75 5 ILE B CA 1
ATOM 2813 C C . ILE B 1 5 ? 3.908 31.516 8.734 1 98.75 5 ILE B C 1
ATOM 2815 O O . ILE B 1 5 ? 5.012 31.688 8.211 1 98.75 5 ILE B O 1
ATOM 2819 N N . LEU B 1 6 ? 3.691 30.75 9.773 1 98.19 6 LEU B N 1
ATOM 2820 C CA . LEU B 1 6 ? 4.781 29.984 10.359 1 98.19 6 LEU B CA 1
ATOM 2821 C C . LEU B 1 6 ? 5 28.688 9.594 1 98.19 6 LEU B C 1
ATOM 2823 O O . LEU B 1 6 ? 4.129 27.812 9.594 1 98.19 6 LEU B O 1
ATOM 2827 N N . ALA B 1 7 ? 6.156 28.516 8.977 1 97.06 7 ALA B N 1
ATOM 2828 C CA . ALA B 1 7 ? 6.41 27.375 8.102 1 97.06 7 ALA B CA 1
ATOM 2829 C C . ALA B 1 7 ? 7.762 26.734 8.414 1 97.06 7 ALA B C 1
ATOM 2831 O O . ALA B 1 7 ? 8.523 26.406 7.5 1 97.06 7 ALA B O 1
ATOM 2832 N N . GLY B 1 8 ? 8.07 26.562 9.703 1 91.31 8 GLY B N 1
ATOM 2833 C CA . GLY B 1 8 ? 9.367 26.016 10.078 1 91.31 8 GLY B CA 1
ATOM 2834 C C . GLY B 1 8 ? 9.289 24.578 10.562 1 91.31 8 GLY B C 1
ATOM 2835 O O . GLY B 1 8 ? 10.312 23.906 10.711 1 91.31 8 GLY B O 1
ATOM 2836 N N . GLY B 1 9 ? 8.141 23.984 10.75 1 84 9 GLY B N 1
ATOM 2837 C CA . GLY B 1 9 ? 7.965 22.672 11.336 1 84 9 GLY B CA 1
ATOM 2838 C C . GLY B 1 9 ? 8.297 21.547 10.383 1 84 9 GLY B C 1
ATOM 2839 O O . GLY B 1 9 ? 8.18 21.703 9.164 1 84 9 GLY B O 1
ATOM 2840 N N . VAL B 1 10 ? 8.758 20.391 10.969 1 78.44 10 VAL B N 1
ATOM 2841 C CA . VAL B 1 10 ? 9.141 19.25 10.148 1 78.44 10 VAL B CA 1
ATOM 2842 C C . VAL B 1 10 ? 7.926 18.359 9.898 1 78.44 10 VAL B C 1
ATOM 2844 O O . VAL B 1 10 ? 7.742 17.844 8.789 1 78.44 10 VAL B O 1
ATOM 2847 N N . GLY B 1 11 ? 6.973 18.203 10.852 1 79.69 11 GLY B N 1
ATOM 2848 C CA . GLY B 1 11 ? 5.762 17.422 10.688 1 79.69 11 GLY B CA 1
ATOM 2849 C C . GLY B 1 11 ? 6.043 15.953 10.398 1 79.69 11 GLY B C 1
ATOM 2850 O O . GLY B 1 11 ? 5.578 15.414 9.391 1 79.69 11 GLY B O 1
ATOM 2851 N N . SER B 1 12 ? 6.633 15.172 11.266 1 84.25 12 SER B N 1
ATOM 2852 C CA . SER B 1 12 ? 7.156 13.836 11.008 1 84.25 12 SER B CA 1
ATOM 2853 C C . SER B 1 12 ? 6.043 12.789 11.047 1 84.25 12 SER B C 1
ATOM 2855 O O . SER B 1 12 ? 6.176 11.711 10.461 1 84.25 12 SER B O 1
ATOM 2857 N N . ARG B 1 13 ? 4.887 13.047 11.57 1 90.56 13 ARG B N 1
ATOM 2858 C CA . ARG B 1 13 ? 3.85 12.047 11.781 1 90.56 13 ARG B CA 1
ATOM 2859 C C . ARG B 1 13 ? 3.049 11.805 10.5 1 90.56 13 ARG B C 1
ATOM 2861 O O . ARG B 1 13 ? 2.195 10.914 10.461 1 90.56 13 ARG B O 1
ATOM 2868 N N . LEU B 1 14 ? 3.303 12.547 9.477 1 96 14 LEU B N 1
ATOM 2869 C CA . LEU B 1 14 ? 2.631 12.328 8.203 1 96 14 LEU B CA 1
ATOM 2870 C C . LEU B 1 14 ? 3.566 11.648 7.203 1 96 14 LEU B C 1
ATOM 2872 O O . LEU B 1 14 ? 3.35 11.727 5.992 1 96 14 LEU B O 1
ATOM 2876 N N . TRP B 1 15 ? 4.613 11.125 7.848 1 95.69 15 TRP B N 1
ATOM 2877 C CA . TRP B 1 15 ? 5.383 10.18 7.039 1 95.69 15 TRP B CA 1
ATOM 2878 C C . TRP B 1 15 ? 4.48 9.102 6.457 1 95.69 15 TRP B C 1
ATOM 2880 O O . TRP B 1 15 ? 3.512 8.68 7.094 1 95.69 15 TRP B O 1
ATOM 2890 N N . PRO B 1 16 ? 4.652 8.664 5.242 1 96.12 16 PRO B N 1
ATOM 2891 C CA . PRO B 1 16 ? 5.852 8.867 4.426 1 96.12 16 PRO B CA 1
ATOM 2892 C C . PRO B 1 16 ? 5.719 10.047 3.467 1 96.12 16 PRO B C 1
ATOM 2894 O O . PRO B 1 16 ? 6.656 10.352 2.723 1 96.12 16 PRO B O 1
ATOM 2897 N N . ARG B 1 17 ? 4.598 10.727 3.482 1 93.62 17 ARG B N 1
ATOM 2898 C CA . ARG B 1 17 ? 4.457 11.859 2.57 1 93.62 17 ARG B CA 1
ATOM 2899 C C . ARG B 1 17 ? 5.273 13.055 3.051 1 93.62 17 ARG B C 1
ATOM 2901 O O . ARG B 1 17 ? 5.824 13.805 2.24 1 93.62 17 ARG B O 1
ATOM 2908 N N . SER B 1 18 ? 5.27 13.258 4.316 1 93.56 18 SER B N 1
ATOM 2909 C CA . SER B 1 18 ? 6.168 14.258 4.883 1 93.56 18 SER B CA 1
ATOM 2910 C C . SER B 1 18 ? 7.594 13.727 4.988 1 93.56 18 SER B C 1
ATOM 2912 O O . SER B 1 18 ? 7.809 12.594 5.426 1 93.56 18 SER B O 1
ATOM 2914 N N . ARG B 1 19 ? 8.547 14.492 4.555 1 92.5 19 ARG B N 1
ATOM 2915 C CA . ARG B 1 19 ? 9.969 14.172 4.605 1 92.5 19 ARG B CA 1
ATOM 2916 C C . ARG B 1 19 ? 10.766 15.312 5.211 1 92.5 19 ARG B C 1
ATOM 2918 O O . ARG B 1 19 ? 10.258 16.438 5.348 1 92.5 19 ARG B O 1
ATOM 2925 N N . GLN B 1 20 ? 11.984 15.039 5.559 1 90.19 20 GLN B N 1
ATOM 2926 C CA . GLN B 1 20 ? 12.852 16.078 6.094 1 90.19 20 GLN B CA 1
ATOM 2927 C C . GLN B 1 20 ? 13.047 17.203 5.078 1 90.19 20 GLN B C 1
ATOM 2929 O O . GLN B 1 20 ? 13.125 18.375 5.449 1 90.19 20 GLN B O 1
ATOM 2934 N N . THR B 1 21 ? 13.102 16.828 3.863 1 90.25 21 THR B N 1
ATOM 2935 C CA . THR B 1 21 ? 13.367 17.797 2.814 1 90.25 21 THR B CA 1
ATOM 2936 C C . THR B 1 21 ? 12.078 18.469 2.352 1 90.25 21 THR B C 1
ATOM 2938 O O . THR B 1 21 ? 12.109 19.5 1.668 1 90.25 21 THR B O 1
ATOM 2941 N N . ARG B 1 22 ? 10.953 17.906 2.73 1 93.38 22 ARG B N 1
ATOM 2942 C CA . ARG B 1 22 ? 9.648 18.438 2.35 1 93.38 22 ARG B CA 1
ATOM 2943 C C . ARG B 1 22 ? 8.617 18.203 3.445 1 93.38 22 ARG B C 1
ATOM 2945 O O . ARG B 1 22 ? 7.73 17.359 3.297 1 93.38 22 ARG B O 1
ATOM 2952 N N . PRO B 1 23 ? 8.664 19.047 4.418 1 94.56 23 PRO B N 1
ATOM 2953 C CA . PRO B 1 23 ? 7.742 18.891 5.543 1 94.56 23 PRO B CA 1
ATOM 2954 C C . PRO B 1 23 ? 6.277 19 5.117 1 94.56 23 PRO B C 1
ATOM 2956 O O . PRO B 1 23 ? 5.984 19.312 3.963 1 94.56 23 PRO B O 1
ATOM 2959 N N . LYS B 1 24 ? 5.434 18.688 6.031 1 94.75 24 LYS B N 1
ATOM 2960 C CA . LYS B 1 24 ? 4.023 18.5 5.695 1 94.75 24 LYS B CA 1
ATOM 2961 C C . LYS B 1 24 ? 3.428 19.781 5.109 1 94.75 24 LYS B C 1
ATOM 2963 O O . LYS B 1 24 ? 2.561 19.734 4.238 1 94.75 24 LYS B O 1
ATOM 2968 N N . GLN B 1 25 ? 3.857 21 5.609 1 96.5 25 GLN B N 1
ATOM 2969 C CA . GLN B 1 25 ? 3.252 22.234 5.141 1 96.5 25 GLN B CA 1
ATOM 2970 C C . GLN B 1 25 ? 3.496 22.438 3.65 1 96.5 25 GLN B C 1
ATOM 2972 O O . GLN B 1 25 ? 2.811 23.25 3.008 1 96.5 25 GLN B O 1
ATOM 2977 N N . PHE B 1 26 ? 4.453 21.719 3.111 1 97.12 26 PHE B N 1
ATOM 2978 C CA . PHE B 1 26 ? 4.793 21.859 1.701 1 97.12 26 PHE B CA 1
ATOM 2979 C C . PHE B 1 26 ? 4.238 20.688 0.889 1 97.12 26 PHE B C 1
ATOM 2981 O O . PHE B 1 26 ? 4.703 20.422 -0.221 1 97.12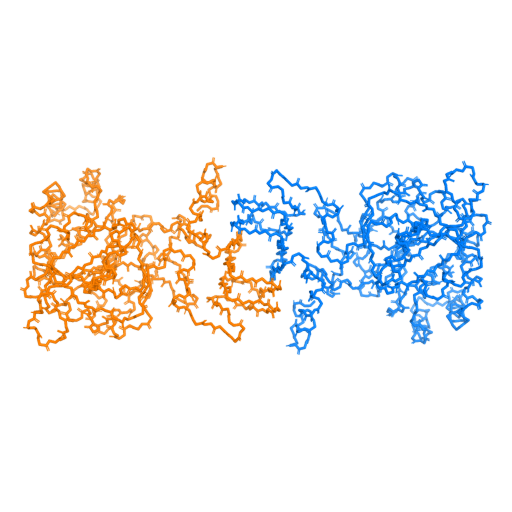 26 PHE B O 1
ATOM 2988 N N . THR B 1 27 ? 3.299 19.953 1.445 1 94.88 27 THR B N 1
ATOM 2989 C CA . THR B 1 27 ? 2.715 18.797 0.772 1 94.88 27 THR B CA 1
ATOM 2990 C C . THR B 1 27 ? 1.198 18.938 0.683 1 94.88 27 THR B C 1
ATOM 2992 O O . THR B 1 27 ? 0.578 19.594 1.519 1 94.88 27 THR B O 1
ATOM 2995 N N . ASP B 1 28 ? 0.628 18.391 -0.401 1 95.88 28 ASP B N 1
ATOM 2996 C CA . ASP B 1 28 ? -0.818 18.266 -0.552 1 95.88 28 ASP B CA 1
ATOM 2997 C C . ASP B 1 28 ? -1.345 17.031 0.185 1 95.88 28 ASP B C 1
ATOM 2999 O O . ASP B 1 28 ? -1.449 15.961 -0.397 1 95.88 28 ASP B O 1
ATOM 3003 N N . ILE B 1 29 ? -1.742 17.219 1.408 1 94.25 29 ILE B N 1
ATOM 3004 C CA . ILE B 1 29 ? -2.115 16.109 2.273 1 94.25 29 ILE B CA 1
ATOM 3005 C C . ILE B 1 29 ? -3.584 15.75 2.053 1 94.25 29 ILE B C 1
ATOM 3007 O O . ILE B 1 29 ? -3.986 14.602 2.236 1 94.25 29 ILE B O 1
ATOM 3011 N N . THR B 1 30 ? -4.406 16.656 1.63 1 94.38 30 THR B N 1
ATOM 3012 C CA . THR B 1 30 ? -5.844 16.453 1.51 1 94.38 30 THR B CA 1
ATOM 3013 C C . THR B 1 30 ? -6.219 16.078 0.076 1 94.38 30 THR B C 1
ATOM 3015 O O . THR B 1 30 ? -7.375 15.773 -0.209 1 94.38 30 THR B O 1
ATOM 3018 N N . GLY B 1 31 ? -5.266 16.203 -0.855 1 92.06 31 GLY B N 1
ATOM 3019 C CA . GLY B 1 31 ? -5.547 15.922 -2.252 1 92.06 31 GLY B CA 1
ATOM 3020 C C . GLY B 1 31 ? -6.289 17.047 -2.959 1 92.06 31 GLY B C 1
ATOM 3021 O O . GLY B 1 31 ? -6.945 16.812 -3.977 1 92.06 31 GLY B O 1
ATOM 3022 N N . SER B 1 32 ? -6.211 18.25 -2.473 1 92.69 32 SER B N 1
ATOM 3023 C CA . SER B 1 32 ? -6.934 19.391 -3.02 1 92.69 32 SER B CA 1
ATOM 3024 C C . SER B 1 32 ? -6.23 19.953 -4.25 1 92.69 32 SER B C 1
ATOM 3026 O O . SER B 1 32 ? -6.805 20.766 -4.988 1 92.69 32 SER B O 1
ATOM 3028 N N . GLY B 1 33 ? -5.031 19.547 -4.5 1 94.69 33 GLY B N 1
ATOM 3029 C CA . GLY B 1 33 ? -4.223 20.109 -5.574 1 94.69 33 GLY B CA 1
ATOM 3030 C C . GLY B 1 33 ? -3.326 21.234 -5.117 1 94.69 33 GLY B C 1
ATOM 3031 O O . GLY B 1 33 ? -2.523 21.75 -5.895 1 94.69 33 GLY B O 1
ATOM 3032 N N . ARG B 1 34 ? -3.379 21.562 -3.816 1 96.62 34 ARG B N 1
ATOM 3033 C CA . ARG B 1 34 ? -2.545 22.594 -3.207 1 96.62 34 ARG B CA 1
ATOM 3034 C C . ARG B 1 34 ? -1.891 22.094 -1.929 1 96.62 34 ARG B C 1
ATOM 3036 O O . ARG B 1 34 ? -2.479 21.281 -1.201 1 96.62 34 ARG B O 1
ATOM 3043 N N . THR B 1 35 ? -0.651 22.594 -1.729 1 97.5 35 THR B N 1
ATOM 3044 C CA . THR B 1 35 ? 0.016 22.266 -0.475 1 97.5 35 THR B CA 1
ATOM 3045 C C . THR B 1 35 ? -0.626 23 0.692 1 97.5 35 THR B C 1
ATOM 3047 O O . THR B 1 35 ? -1.425 23.922 0.487 1 97.5 35 THR B O 1
ATOM 3050 N N . MET B 1 36 ? -0.348 22.594 1.856 1 97.06 36 MET B N 1
ATOM 3051 C CA . MET B 1 36 ? -0.957 23.188 3.045 1 97.06 36 MET B CA 1
ATOM 3052 C C . MET B 1 36 ? -0.584 24.672 3.168 1 97.06 36 MET B C 1
ATOM 3054 O O . MET B 1 36 ? -1.423 25.5 3.523 1 97.06 36 MET B O 1
ATOM 3058 N N . ILE B 1 37 ? 0.646 25.016 2.834 1 98.31 37 ILE B N 1
ATOM 3059 C CA . ILE B 1 37 ? 1.07 26.406 2.941 1 98.31 37 ILE B CA 1
ATOM 3060 C C . ILE B 1 37 ? 0.362 27.25 1.881 1 98.31 37 ILE B C 1
ATOM 3062 O O . ILE B 1 37 ? 0.006 28.406 2.129 1 98.31 37 ILE B O 1
ATOM 3066 N N . GLN B 1 38 ? 0.159 26.703 0.73 1 98.5 38 GLN B N 1
ATOM 3067 C CA . GLN B 1 38 ? -0.594 27.391 -0.309 1 98.5 38 GLN B CA 1
ATOM 3068 C C . GLN B 1 38 ? -2.035 27.641 0.129 1 98.5 38 GLN B C 1
ATOM 3070 O O . GLN B 1 38 ? -2.572 28.734 -0.085 1 98.5 38 GLN B O 1
ATOM 3075 N N . GLU B 1 39 ? -2.596 26.672 0.739 1 97.94 39 GLU B N 1
ATOM 3076 C CA . GLU B 1 39 ? -3.959 26.828 1.24 1 97.94 39 GLU B CA 1
ATOM 3077 C C . GLU B 1 39 ? -4.035 27.891 2.334 1 97.94 39 GLU B C 1
ATOM 3079 O O . GLU B 1 39 ? -5.012 28.625 2.414 1 97.94 39 GLU B O 1
ATOM 3084 N N . THR B 1 40 ? -3.062 27.875 3.176 1 98.31 40 THR B N 1
ATOM 3085 C CA . THR B 1 40 ? -3.012 28.875 4.242 1 98.31 40 THR B CA 1
ATOM 3086 C C . THR B 1 40 ? -2.973 30.281 3.658 1 98.31 40 THR B C 1
ATOM 3088 O O . THR B 1 40 ? -3.738 31.156 4.078 1 98.31 40 THR B O 1
ATOM 3091 N N . ALA B 1 41 ? -2.145 30.5 2.684 1 98.44 41 ALA B N 1
ATOM 3092 C CA . ALA B 1 41 ? -2.059 31.812 2.039 1 98.44 41 ALA B CA 1
ATOM 3093 C C . ALA B 1 41 ? -3.363 32.156 1.323 1 98.44 41 ALA B C 1
ATOM 3095 O O . ALA B 1 41 ? -3.852 33.281 1.418 1 98.44 41 ALA B O 1
ATOM 3096 N N . ARG B 1 42 ? -3.885 31.203 0.712 1 97.5 42 ARG B N 1
ATOM 3097 C CA . ARG B 1 42 ? -5.105 31.406 -0.064 1 97.5 42 ARG B CA 1
ATOM 3098 C C . ARG B 1 42 ? -6.262 31.828 0.836 1 97.5 42 ARG B C 1
ATOM 3100 O O . ARG B 1 42 ? -7.094 32.656 0.444 1 97.5 42 ARG B O 1
ATOM 3107 N N . ARG B 1 43 ? -6.328 31.297 1.989 1 97.25 43 ARG B N 1
ATOM 3108 C CA . ARG B 1 43 ? -7.461 31.578 2.867 1 97.25 43 ARG B CA 1
ATOM 3109 C C . ARG B 1 43 ? -7.426 33.031 3.363 1 97.25 43 ARG B C 1
ATOM 3111 O O . ARG B 1 43 ? -8.422 33.531 3.891 1 97.25 43 ARG B O 1
ATOM 3118 N N . LEU B 1 44 ? -6.344 33.688 3.174 1 98.12 44 LEU B N 1
ATOM 3119 C CA . LEU B 1 44 ? -6.215 35.094 3.584 1 98.12 44 LEU B CA 1
ATOM 3120 C C . LEU B 1 44 ? -6.695 36.031 2.482 1 98.12 44 LEU B C 1
ATOM 3122 O O . LEU B 1 44 ? -6.836 37.219 2.705 1 98.12 44 LEU B O 1
ATOM 3126 N N . GLU B 1 45 ? -6.93 35.438 1.303 1 96.19 45 GLU B N 1
ATOM 3127 C CA . GLU B 1 45 ? -7.34 36.281 0.169 1 96.19 45 GLU B CA 1
ATOM 3128 C C . GLU B 1 45 ? -8.602 37.062 0.492 1 96.19 45 GLU B C 1
ATOM 3130 O O . GLU B 1 45 ? -9.562 36.531 1.044 1 96.19 45 GLU B O 1
ATOM 3135 N N . GLY B 1 46 ? -8.57 38.344 0.089 1 94.62 46 GLY B N 1
ATOM 3136 C CA . GLY B 1 46 ? -9.703 39.219 0.364 1 94.62 46 GLY B CA 1
ATOM 3137 C C . GLY B 1 46 ? -9.609 39.906 1.708 1 94.62 46 GLY B C 1
ATOM 3138 O O . GLY B 1 46 ? -10.297 40.906 1.948 1 94.62 46 GLY B O 1
ATOM 3139 N N . LEU B 1 47 ? -8.773 39.438 2.568 1 96.88 47 LEU B N 1
ATOM 3140 C CA . LEU B 1 47 ? -8.648 40.031 3.906 1 96.88 47 LEU B CA 1
ATOM 3141 C C . LEU B 1 47 ? -7.273 40.625 4.105 1 96.88 47 LEU B C 1
ATOM 3143 O O . LEU B 1 47 ? -7.152 41.719 4.699 1 96.88 47 LEU B O 1
ATOM 3147 N N . VAL B 1 48 ? -6.277 39.938 3.664 1 97.81 48 VAL B N 1
ATOM 3148 C CA . VAL B 1 48 ? -4.906 40.406 3.766 1 97.81 48 VAL B CA 1
ATOM 3149 C C . VAL B 1 48 ? -4.254 40.406 2.385 1 97.81 48 VAL B C 1
ATOM 3151 O O . VAL B 1 48 ? -4.219 39.375 1.711 1 97.81 48 VAL B O 1
ATOM 3154 N N . ASP B 1 49 ? -3.707 41.5 1.97 1 96.81 49 ASP B N 1
ATOM 3155 C CA . ASP B 1 49 ? -3.016 41.594 0.688 1 96.81 49 ASP B CA 1
ATOM 3156 C C . ASP B 1 49 ? -1.701 40.844 0.716 1 96.81 49 ASP B C 1
ATOM 3158 O O . ASP B 1 49 ? -0.992 40.844 1.724 1 96.81 49 ASP B O 1
ATOM 3162 N N . PRO B 1 50 ? -1.356 40.25 -0.379 1 96.5 50 PRO B N 1
ATOM 3163 C CA . PRO B 1 50 ? -0.118 39.469 -0.444 1 96.5 50 PRO B CA 1
ATOM 3164 C C . PRO B 1 50 ? 1.108 40.281 -0.015 1 96.5 50 PRO B C 1
ATOM 3166 O O . PRO B 1 50 ? 2.053 39.719 0.548 1 96.5 50 PRO B O 1
ATOM 3169 N N . ASP B 1 51 ? 1.094 41.531 -0.285 1 96.69 51 ASP B N 1
ATOM 3170 C CA . ASP B 1 51 ? 2.238 42.344 0.066 1 96.69 51 ASP B CA 1
ATOM 3171 C C . ASP B 1 51 ? 2.299 42.594 1.572 1 96.69 51 ASP B C 1
ATOM 3173 O O . ASP B 1 51 ? 3.254 43.188 2.072 1 96.69 51 ASP B O 1
ATOM 3177 N N . ARG B 1 52 ? 1.282 42.125 2.281 1 98.25 52 ARG B N 1
ATOM 3178 C CA . ARG B 1 52 ? 1.264 42.219 3.736 1 98.25 52 ARG B CA 1
ATOM 3179 C C . ARG B 1 52 ? 1.354 40.844 4.391 1 98.25 52 ARG B C 1
ATOM 3181 O O . ARG B 1 52 ? 1.127 40.719 5.598 1 98.25 52 ARG B O 1
ATOM 3188 N N . ILE B 1 53 ? 1.657 39.812 3.615 1 98.62 53 ILE B N 1
ATOM 3189 C CA . ILE B 1 53 ? 1.83 38.469 4.133 1 98.62 53 ILE B CA 1
ATOM 3190 C C . ILE B 1 53 ? 3.318 38.125 4.234 1 98.62 53 ILE B C 1
ATOM 3192 O O . ILE B 1 53 ? 4.074 38.344 3.283 1 98.62 53 ILE B O 1
ATOM 3196 N N . TYR B 1 54 ? 3.729 37.688 5.375 1 98.5 54 TYR B N 1
ATOM 3197 C CA . TYR B 1 54 ? 5.086 37.219 5.625 1 98.5 54 TYR B CA 1
ATOM 3198 C C . TYR B 1 54 ? 5.098 35.719 5.875 1 98.5 54 TYR B C 1
ATOM 3200 O O . TYR B 1 54 ? 4.102 35.125 6.324 1 98.5 54 TYR B O 1
ATOM 3208 N N . VAL B 1 55 ? 6.191 35.094 5.5 1 98.69 55 VAL B N 1
ATOM 3209 C CA . VAL B 1 55 ? 6.43 33.688 5.809 1 98.69 55 VAL B CA 1
ATOM 3210 C C . VAL B 1 55 ? 7.691 33.531 6.656 1 98.69 55 VAL B C 1
ATOM 3212 O O . VAL B 1 55 ? 8.734 34.125 6.328 1 98.69 55 VAL B O 1
ATOM 3215 N N . ILE B 1 56 ? 7.562 32.938 7.77 1 98.06 56 ILE B N 1
ATOM 3216 C CA . ILE B 1 56 ? 8.719 32.625 8.609 1 98.06 56 ILE B CA 1
ATOM 3217 C C . ILE B 1 56 ? 9.094 31.156 8.484 1 98.06 56 ILE B C 1
ATOM 3219 O O . ILE B 1 56 ? 8.273 30.281 8.75 1 98.06 56 ILE B O 1
ATOM 3223 N N . THR B 1 57 ? 10.297 30.859 8.078 1 97.25 57 THR B N 1
ATOM 3224 C CA . THR B 1 57 ? 10.703 29.484 7.824 1 97.25 57 THR B CA 1
ATOM 3225 C C . THR B 1 57 ? 12.203 29.328 8.031 1 97.25 57 THR B C 1
ATOM 3227 O O . THR B 1 57 ? 12.914 30.297 8.297 1 97.25 57 THR B O 1
ATOM 3230 N N . GLY B 1 58 ? 12.633 28.109 8.086 1 94.5 58 GLY B N 1
ATOM 3231 C CA . GLY B 1 58 ? 14.055 27.828 8.172 1 94.5 58 GLY B CA 1
ATOM 3232 C C . GLY B 1 58 ? 14.789 28.016 6.855 1 94.5 58 GLY B C 1
ATOM 3233 O O . GLY B 1 58 ? 14.164 28.031 5.793 1 94.5 58 GLY B O 1
ATOM 3234 N N . SER B 1 59 ? 16.109 28.125 7.047 1 92.31 59 SER B N 1
ATOM 3235 C CA . SER B 1 59 ? 16.938 28.359 5.871 1 92.31 59 SER B CA 1
ATOM 3236 C C . SER B 1 59 ? 16.781 27.219 4.855 1 92.31 59 SER B C 1
ATOM 3238 O O . SER B 1 59 ? 16.781 27.469 3.646 1 92.31 59 SER B O 1
ATOM 3240 N N . GLN B 1 60 ? 16.578 26.078 5.273 1 92.75 60 GLN B N 1
ATOM 3241 C CA . GLN B 1 60 ? 16.516 24.906 4.391 1 92.75 60 GLN B CA 1
ATOM 3242 C C . GLN B 1 60 ? 15.219 24.891 3.594 1 92.75 60 GLN B C 1
ATOM 3244 O O . GLN B 1 60 ? 15.117 24.203 2.576 1 92.75 60 GLN B O 1
ATOM 3249 N N . TYR B 1 61 ? 14.203 25.703 3.986 1 95.88 61 TYR B N 1
ATOM 3250 C CA . TYR B 1 61 ? 12.906 25.625 3.336 1 95.88 61 TYR B CA 1
ATOM 3251 C C . TYR B 1 61 ? 12.578 26.938 2.627 1 95.88 61 TYR B C 1
ATOM 3253 O O . TYR B 1 61 ? 11.523 27.062 1.992 1 95.88 61 TYR B O 1
ATOM 3261 N N . ALA B 1 62 ? 13.453 27.922 2.689 1 95.81 62 ALA B N 1
ATOM 3262 C CA . ALA B 1 62 ? 13.18 29.25 2.162 1 95.81 62 ALA B CA 1
ATOM 3263 C C . ALA B 1 62 ? 12.875 29.203 0.667 1 95.81 62 ALA B C 1
ATOM 3265 O O . ALA B 1 62 ? 11.922 29.828 0.198 1 95.81 62 ALA B O 1
ATOM 3266 N N . ARG B 1 63 ? 13.68 28.438 -0.066 1 95.44 63 ARG B N 1
ATOM 3267 C CA . ARG B 1 63 ? 13.477 28.328 -1.507 1 95.44 63 ARG B CA 1
ATOM 3268 C C . ARG B 1 63 ? 12.133 27.672 -1.822 1 95.44 63 ARG B C 1
ATOM 3270 O O . ARG B 1 63 ? 11.414 28.109 -2.719 1 95.44 63 ARG B O 1
ATOM 3277 N N . LEU B 1 64 ? 11.82 26.656 -1.049 1 96.44 64 LEU B N 1
ATOM 3278 C CA . LEU B 1 64 ? 10.57 25.938 -1.24 1 96.44 64 LEU B CA 1
ATOM 3279 C C . LEU B 1 64 ? 9.375 26.844 -0.965 1 96.44 64 LEU B C 1
ATOM 3281 O O . LEU B 1 64 ? 8.391 26.828 -1.713 1 96.44 64 LEU B O 1
ATOM 3285 N N . ALA B 1 65 ? 9.445 27.625 0.058 1 97.88 65 ALA B N 1
ATOM 3286 C CA . ALA B 1 65 ? 8.383 28.562 0.393 1 97.88 65 ALA B CA 1
ATOM 3287 C C . ALA B 1 65 ? 8.188 29.578 -0.725 1 97.88 65 ALA B C 1
ATOM 3289 O O . ALA B 1 65 ? 7.055 29.859 -1.131 1 97.88 65 ALA B O 1
ATOM 3290 N N . ALA B 1 66 ? 9.281 30.078 -1.227 1 97.69 66 ALA B N 1
ATOM 3291 C CA . ALA B 1 66 ? 9.219 31.047 -2.305 1 97.69 66 ALA B CA 1
ATOM 3292 C C . ALA B 1 66 ? 8.617 30.453 -3.568 1 97.69 66 ALA B C 1
ATOM 3294 O O . ALA B 1 66 ? 7.84 31.094 -4.27 1 97.69 66 ALA B O 1
ATOM 3295 N N . GLU B 1 67 ? 9.016 29.25 -3.799 1 97.69 67 GLU B N 1
ATOM 3296 C CA . GLU B 1 67 ? 8.516 28.547 -4.973 1 97.69 67 GLU B CA 1
ATOM 3297 C C . GLU B 1 67 ? 7.008 28.312 -4.875 1 97.69 67 GLU B C 1
ATOM 3299 O O . GLU B 1 67 ? 6.289 28.438 -5.867 1 97.69 67 GLU B O 1
ATOM 3304 N N . GLN B 1 68 ? 6.547 28.016 -3.717 1 98.06 68 GLN B N 1
ATOM 3305 C CA . GLN B 1 68 ? 5.156 27.625 -3.549 1 98.06 68 GLN B CA 1
ATOM 3306 C C . GLN B 1 68 ? 4.258 28.844 -3.342 1 98.06 68 GLN B C 1
ATOM 3308 O O . GLN B 1 68 ? 3.035 28.75 -3.48 1 98.06 68 GLN B O 1
ATOM 3313 N N . LEU B 1 69 ? 4.863 29.922 -2.961 1 98.38 69 LEU B N 1
ATOM 3314 C CA . LEU B 1 69 ? 4.094 31.156 -2.758 1 98.38 69 LEU B CA 1
ATOM 3315 C C . LEU B 1 69 ? 4.672 32.312 -3.582 1 98.38 69 LEU B C 1
ATOM 3317 O O . LEU B 1 69 ? 5.109 33.312 -3.025 1 98.38 69 LEU B O 1
ATOM 3321 N N . PRO B 1 70 ? 4.598 32.219 -4.836 1 97.75 70 PRO B N 1
ATOM 3322 C CA . PRO B 1 70 ? 5.223 33.219 -5.707 1 97.75 70 PRO B CA 1
ATOM 3323 C C . PRO B 1 70 ? 4.566 34.594 -5.59 1 97.75 70 PRO B C 1
ATOM 3325 O O . PRO B 1 70 ? 5.164 35.625 -5.973 1 97.75 70 PRO B O 1
ATOM 3328 N N . GLN B 1 71 ? 3.375 34.688 -5.098 1 97.06 71 GLN B N 1
ATOM 3329 C CA . GLN B 1 71 ? 2.666 35.969 -4.965 1 97.06 71 GLN B CA 1
ATOM 3330 C C . GLN B 1 71 ? 3.199 36.781 -3.783 1 97.06 71 GLN B C 1
ATOM 3332 O O . GLN B 1 71 ? 2.904 37.969 -3.652 1 97.06 71 GLN B O 1
ATOM 3337 N N . ILE B 1 72 ? 3.885 36.125 -2.883 1 97.31 72 ILE B N 1
ATOM 3338 C CA . ILE B 1 72 ? 4.488 36.781 -1.737 1 97.31 72 ILE B CA 1
ATOM 3339 C C . ILE B 1 72 ? 5.891 37.281 -2.1 1 97.31 72 ILE B C 1
ATOM 3341 O O . ILE B 1 72 ? 6.73 36.5 -2.541 1 97.31 72 ILE B O 1
ATOM 3345 N N . PRO B 1 73 ? 6.125 38.5 -1.92 1 96.31 73 PRO B N 1
ATOM 3346 C CA . PRO B 1 73 ? 7.457 39.031 -2.236 1 96.31 73 PRO B CA 1
ATOM 3347 C C . PRO B 1 73 ? 8.57 38.281 -1.502 1 96.31 73 PRO B C 1
ATOM 3349 O O . PRO B 1 73 ? 8.406 37.906 -0.341 1 96.31 73 PRO B O 1
ATOM 3352 N N . SER B 1 74 ? 9.742 38.156 -2.111 1 93.69 74 SER B N 1
ATOM 3353 C CA . SER B 1 74 ? 10.852 37.375 -1.585 1 93.69 74 SER B CA 1
ATOM 3354 C C . SER B 1 74 ? 11.375 37.938 -0.274 1 93.69 74 SER B C 1
ATOM 3356 O O . SER B 1 74 ? 11.82 37.188 0.604 1 93.69 74 SER B O 1
ATOM 3358 N N . ASP B 1 75 ? 11.297 39.25 -0.204 1 93 75 ASP B N 1
ATOM 3359 C CA . ASP B 1 75 ? 11.836 39.875 0.992 1 93 75 ASP B CA 1
ATOM 3360 C C . ASP B 1 75 ? 10.875 39.719 2.172 1 93 75 ASP B C 1
ATOM 3362 O O . ASP B 1 75 ? 11.188 40.156 3.289 1 93 75 ASP B O 1
ATOM 3366 N N . GLN B 1 76 ? 9.758 39.094 1.902 1 97.12 76 GLN B N 1
ATOM 3367 C CA . GLN B 1 76 ? 8.797 38.812 2.971 1 97.12 76 GLN B CA 1
ATOM 3368 C C . GLN B 1 76 ? 8.891 37.375 3.463 1 97.12 76 GLN B C 1
ATOM 3370 O O . GLN B 1 76 ? 8.109 36.969 4.32 1 97.12 76 GLN B O 1
ATOM 3375 N N . ILE B 1 77 ? 9.852 36.688 2.926 1 97.19 77 ILE B N 1
ATOM 3376 C CA . ILE B 1 77 ? 10.234 35.406 3.486 1 97.19 77 ILE B CA 1
ATOM 3377 C C . ILE B 1 77 ? 11.336 35.594 4.523 1 97.19 77 ILE B C 1
ATOM 3379 O O . ILE B 1 77 ? 12.492 35.844 4.172 1 97.19 77 ILE B O 1
ATOM 3383 N N . ILE B 1 78 ? 10.898 35.5 5.758 1 96.25 78 ILE B N 1
ATOM 3384 C CA . ILE B 1 78 ? 11.82 35.688 6.871 1 96.25 78 ILE B CA 1
ATOM 3385 C C . ILE B 1 78 ? 12.469 34.344 7.219 1 96.25 78 ILE B C 1
ATOM 3387 O O . ILE B 1 78 ? 11.766 33.375 7.527 1 96.25 78 ILE B O 1
ATOM 3391 N N . VAL B 1 79 ? 13.797 34.281 7.23 1 95.19 79 VAL B N 1
ATOM 3392 C CA . VAL B 1 79 ? 14.508 33.031 7.406 1 95.19 79 VAL B CA 1
ATOM 3393 C C . VAL B 1 79 ? 15.086 32.969 8.82 1 95.19 79 VAL B C 1
ATOM 3395 O O . VAL B 1 79 ? 15.836 33.844 9.242 1 95.19 79 VAL B O 1
ATOM 3398 N N . GLU B 1 80 ? 14.641 31.969 9.555 1 94.88 80 GLU B N 1
ATOM 3399 C CA . GLU B 1 80 ? 15.273 31.641 10.828 1 94.88 80 GLU B CA 1
ATOM 3400 C C . GLU B 1 80 ? 16.562 30.859 10.609 1 94.88 80 GLU B C 1
ATOM 3402 O O . GLU B 1 80 ? 16.594 29.891 9.852 1 94.88 80 GLU B O 1
ATOM 3407 N N . PRO B 1 81 ? 17.641 31.25 11.344 1 92.88 81 PRO B N 1
ATOM 3408 C CA . PRO B 1 81 ? 18.891 30.484 11.203 1 92.88 81 PRO B CA 1
ATOM 3409 C C . PRO B 1 81 ? 18.734 29.016 11.617 1 92.88 81 PRO B C 1
ATOM 3411 O O . PRO B 1 81 ? 19.312 28.125 10.984 1 92.88 81 PRO B O 1
ATOM 3414 N N . ASN B 1 82 ? 18.062 28.797 12.664 1 92.88 82 ASN B N 1
ATOM 3415 C CA . ASN B 1 82 ? 17.656 27.484 13.117 1 92.88 82 ASN B CA 1
ATOM 3416 C C . ASN B 1 82 ? 16.328 27.531 13.883 1 92.88 82 ASN B C 1
ATOM 3418 O O . ASN B 1 82 ? 15.875 28.609 14.273 1 92.88 82 ASN B O 1
ATOM 3422 N N . GLY B 1 83 ? 15.734 26.422 13.961 1 92.81 83 GLY B N 1
ATOM 3423 C CA . GLY B 1 83 ? 14.43 26.391 14.602 1 92.81 83 GLY B CA 1
ATOM 3424 C C . GLY B 1 83 ? 14.492 26.609 16.094 1 92.81 83 GLY B C 1
ATOM 3425 O O . GLY B 1 83 ? 15.258 25.953 16.797 1 92.81 83 GLY B O 1
ATOM 3426 N N . ARG B 1 84 ? 13.734 27.609 16.594 1 96.06 84 ARG B N 1
ATOM 3427 C CA . ARG B 1 84 ? 13.688 27.906 18.031 1 96.06 84 ARG B CA 1
ATOM 3428 C C . ARG B 1 84 ? 12.242 27.969 18.516 1 96.06 84 ARG B C 1
ATOM 3430 O O . ARG B 1 84 ? 11.938 28.734 19.438 1 96.06 84 ARG B O 1
ATOM 3437 N N . ASN B 1 85 ? 11.32 27.234 17.859 1 95.12 85 ASN B N 1
ATOM 3438 C CA . ASN B 1 85 ? 9.914 27.141 18.234 1 95.12 85 ASN B CA 1
ATOM 3439 C C . ASN B 1 85 ? 9.156 28.422 17.891 1 95.12 85 ASN B C 1
ATOM 3441 O O . ASN B 1 85 ? 9.711 29.328 17.25 1 95.12 85 ASN B O 1
ATOM 3445 N N . THR B 1 86 ? 7.859 28.547 18.25 1 96.69 86 THR B N 1
ATOM 3446 C CA . THR B 1 86 ? 6.969 29.562 17.688 1 96.69 86 THR B CA 1
ATOM 3447 C C . THR B 1 86 ? 7.211 30.906 18.359 1 96.69 86 THR B C 1
ATOM 3449 O O . THR B 1 86 ? 6.992 31.953 17.75 1 96.69 86 THR B O 1
ATOM 3452 N N . GLY B 1 87 ? 7.641 30.953 19.609 1 97.69 87 GLY B N 1
ATOM 3453 C CA . GLY B 1 87 ? 7.879 32.219 20.281 1 97.69 87 GLY B CA 1
ATOM 3454 C C . GLY B 1 87 ? 8.859 33.125 19.562 1 97.69 87 GLY B C 1
ATOM 3455 O O . GLY B 1 87 ? 8.484 34.188 19.062 1 97.69 87 GLY B O 1
ATOM 3456 N N . PRO B 1 88 ? 10.148 32.656 19.453 1 97.88 88 PRO B N 1
ATOM 3457 C CA . PRO B 1 88 ? 11.156 33.438 18.719 1 97.88 88 PRO B CA 1
ATOM 3458 C C . PRO B 1 88 ? 10.75 33.719 17.281 1 97.88 88 PRO B C 1
ATOM 3460 O O . PRO B 1 88 ? 11.023 34.812 16.766 1 97.88 88 PRO B O 1
ATOM 3463 N N . ALA B 1 89 ? 10.078 32.812 16.625 1 97.69 89 ALA B N 1
ATOM 3464 C CA . ALA B 1 89 ? 9.633 33.031 15.25 1 97.69 89 ALA B CA 1
ATOM 3465 C C . ALA B 1 89 ? 8.672 34.219 15.156 1 97.69 89 ALA B C 1
ATOM 3467 O O . ALA B 1 89 ? 8.844 35.094 14.32 1 97.69 89 ALA B O 1
ATOM 3468 N N . ILE B 1 90 ? 7.691 34.219 16.031 1 98.31 90 ILE B N 1
ATOM 3469 C CA . ILE B 1 90 ? 6.719 35.312 16.062 1 98.31 90 ILE B CA 1
ATOM 3470 C C . ILE B 1 90 ? 7.41 36.594 16.469 1 98.31 90 ILE B C 1
ATOM 3472 O O . ILE B 1 90 ? 7.141 37.656 15.883 1 98.31 90 ILE B O 1
ATOM 3476 N N . GLY B 1 91 ? 8.297 36.562 17.469 1 98.25 91 GLY B N 1
ATOM 3477 C CA . GLY B 1 91 ? 9.078 37.719 17.844 1 98.25 91 GLY B CA 1
ATOM 3478 C C . GLY B 1 91 ? 9.844 38.312 16.688 1 98.25 91 GLY B C 1
ATOM 3479 O O . GLY B 1 91 ? 9.867 39.531 16.516 1 98.25 91 GLY B O 1
ATOM 3480 N N . LEU B 1 92 ? 10.477 37.438 15.922 1 97.5 92 LEU B N 1
ATOM 3481 C CA . LEU B 1 92 ? 11.219 37.875 14.75 1 97.5 92 LEU B CA 1
ATOM 3482 C C . LEU B 1 92 ? 10.305 38.625 13.766 1 97.5 92 LEU B C 1
ATOM 3484 O O . LEU B 1 92 ? 10.664 39.688 13.25 1 97.5 92 LEU B O 1
ATOM 3488 N N . ALA B 1 93 ? 9.141 38.062 13.531 1 97.75 93 ALA B N 1
ATOM 3489 C CA . ALA B 1 93 ? 8.164 38.719 12.664 1 97.75 93 ALA B CA 1
ATOM 3490 C C . ALA B 1 93 ? 7.785 40.094 13.203 1 97.75 93 ALA B C 1
ATOM 3492 O O . ALA B 1 93 ? 7.68 41.062 12.445 1 97.75 93 ALA B O 1
ATOM 3493 N N . CYS B 1 94 ? 7.598 40.219 14.492 1 98.06 94 CYS B N 1
ATOM 3494 C CA . CYS B 1 94 ? 7.215 41.5 15.125 1 98.06 94 CYS B CA 1
ATOM 3495 C C . CYS B 1 94 ? 8.289 42.562 14.922 1 98.06 94 CYS B C 1
ATOM 3497 O O . CYS B 1 94 ? 7.98 43.688 14.586 1 98.06 94 CYS B O 1
ATOM 3499 N N . VAL B 1 95 ? 9.516 42.094 15.117 1 96.94 95 VAL B N 1
ATOM 3500 C CA . VAL B 1 95 ? 10.625 43.031 15.008 1 96.94 95 VAL B CA 1
ATOM 3501 C C . VAL B 1 95 ? 10.719 43.562 13.57 1 96.94 95 VAL B C 1
ATOM 3503 O O . VAL B 1 95 ? 10.93 44.75 13.336 1 96.94 95 VAL B O 1
ATOM 3506 N N . VAL B 1 96 ? 10.578 42.688 12.625 1 95.56 96 VAL B N 1
ATOM 3507 C CA . VAL B 1 96 ? 10.625 43.031 11.211 1 95.56 96 VAL B CA 1
ATOM 3508 C C . VAL B 1 96 ? 9.469 44 10.883 1 95.56 96 VAL B C 1
ATOM 3510 O O . VAL B 1 96 ? 9.672 45.031 10.234 1 95.56 96 VAL B O 1
ATOM 3513 N N . LEU B 1 97 ? 8.305 43.719 11.359 1 96.62 97 LEU B N 1
ATOM 3514 C CA . LEU B 1 97 ? 7.113 44.5 11.031 1 96.62 97 LEU B CA 1
ATOM 3515 C C . LEU B 1 97 ? 7.121 45.844 11.75 1 96.62 97 LEU B C 1
ATOM 3517 O O . LEU B 1 97 ? 6.602 46.844 11.227 1 96.62 97 LEU B O 1
ATOM 3521 N N . GLN B 1 98 ? 7.621 45.812 12.969 1 95.56 98 GLN B N 1
ATOM 3522 C CA . GLN B 1 98 ? 7.688 47.062 13.734 1 95.56 98 GLN B CA 1
ATOM 3523 C C . GLN B 1 98 ? 8.445 48.125 12.961 1 95.56 98 GLN B C 1
ATOM 3525 O O . GLN B 1 98 ? 8.094 49.312 13.023 1 95.56 98 GLN B O 1
ATOM 3530 N N . ARG B 1 99 ? 9.492 47.719 12.281 1 92.88 99 ARG B N 1
ATOM 3531 C CA . ARG B 1 99 ? 10.305 48.625 11.477 1 92.88 99 ARG B CA 1
ATOM 3532 C C . ARG B 1 99 ? 9.5 49.188 10.305 1 92.88 99 ARG B C 1
ATOM 3534 O O . ARG B 1 99 ? 9.664 50.344 9.938 1 92.88 99 ARG B O 1
ATOM 3541 N N . ARG B 1 100 ? 8.688 48.406 9.82 1 93.31 100 ARG B N 1
ATOM 3542 C CA . ARG B 1 100 ? 7.902 48.781 8.641 1 93.31 100 ARG B CA 1
ATOM 3543 C C . ARG B 1 100 ? 6.66 49.562 9.039 1 93.31 100 ARG B C 1
ATOM 3545 O O . ARG B 1 100 ? 6.305 50.531 8.375 1 93.31 100 ARG B O 1
ATOM 3552 N N . ASP B 1 101 ? 6.008 49.125 10.039 1 96.12 101 ASP B N 1
ATOM 3553 C CA . ASP B 1 101 ? 4.746 49.688 10.5 1 96.12 101 ASP B CA 1
ATOM 3554 C C . ASP B 1 101 ? 4.59 49.531 12.016 1 96.12 101 ASP B C 1
ATOM 3556 O O . ASP B 1 101 ? 4.094 48.5 12.484 1 96.12 101 ASP B O 1
ATOM 3560 N N . PRO B 1 102 ? 4.887 50.5 12.742 1 93.12 102 PRO B N 1
ATOM 3561 C CA . PRO B 1 102 ? 4.867 50.406 14.203 1 93.12 102 PRO B CA 1
ATOM 3562 C C . PRO B 1 102 ? 3.469 50.125 14.758 1 93.12 102 PRO B C 1
ATOM 3564 O O . PRO B 1 102 ? 3.326 49.688 15.906 1 93.12 102 PRO B O 1
ATOM 3567 N N . ASP B 1 103 ? 2.477 50.438 14 1 95.06 103 ASP B N 1
ATOM 3568 C CA . ASP B 1 103 ? 1.103 50.281 14.461 1 95.06 103 ASP B CA 1
ATOM 3569 C C . ASP B 1 103 ? 0.469 49.031 13.859 1 95.06 103 ASP B C 1
ATOM 3571 O O . ASP B 1 103 ? -0.753 48.875 13.883 1 95.06 103 ASP B O 1
ATOM 3575 N N . ALA B 1 104 ? 1.303 48.156 13.383 1 96.88 104 ALA B N 1
ATOM 3576 C CA . ALA B 1 104 ? 0.827 47 12.648 1 96.88 104 ALA B CA 1
ATOM 3577 C C . ALA B 1 104 ? 0.06 46.031 13.57 1 96.88 104 ALA B C 1
ATOM 3579 O O . ALA B 1 104 ? 0.457 45.812 14.719 1 96.88 104 ALA B O 1
ATOM 3580 N N . THR B 1 105 ? -1.081 45.531 13.117 1 98.31 105 THR B N 1
ATOM 3581 C CA . THR B 1 105 ? -1.73 44.375 13.664 1 98.31 105 THR B CA 1
ATOM 3582 C C . THR B 1 105 ? -1.277 43.094 12.93 1 98.31 105 THR B C 1
ATOM 3584 O O . THR B 1 105 ? -1.254 43.094 11.695 1 98.31 105 THR B O 1
ATOM 3587 N N . LEU B 1 106 ? -0.869 42.125 13.688 1 98.75 106 LEU B N 1
ATOM 3588 C CA . LEU B 1 106 ? -0.289 40.906 13.094 1 98.75 106 LEU B CA 1
ATOM 3589 C C . LEU B 1 106 ? -1.146 39.688 13.391 1 98.75 106 LEU B C 1
ATOM 3591 O O . LEU B 1 106 ? -1.467 39.438 14.555 1 98.75 106 LEU B O 1
ATOM 3595 N N . ALA B 1 107 ? -1.57 39 12.344 1 98.88 107 ALA B N 1
ATOM 3596 C CA . ALA B 1 107 ? -2.15 37.688 12.461 1 98.88 107 ALA B CA 1
ATOM 3597 C C . ALA B 1 107 ? -1.095 36.594 12.234 1 98.88 107 ALA B C 1
ATOM 3599 O O . ALA B 1 107 ? -0.402 36.594 11.211 1 98.88 107 ALA B O 1
ATOM 3600 N N . VAL B 1 108 ? -0.937 35.719 13.203 1 98.81 108 VAL B N 1
ATOM 3601 C CA . VAL B 1 108 ? 0.02 34.625 13.125 1 98.81 108 VAL B CA 1
ATOM 3602 C C . VAL B 1 108 ? -0.71 33.312 12.797 1 98.81 108 VAL B C 1
ATOM 3604 O O . VAL B 1 108 ? -1.622 32.906 13.523 1 98.81 108 VAL B O 1
ATOM 3607 N N . LEU B 1 109 ? -0.285 32.656 11.75 1 98.5 109 LEU B N 1
ATOM 3608 C CA . LEU B 1 109 ? -0.965 31.453 11.289 1 98.5 109 LEU B CA 1
ATOM 3609 C C . LEU B 1 109 ? 0.024 30.312 11.102 1 98.5 109 LEU B C 1
ATOM 3611 O O . LEU B 1 109 ? 1.051 30.469 10.445 1 98.5 109 LEU B O 1
ATOM 3615 N N . PRO B 1 110 ? -0.324 29.094 11.688 1 97.62 110 PRO B N 1
ATOM 3616 C CA . PRO B 1 110 ? 0.424 27.922 11.258 1 97.62 110 PRO B CA 1
ATOM 3617 C C . PRO B 1 110 ? 0.194 27.578 9.781 1 97.62 110 PRO B C 1
ATOM 3619 O O . PRO B 1 110 ? -0.924 27.719 9.281 1 97.62 110 PRO B O 1
ATOM 3622 N N . ALA B 1 111 ? 1.224 27.094 9.117 1 97.81 111 ALA B N 1
ATOM 3623 C CA . ALA B 1 111 ? 1.151 26.812 7.688 1 97.81 111 ALA B CA 1
ATOM 3624 C C . ALA B 1 111 ? 0.511 25.453 7.434 1 97.81 111 ALA B C 1
ATOM 3626 O O . ALA B 1 111 ? 0.187 25.109 6.293 1 97.81 111 ALA B O 1
ATOM 3627 N N . ASP B 1 112 ? 0.262 24.703 8.492 1 95.94 112 ASP B N 1
ATOM 3628 C CA . ASP B 1 112 ? 0.018 23.266 8.289 1 95.94 112 ASP B CA 1
ATOM 3629 C C . ASP B 1 112 ? -1.338 22.859 8.859 1 95.94 112 ASP B C 1
ATOM 3631 O O . ASP B 1 112 ? -1.505 21.734 9.328 1 95.94 112 ASP B O 1
ATOM 3635 N N . HIS B 1 113 ? -2.297 23.797 8.914 1 96.5 113 HIS B N 1
ATOM 3636 C CA . HIS B 1 113 ? -3.662 23.484 9.312 1 96.5 113 HIS B CA 1
ATOM 3637 C C . HIS B 1 113 ? -4.574 23.359 8.094 1 96.5 113 HIS B C 1
ATOM 3639 O O . HIS B 1 113 ? -4.273 23.891 7.027 1 96.5 113 HIS B O 1
ATOM 3645 N N . VAL B 1 114 ? -5.578 22.609 8.289 1 96.44 114 VAL B N 1
ATOM 3646 C CA . VAL B 1 114 ? -6.652 22.547 7.305 1 96.44 114 VAL B CA 1
ATOM 3647 C C . VAL B 1 114 ? -7.887 23.266 7.836 1 96.44 114 VAL B C 1
ATOM 3649 O O . VAL B 1 114 ? -8.289 23.062 8.984 1 96.44 114 VAL B O 1
ATOM 3652 N N . ILE B 1 115 ? -8.398 24.141 7.109 1 96.81 115 ILE B N 1
ATOM 3653 C CA . ILE B 1 115 ? -9.648 24.844 7.371 1 96.81 115 ILE B CA 1
ATOM 3654 C C . ILE B 1 115 ? -10.562 24.75 6.156 1 96.81 115 ILE B C 1
ATOM 3656 O O . ILE B 1 115 ? -10.266 25.312 5.098 1 96.81 115 ILE B O 1
ATOM 3660 N N . THR B 1 116 ? -11.719 24.094 6.324 1 95.31 116 THR B N 1
ATOM 3661 C CA . THR B 1 116 ? -12.547 23.719 5.18 1 95.31 116 THR B CA 1
ATOM 3662 C C . THR B 1 116 ? -13.555 24.828 4.859 1 95.31 116 THR B C 1
ATOM 3664 O O . THR B 1 116 ? -14.18 24.812 3.799 1 95.31 116 THR B O 1
ATOM 3667 N N . GLN B 1 117 ? -13.75 25.828 5.742 1 96.5 117 GLN B N 1
ATOM 3668 C CA . GLN B 1 117 ? -14.656 26.953 5.523 1 96.5 117 GLN B CA 1
ATOM 3669 C C . GLN B 1 117 ? -13.906 28.281 5.605 1 96.5 117 GLN B C 1
ATOM 3671 O O . GLN B 1 117 ? -14.031 29.016 6.59 1 96.5 117 GLN B O 1
ATOM 3676 N N . PRO B 1 118 ? -13.258 28.656 4.504 1 97.06 118 PRO B N 1
ATOM 3677 C CA . PRO B 1 118 ? -12.375 29.812 4.527 1 97.06 118 PRO B CA 1
ATOM 3678 C C . PRO B 1 118 ? -13.125 31.109 4.82 1 97.06 118 PRO B C 1
ATOM 3680 O O . PRO B 1 118 ? -12.562 32.031 5.43 1 97.06 118 PRO B O 1
ATOM 3683 N N . GLU B 1 119 ? -14.398 31.203 4.438 1 97.19 119 GLU B N 1
ATOM 3684 C CA . GLU B 1 119 ? -15.164 32.406 4.699 1 97.19 119 GLU B CA 1
ATOM 3685 C C . GLU B 1 119 ? -15.383 32.625 6.199 1 97.19 119 GLU B C 1
ATOM 3687 O O . GLU B 1 119 ? -15.234 33.75 6.707 1 97.19 119 GLU B O 1
ATOM 3692 N N . ARG B 1 120 ? -15.711 31.531 6.816 1 96.81 120 ARG B N 1
ATOM 3693 C CA . ARG B 1 120 ? -15.898 31.594 8.266 1 96.81 120 ARG B CA 1
ATOM 3694 C C . ARG B 1 120 ? -14.586 31.922 8.969 1 96.81 120 ARG B C 1
ATOM 3696 O O . ARG B 1 120 ? -14.57 32.594 9.992 1 96.81 120 ARG B O 1
ATOM 3703 N N . PHE B 1 121 ? -13.609 31.438 8.445 1 97.88 121 PHE B N 1
ATOM 3704 C CA . PHE B 1 121 ? -12.281 31.75 8.977 1 97.88 121 PHE B CA 1
ATOM 3705 C C . PHE B 1 121 ? -11.977 33.25 8.867 1 97.88 121 PHE B C 1
ATOM 3707 O O . PHE B 1 121 ? -11.562 33.875 9.844 1 97.88 121 PHE B O 1
ATOM 3714 N N . ARG B 1 122 ? -12.188 33.812 7.703 1 97.69 122 ARG B N 1
ATOM 3715 C CA . ARG B 1 122 ? -11.922 35.219 7.473 1 97.69 122 ARG B CA 1
ATOM 3716 C C . ARG B 1 122 ? -12.766 36.094 8.406 1 97.69 122 ARG B C 1
ATOM 3718 O O . ARG B 1 122 ? -12.281 37.125 8.906 1 97.69 122 ARG B O 1
ATOM 3725 N N . GLN B 1 123 ? -13.945 35.625 8.602 1 95.94 123 GLN B N 1
ATOM 3726 C CA . GLN B 1 123 ? -14.805 36.375 9.516 1 95.94 123 GLN B CA 1
ATOM 3727 C C . GLN B 1 123 ? -14.25 36.344 10.938 1 95.94 123 GLN B C 1
ATOM 3729 O O . GLN B 1 123 ? -14.172 37.406 11.586 1 95.94 123 GLN B O 1
ATOM 3734 N N . ALA B 1 124 ? -13.867 35.188 11.336 1 97.06 124 ALA B N 1
ATOM 3735 C CA . ALA B 1 124 ? -13.289 35.062 12.672 1 97.06 124 ALA B CA 1
ATOM 3736 C C . ALA B 1 124 ? -12.016 35.906 12.797 1 97.06 124 ALA B C 1
ATOM 3738 O O . ALA B 1 124 ? -11.781 36.562 13.812 1 97.06 124 ALA B O 1
ATOM 3739 N N . LEU B 1 125 ? -11.211 35.875 11.781 1 97.81 125 LEU B N 1
ATOM 3740 C CA . LEU B 1 125 ? -9.953 36.594 11.781 1 97.81 125 LEU B CA 1
ATOM 3741 C C . LEU B 1 125 ? -10.203 38.094 11.812 1 97.81 125 LEU B C 1
ATOM 3743 O O . LEU B 1 125 ? -9.477 38.844 12.484 1 97.81 125 LEU B O 1
ATOM 3747 N N . ALA B 1 126 ? -11.188 38.594 11.109 1 96.19 126 ALA B N 1
ATOM 3748 C CA . ALA B 1 126 ? -11.539 40 11.117 1 96.19 126 ALA B CA 1
ATOM 3749 C C . ALA B 1 126 ? -11.969 40.469 12.508 1 96.19 126 ALA B C 1
ATOM 3751 O O . ALA B 1 126 ? -11.562 41.531 12.969 1 96.19 126 ALA B O 1
ATOM 3752 N N . VAL B 1 127 ? -12.789 39.594 13.086 1 96.5 127 VAL B N 1
ATOM 3753 C CA . VAL B 1 127 ? -13.227 39.906 14.438 1 96.5 127 VAL B CA 1
ATOM 3754 C C . VAL B 1 127 ? -12.023 39.938 15.375 1 96.5 127 VAL B C 1
ATOM 3756 O O . VAL B 1 127 ? -11.922 40.844 16.219 1 96.5 127 VAL B O 1
ATOM 3759 N N . ALA B 1 128 ? -11.156 39.031 15.227 1 97.75 128 ALA B N 1
ATOM 3760 C CA . ALA B 1 128 ? -9.938 39 16.031 1 97.75 128 ALA B CA 1
ATOM 3761 C C . ALA B 1 128 ? -9.117 40.25 15.836 1 97.75 128 ALA B C 1
ATOM 3763 O O . ALA B 1 128 ? -8.523 40.781 16.781 1 97.75 128 ALA B O 1
ATOM 3764 N N . GLY B 1 129 ? -9.039 40.75 14.602 1 96.69 129 GLY B N 1
ATOM 3765 C CA . GLY B 1 129 ? -8.336 41.969 14.312 1 96.69 129 GLY B CA 1
ATOM 3766 C C . GLY B 1 129 ? -8.891 43.188 15.07 1 96.69 129 GLY B C 1
ATOM 3767 O O . GLY B 1 129 ? -8.133 44.031 15.547 1 96.69 129 GLY B O 1
ATOM 3768 N N . GLN B 1 130 ? -10.172 43.188 15.18 1 95.25 130 GLN B N 1
ATOM 3769 C CA . GLN B 1 130 ? -10.82 44.281 15.898 1 95.25 130 GLN B CA 1
ATOM 3770 C C . GLN B 1 130 ? -10.492 44.219 17.391 1 95.25 130 GLN B C 1
ATOM 3772 O O . GLN B 1 130 ? -10.195 45.25 18 1 95.25 130 GLN B O 1
ATOM 3777 N N . ALA B 1 131 ? -10.578 43.031 17.875 1 96.38 131 ALA B N 1
ATOM 3778 C CA . ALA B 1 131 ? -10.234 42.875 19.281 1 96.38 131 ALA B CA 1
ATOM 3779 C C . ALA B 1 131 ? -8.766 43.219 19.531 1 96.38 131 ALA B C 1
ATOM 3781 O O . ALA B 1 131 ? -8.43 43.781 20.562 1 96.38 131 ALA B O 1
ATOM 3782 N N . ALA B 1 132 ? -7.961 42.844 18.641 1 97.12 132 ALA B N 1
ATOM 3783 C CA . ALA B 1 132 ? -6.539 43.156 18.734 1 97.12 132 ALA B CA 1
ATOM 3784 C C . ALA B 1 132 ? -6.312 44.656 18.75 1 97.12 132 ALA B C 1
ATOM 3786 O O . ALA B 1 132 ? -5.453 45.156 19.484 1 97.12 132 ALA B O 1
ATOM 3787 N N . ALA B 1 133 ? -7.035 45.375 17.969 1 93.38 133 ALA B N 1
ATOM 3788 C CA . ALA B 1 133 ? -6.934 46.844 17.906 1 93.38 133 ALA B CA 1
ATOM 3789 C C . ALA B 1 133 ? -7.293 47.469 19.25 1 93.38 133 ALA B C 1
ATOM 3791 O O . ALA B 1 133 ? -6.828 48.562 19.578 1 93.38 133 ALA B O 1
ATOM 3792 N N . ALA B 1 134 ? -8.078 46.719 19.969 1 92.62 134 ALA B N 1
ATOM 3793 C CA . ALA B 1 134 ? -8.477 47.188 21.281 1 92.62 134 ALA B CA 1
ATOM 3794 C C . ALA B 1 134 ? -7.445 46.812 22.344 1 92.62 134 ALA B C 1
ATOM 3796 O O . ALA B 1 134 ? -7.652 47.062 23.531 1 92.62 134 ALA B O 1
ATOM 3797 N N . GLY B 1 135 ? -6.363 46.219 21.953 1 94.38 135 GLY B N 1
ATOM 3798 C CA . GLY B 1 135 ? -5.238 46 22.859 1 94.38 135 GLY B CA 1
ATOM 3799 C C . GLY B 1 135 ? -5.148 44.562 23.359 1 94.38 135 GLY B C 1
ATOM 3800 O O . GLY B 1 135 ? -4.301 44.25 24.188 1 94.38 135 GLY B O 1
ATOM 3801 N N . TYR B 1 136 ? -5.953 43.656 22.844 1 96.44 136 TYR B N 1
ATOM 3802 C CA . TYR B 1 136 ? -5.941 42.281 23.297 1 96.44 136 TYR B CA 1
ATOM 3803 C C . TYR B 1 136 ? -4.988 41.438 22.453 1 96.44 136 TYR B C 1
ATOM 3805 O O . TYR B 1 136 ? -4.789 41.719 21.266 1 96.44 136 TYR B O 1
ATOM 3813 N N . LEU B 1 137 ? -4.359 40.438 23.062 1 98.19 137 LEU B N 1
ATOM 3814 C CA . LEU B 1 137 ? -3.846 39.312 22.328 1 98.19 137 LEU B CA 1
ATOM 3815 C C . LEU B 1 137 ? -4.945 38.281 22.094 1 98.19 137 LEU B C 1
ATOM 3817 O O . LEU B 1 137 ? -5.531 37.75 23.047 1 98.19 137 LEU B O 1
ATOM 3821 N N . VAL B 1 138 ? -5.191 38 20.828 1 98.19 138 VAL B N 1
ATOM 3822 C CA . VAL B 1 138 ? -6.379 37.219 20.484 1 98.19 138 VAL B CA 1
ATOM 3823 C C . VAL B 1 138 ? -5.961 35.844 19.984 1 98.19 138 VAL B C 1
ATOM 3825 O O . VAL B 1 138 ? -4.969 35.688 19.266 1 98.19 138 VAL B O 1
ATOM 3828 N N . THR B 1 139 ? -6.637 34.781 20.375 1 98.25 139 THR B N 1
ATOM 3829 C CA . THR B 1 139 ? -6.523 33.438 19.797 1 98.25 139 THR B CA 1
ATOM 3830 C C . THR B 1 139 ? -7.855 33 19.203 1 98.25 139 THR B C 1
ATOM 3832 O O . THR B 1 139 ? -8.914 33.469 19.625 1 98.25 139 THR B O 1
ATOM 3835 N N . LEU B 1 140 ? -7.793 32.25 18.188 1 98.25 140 LEU B N 1
ATOM 3836 C CA . LEU B 1 140 ? -8.992 31.609 17.641 1 98.25 140 LEU B CA 1
ATOM 3837 C C . LEU B 1 140 ? -9.25 30.266 18.312 1 98.25 140 LEU B C 1
ATOM 3839 O O . LEU B 1 140 ? -8.336 29.438 18.422 1 98.25 140 LEU B O 1
ATOM 3843 N N . GLY B 1 141 ? -10.469 30.109 18.812 1 98.12 141 GLY B N 1
ATOM 3844 C CA . GLY B 1 141 ? -10.805 28.922 19.562 1 98.12 141 GLY B CA 1
ATOM 3845 C C . GLY B 1 141 ? -11.734 27.984 18.828 1 98.12 141 GLY B C 1
ATOM 3846 O O . GLY B 1 141 ? -12.641 28.438 18.109 1 98.12 141 GLY B O 1
ATOM 3847 N N . ILE B 1 142 ? -11.516 26.703 18.969 1 97.31 142 ILE B N 1
ATOM 3848 C CA . ILE B 1 142 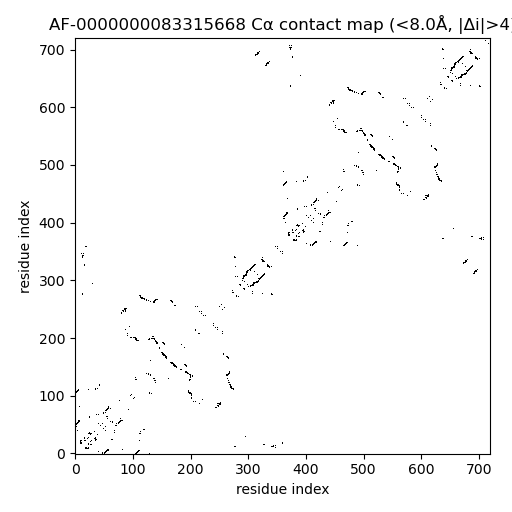? -12.336 25.672 18.359 1 97.31 142 ILE B CA 1
ATOM 3849 C C . ILE B 1 142 ? -13.133 24.938 19.438 1 97.31 142 ILE B C 1
ATOM 3851 O O . ILE B 1 142 ? -12.602 24.594 20.484 1 97.31 142 ILE B O 1
ATOM 3855 N N . GLU B 1 143 ? -14.391 24.672 19.188 1 95.56 143 GLU B N 1
ATOM 3856 C CA . GLU B 1 143 ? -15.203 23.906 20.125 1 95.56 143 GLU B CA 1
ATOM 3857 C C . GLU B 1 143 ? -14.672 22.484 20.266 1 95.56 143 GLU B C 1
ATOM 3859 O O . GLU B 1 143 ? -14.57 21.75 19.281 1 95.56 143 GLU B O 1
ATOM 3864 N N . PRO B 1 144 ? -14.344 22.109 21.531 1 95.38 144 PRO B N 1
ATOM 3865 C CA . PRO B 1 144 ? -13.852 20.75 21.719 1 95.38 144 PRO B CA 1
ATOM 3866 C C . PRO B 1 144 ? -14.93 19.688 21.484 1 95.38 144 PRO B C 1
ATOM 3868 O O . PRO B 1 144 ? -16.078 19.891 21.891 1 95.38 144 PRO B O 1
ATOM 3871 N N . THR B 1 145 ? -14.586 18.625 20.844 1 91.31 145 THR B N 1
ATOM 3872 C CA . THR B 1 145 ? -15.547 17.562 20.625 1 91.31 145 THR B CA 1
ATOM 3873 C C . THR B 1 145 ? -15.133 16.281 21.359 1 91.31 145 THR B C 1
ATOM 3875 O O . THR B 1 145 ? -15.93 15.359 21.516 1 91.31 145 THR B O 1
ATOM 3878 N N . PHE B 1 146 ? -13.945 16.172 21.859 1 91 146 PHE B N 1
ATOM 3879 C CA . PHE B 1 146 ? -13.398 15.086 22.656 1 91 146 PHE B CA 1
ATOM 3880 C C . PHE B 1 146 ? -12.219 15.578 23.5 1 91 146 PHE B C 1
ATOM 3882 O O . PHE B 1 146 ? -11.688 16.672 23.25 1 91 146 PHE B O 1
ATOM 3889 N N . PRO B 1 147 ? -11.852 14.875 24.516 1 93.56 147 PRO B N 1
ATOM 3890 C CA . PRO B 1 147 ? -10.812 15.344 25.438 1 93.56 147 PRO B CA 1
ATOM 3891 C C . PRO B 1 147 ? -9.406 15.172 24.875 1 93.56 147 PRO B C 1
ATOM 3893 O O . PRO B 1 147 ? -8.633 14.359 25.391 1 93.56 147 PRO B O 1
ATOM 3896 N N . HIS B 1 148 ? -9.094 16 23.969 1 90.88 148 HIS B N 1
ATOM 3897 C CA . HIS B 1 148 ? -7.781 15.93 23.344 1 90.88 148 HIS B CA 1
ATOM 3898 C C . HIS B 1 148 ? -6.695 16.438 24.281 1 90.88 148 HIS B C 1
ATOM 3900 O O . HIS B 1 148 ? -6.797 17.547 24.812 1 90.88 148 HIS B O 1
ATOM 3906 N N . THR B 1 149 ? -5.672 15.703 24.469 1 91.12 149 THR B N 1
ATOM 3907 C CA . THR B 1 149 ? -4.641 16.078 25.438 1 91.12 149 THR B CA 1
ATOM 3908 C C . THR B 1 149 ? -3.492 16.797 24.75 1 91.12 149 THR B C 1
ATOM 3910 O O . THR B 1 149 ? -2.609 17.344 25.406 1 91.12 149 THR B O 1
ATOM 3913 N N . GLY B 1 150 ? -3.525 16.938 23.406 1 88.56 150 GLY B N 1
ATOM 3914 C CA . GLY B 1 150 ? -2.436 17.547 22.672 1 88.56 150 GLY B CA 1
ATOM 3915 C C . GLY B 1 150 ? -2.697 19 22.328 1 88.56 150 GLY B C 1
ATOM 3916 O O . GLY B 1 150 ? -1.831 19.688 21.766 1 88.56 150 GLY B O 1
ATOM 3917 N N . TYR B 1 151 ? -3.875 19.5 22.625 1 92.69 151 TYR B N 1
ATOM 3918 C CA . TYR B 1 151 ? -4.234 20.875 22.344 1 92.69 151 TYR B CA 1
ATOM 3919 C C . TYR B 1 151 ? -4.258 21.703 23.625 1 92.69 151 TYR B C 1
ATOM 3921 O O . TYR B 1 151 ? -4.414 21.156 24.719 1 92.69 151 TYR B O 1
ATOM 3929 N N . GLY B 1 152 ? -4.023 22.969 23.453 1 94.31 152 GLY B N 1
ATOM 3930 C CA . GLY B 1 152 ? -4.348 23.891 24.531 1 94.31 152 GLY B CA 1
ATOM 3931 C C . GLY B 1 152 ? -5.836 24.125 24.688 1 94.31 152 GLY B C 1
ATOM 3932 O O . GLY B 1 152 ? -6.59 24.047 23.719 1 94.31 152 GLY B O 1
ATOM 3933 N N . TYR B 1 153 ? -6.227 24.359 25.984 1 96.81 153 TYR B N 1
ATOM 3934 C CA . TYR B 1 153 ? -7.613 24.688 26.281 1 96.81 153 TYR B CA 1
ATOM 3935 C C . TYR B 1 153 ? -7.738 26.125 26.781 1 96.81 153 TYR B C 1
ATOM 3937 O O . TYR B 1 153 ? -6.895 26.594 27.547 1 96.81 153 TYR B O 1
ATOM 3945 N N . ILE B 1 154 ? -8.773 26.766 26.281 1 97.69 154 ILE B N 1
ATOM 3946 C CA . ILE B 1 154 ? -9.047 28.156 26.625 1 97.69 154 ILE B CA 1
ATOM 3947 C C . ILE B 1 154 ? -10.414 28.266 27.297 1 97.69 154 ILE B C 1
ATOM 3949 O O . ILE B 1 154 ? -11.438 27.969 26.688 1 97.69 154 ILE B O 1
ATOM 3953 N N . LYS B 1 155 ? -10.453 28.703 28.484 1 97.19 155 LYS B N 1
ATOM 3954 C CA . LYS B 1 155 ? -11.727 28.969 29.156 1 97.19 155 LYS B CA 1
ATOM 3955 C C . LYS B 1 155 ? -12.219 30.391 28.828 1 97.19 155 LYS B C 1
ATOM 3957 O O . LYS B 1 155 ? -11.547 31.375 29.141 1 97.19 155 LYS B O 1
ATOM 3962 N N . ALA B 1 156 ? -13.352 30.438 28.25 1 97 156 ALA B N 1
ATOM 3963 C CA . ALA B 1 156 ? -13.945 31.734 27.922 1 97 156 ALA B CA 1
ATOM 3964 C C . ALA B 1 156 ? -14.547 32.406 29.172 1 97 156 ALA B C 1
ATOM 3966 O O . ALA B 1 156 ? -15.211 31.734 29.969 1 97 156 ALA B O 1
ATOM 3967 N N . GLY B 1 157 ? -14.258 33.656 29.312 1 95.69 157 GLY B N 1
ATOM 3968 C CA . GLY B 1 157 ? -14.852 34.469 30.375 1 95.69 157 GLY B CA 1
ATOM 3969 C C . GLY B 1 157 ? -15.977 35.375 29.875 1 95.69 157 GLY B C 1
ATOM 3970 O O . GLY B 1 157 ? -16.875 34.906 29.172 1 95.69 157 GLY B O 1
ATOM 3971 N N . LYS B 1 158 ? -15.945 36.594 30.328 1 94.31 158 LYS B N 1
ATOM 3972 C CA . LYS B 1 158 ? -17 37.531 29.984 1 94.31 158 LYS B CA 1
ATOM 3973 C C . LYS B 1 158 ? -16.906 37.969 28.531 1 94.31 158 LYS B C 1
ATOM 3975 O O . LYS B 1 158 ? -15.82 38.125 27.984 1 94.31 158 LYS B O 1
ATOM 3980 N N . PRO B 1 159 ? -18.078 38.125 27.922 1 94.81 159 PRO B N 1
ATOM 3981 C CA . PRO B 1 159 ? -18.062 38.656 26.562 1 94.81 159 PRO B CA 1
ATOM 3982 C C . PRO B 1 159 ? -17.531 40.094 26.484 1 94.81 159 PRO B C 1
ATOM 3984 O O . PRO B 1 159 ? -17.766 40.875 27.391 1 94.81 159 PRO B O 1
ATOM 3987 N N . LEU B 1 160 ? -16.766 40.25 25.469 1 92.88 160 LEU B N 1
ATOM 3988 C CA . LEU B 1 160 ? -16.297 41.594 25.188 1 92.88 160 LEU B CA 1
ATOM 3989 C C . LEU B 1 160 ? -17.266 42.312 24.25 1 92.88 160 LEU B C 1
ATOM 3991 O O . LEU B 1 160 ? -17.812 41.719 23.328 1 92.88 160 LEU B O 1
ATOM 3995 N N . ASP B 1 161 ? -17.781 43.438 24.562 1 83.69 161 ASP B N 1
ATOM 3996 C CA . ASP B 1 161 ? -18.734 44.219 23.766 1 83.69 161 ASP B CA 1
ATOM 3997 C C . ASP B 1 161 ? -18.047 44.875 22.562 1 83.69 161 ASP B C 1
ATOM 3999 O O . ASP B 1 161 ? -17.656 46.031 22.609 1 83.69 161 ASP B O 1
ATOM 4003 N N . LEU B 1 162 ? -17.797 43.938 21.688 1 79.06 162 LEU B N 1
ATOM 4004 C CA . LEU B 1 162 ? -17.234 44.469 20.438 1 79.06 162 LEU B CA 1
ATOM 4005 C C . LEU B 1 162 ? -18.219 44.312 19.297 1 79.06 162 LEU B C 1
ATOM 4007 O O . LEU B 1 162 ? -19.141 43.5 19.375 1 79.06 162 LEU B O 1
ATOM 4011 N N . ASP B 1 163 ? -18.453 45.125 18.359 1 67.56 163 ASP B N 1
ATOM 4012 C CA . ASP B 1 163 ? -19.516 45.312 17.375 1 67.56 163 ASP B CA 1
ATOM 4013 C C . ASP B 1 163 ? -19.625 44.125 16.453 1 67.56 163 ASP B C 1
ATOM 4015 O O . ASP B 1 163 ? -20.656 43.906 15.82 1 67.56 163 ASP B O 1
ATOM 4019 N N . HIS B 1 164 ? -18.578 43.438 16.375 1 70.94 164 HIS B N 1
ATOM 4020 C CA . HIS B 1 164 ? -18.656 42.531 15.234 1 70.94 164 HIS B CA 1
ATOM 4021 C C . HIS B 1 164 ? -18.281 41.125 15.641 1 70.94 164 HIS B C 1
ATOM 4023 O O . HIS B 1 164 ? -17.234 40.594 15.234 1 70.94 164 HIS B O 1
ATOM 4029 N N . GLY B 1 165 ? -19.234 40.438 16.5 1 80.06 165 GLY B N 1
ATOM 4030 C CA . GLY B 1 165 ? -19.172 39 16.734 1 80.06 165 GLY B CA 1
ATOM 4031 C C . GLY B 1 165 ? -18.797 38.656 18.156 1 80.06 165 GLY B C 1
ATOM 4032 O O . GLY B 1 165 ? -18.469 39.531 18.953 1 80.06 165 GLY B O 1
ATOM 4033 N N . PRO B 1 166 ? -18.844 37.344 18.344 1 91.31 166 PRO B N 1
ATOM 4034 C CA . PRO B 1 166 ? -18.562 36.906 19.719 1 91.31 166 PRO B CA 1
ATOM 4035 C C . PRO B 1 166 ? -17.078 36.938 20.047 1 91.31 166 PRO B C 1
ATOM 4037 O O . PRO B 1 166 ? -16.266 36.375 19.297 1 91.31 166 PRO B O 1
ATOM 4040 N N . VAL B 1 167 ? -16.688 37.656 21.031 1 96.31 167 VAL B N 1
ATOM 4041 C CA . VAL B 1 167 ? -15.344 37.719 21.594 1 96.31 167 VAL B CA 1
ATOM 4042 C C . VAL B 1 167 ? -15.438 37.625 23.125 1 96.31 167 VAL B C 1
ATOM 4044 O O . VAL B 1 167 ? -16.297 38.281 23.734 1 96.31 167 VAL B O 1
ATOM 4047 N N . TYR B 1 168 ? -14.609 36.781 23.625 1 97.31 168 TYR B N 1
ATOM 4048 C CA . TYR B 1 168 ? -14.625 36.625 25.078 1 97.31 168 TYR B CA 1
ATOM 4049 C C . TYR B 1 168 ? -13.258 36.938 25.672 1 97.31 168 TYR B C 1
ATOM 4051 O O . TYR B 1 168 ? -12.227 36.594 25.062 1 97.31 168 TYR B O 1
ATOM 4059 N N . GLN B 1 169 ? -13.305 37.531 26.781 1 96.5 169 GLN B N 1
ATOM 4060 C CA . GLN B 1 169 ? -12.07 37.594 27.562 1 96.5 169 GLN B CA 1
ATOM 4061 C C . GLN B 1 169 ? -11.672 36.188 28.047 1 96.5 169 GLN B C 1
ATOM 4063 O O . GLN B 1 169 ? -12.523 35.406 28.469 1 96.5 169 GLN B O 1
ATOM 4068 N N . VAL B 1 170 ? -10.43 35.875 28 1 97.38 170 VAL B N 1
ATOM 4069 C CA . VAL B 1 170 ? -9.961 34.562 28.406 1 97.38 170 VAL B CA 1
ATOM 4070 C C . VAL B 1 170 ? -9.781 34.531 29.922 1 97.38 170 VAL B C 1
ATOM 4072 O O . VAL B 1 170 ? -9.125 35.406 30.484 1 97.38 170 VAL B O 1
ATOM 4075 N N . GLU B 1 171 ? -10.367 33.562 30.516 1 95.88 171 GLU B N 1
ATOM 4076 C CA . GLU B 1 171 ? -10.227 33.375 31.953 1 95.88 171 GLU B CA 1
ATOM 4077 C C . GLU B 1 171 ? -9.016 32.5 32.281 1 95.88 171 GLU B C 1
ATOM 4079 O O . GLU B 1 171 ? -8.32 32.719 33.25 1 95.88 171 GLU B O 1
ATOM 4084 N N . LEU B 1 172 ? -8.891 31.516 31.484 1 93.62 172 LEU B N 1
ATOM 4085 C CA . LEU B 1 172 ? -7.805 30.562 31.703 1 93.62 172 LEU B CA 1
ATOM 4086 C C . LEU B 1 172 ? -7.27 30.016 30.375 1 93.62 172 LEU B C 1
ATOM 4088 O O . LEU B 1 172 ? -8.047 29.734 29.469 1 93.62 172 LEU B O 1
ATOM 4092 N N . PHE B 1 173 ? -6.031 29.969 30.25 1 94.38 173 PHE B N 1
ATOM 4093 C CA . PHE B 1 173 ? -5.312 29.312 29.156 1 94.38 173 PHE B CA 1
ATOM 4094 C C . PHE B 1 173 ? -4.422 28.203 29.672 1 94.38 173 PHE B C 1
ATOM 4096 O O . PHE B 1 173 ? -3.49 28.438 30.438 1 94.38 173 PHE B O 1
ATOM 4103 N N . THR B 1 174 ? -4.75 26.953 29.266 1 92 174 THR B N 1
ATOM 4104 C CA . THR B 1 174 ? -3.982 25.812 29.734 1 92 174 THR B CA 1
ATOM 4105 C C . THR B 1 174 ? -3.457 25 28.547 1 92 174 THR B C 1
ATOM 4107 O O . THR B 1 174 ? -4.238 24.422 27.797 1 92 174 THR B O 1
ATOM 4110 N N . GLU B 1 175 ? -2.139 24.938 28.469 1 90.69 175 GLU B N 1
ATOM 4111 C CA . GLU B 1 175 ? -1.544 24.203 27.359 1 90.69 175 GLU B CA 1
ATOM 4112 C C . GLU B 1 175 ? -1.425 22.719 27.703 1 90.69 175 GLU B C 1
ATOM 4114 O O . GLU B 1 175 ? -0.834 22.344 28.719 1 90.69 175 GLU B O 1
ATOM 4119 N N . LYS B 1 176 ? -2.004 21.844 26.906 1 85.56 176 LYS B N 1
ATOM 4120 C CA . LYS B 1 176 ? -1.87 20.391 26.906 1 85.56 176 LYS B CA 1
ATOM 4121 C C . LYS B 1 176 ? -2.141 19.812 28.297 1 85.56 176 LYS B C 1
ATOM 4123 O O . LYS B 1 176 ? -1.248 19.234 28.922 1 85.56 176 LYS B O 1
ATOM 4128 N N . PRO B 1 177 ? -3.322 19.844 28.625 1 92 177 PRO B N 1
ATOM 4129 C CA . PRO B 1 177 ? -3.689 19.25 29.906 1 92 177 PRO B CA 1
ATOM 4130 C C . PRO B 1 177 ? -3.658 17.719 29.891 1 92 177 PRO B C 1
ATOM 4132 O O . PRO B 1 177 ? -3.639 17.109 28.812 1 92 177 PRO B O 1
ATOM 4135 N N . ASN B 1 178 ? -3.531 17.141 31.078 1 93.62 178 ASN B N 1
ATOM 4136 C CA . ASN B 1 178 ? -3.654 15.688 31.125 1 93.62 178 ASN B CA 1
ATOM 4137 C C . ASN B 1 178 ? -5.082 15.234 30.828 1 93.62 178 ASN B C 1
ATOM 4139 O O . ASN B 1 178 ? -5.984 16.062 30.703 1 93.62 178 ASN B O 1
ATOM 4143 N N . ARG B 1 179 ? -5.27 13.93 30.703 1 93 179 ARG B N 1
ATOM 4144 C CA . ARG B 1 179 ? -6.547 13.367 30.281 1 93 179 ARG B CA 1
ATOM 4145 C C . ARG B 1 179 ? -7.66 13.734 31.266 1 93 179 ARG B C 1
ATOM 4147 O O . ARG B 1 179 ? -8.742 14.141 30.844 1 93 179 ARG B O 1
ATOM 4154 N N . SER B 1 180 ? -7.387 13.602 32.469 1 96.12 180 SER B N 1
ATOM 4155 C CA . SER B 1 180 ? -8.383 13.906 33.5 1 96.12 180 SER B CA 1
ATOM 4156 C C . SER B 1 180 ? -8.836 15.359 33.406 1 96.12 180 SER B C 1
ATOM 4158 O O . SER B 1 180 ? -10.039 15.641 33.469 1 96.12 180 SER B O 1
ATOM 4160 N N . ALA B 1 181 ? -7.922 16.234 33.281 1 95.56 181 ALA B N 1
ATOM 4161 C CA . ALA B 1 181 ? -8.242 17.656 33.156 1 95.56 181 ALA B CA 1
ATOM 4162 C C . ALA B 1 181 ? -9.031 17.938 31.859 1 95.56 181 ALA B C 1
ATOM 4164 O O . ALA B 1 181 ? -10.023 18.672 31.891 1 95.56 181 ALA B O 1
ATOM 4165 N N . ALA B 1 182 ? -8.625 17.344 30.781 1 95.81 182 ALA B N 1
ATOM 4166 C CA . ALA B 1 182 ? -9.312 17.531 29.516 1 95.81 182 ALA B CA 1
ATOM 4167 C C . ALA B 1 182 ? -10.766 17.078 29.594 1 95.81 182 ALA B C 1
ATOM 4169 O O . ALA B 1 182 ? -11.664 17.75 29.078 1 95.81 182 ALA B O 1
ATOM 4170 N N . GLU B 1 183 ? -10.898 15.977 30.25 1 96.88 183 GLU B N 1
ATOM 4171 C CA . GLU B 1 183 ? -12.25 15.453 30.438 1 96.88 183 GLU B CA 1
ATOM 4172 C C . GLU B 1 183 ? -13.086 16.406 31.297 1 96.88 183 GLU B C 1
ATOM 4174 O O . GLU B 1 183 ? -14.266 16.625 31.016 1 96.88 183 GLU B O 1
ATOM 4179 N N . ALA B 1 184 ? -12.508 16.875 32.312 1 96.56 184 ALA B N 1
ATOM 4180 C CA . ALA B 1 184 ? -13.188 17.812 33.188 1 96.56 184 ALA B CA 1
ATOM 4181 C C . ALA B 1 184 ? -13.578 19.078 32.438 1 96.56 184 ALA B C 1
ATOM 4183 O O . ALA B 1 184 ? -14.672 19.609 32.625 1 96.56 184 ALA B O 1
ATOM 4184 N N . PHE B 1 185 ? -12.711 19.609 31.609 1 96.06 185 PHE B N 1
ATOM 4185 C CA . PHE B 1 185 ? -12.977 20.812 30.828 1 96.06 185 PHE B CA 1
ATOM 4186 C C . PHE B 1 185 ? -14.18 20.594 29.906 1 96.06 185 PHE B C 1
ATOM 4188 O O . PHE B 1 185 ? -15.039 21.469 29.797 1 96.06 185 PHE B O 1
ATOM 4195 N N . LEU B 1 186 ? -14.164 19.438 29.266 1 95.31 186 LEU B N 1
ATOM 4196 C CA . LEU B 1 186 ? -15.266 19.125 28.359 1 95.31 186 LEU B CA 1
ATOM 4197 C C . LEU B 1 186 ? -16.594 19.078 29.125 1 95.31 186 LEU B C 1
ATOM 4199 O O . LEU B 1 186 ? -17.609 19.562 28.641 1 95.31 186 LEU B O 1
ATOM 4203 N N . ALA B 1 187 ? -16.594 18.438 30.25 1 96.12 187 ALA B N 1
ATOM 4204 C CA . ALA B 1 187 ? -17.797 18.297 31.078 1 96.12 187 ALA B CA 1
ATOM 4205 C C . ALA B 1 187 ? -18.297 19.641 31.562 1 96.12 187 ALA B C 1
ATOM 4207 O O . ALA B 1 187 ? -19.516 19.875 31.609 1 96.12 187 ALA B O 1
ATOM 4208 N N . GLU B 1 188 ? -17.438 20.5 31.953 1 95.69 188 GLU B N 1
ATOM 4209 C CA . GLU B 1 188 ? -17.797 21.828 32.469 1 95.69 188 GLU B CA 1
ATOM 4210 C C . GLU B 1 188 ? -18.359 22.703 31.359 1 95.69 188 GLU B C 1
ATOM 4212 O O . GLU B 1 188 ? -19.312 23.453 31.594 1 95.69 188 GLU B O 1
ATOM 4217 N N . GLY B 1 189 ? -17.828 22.609 30.203 1 95.38 189 GLY B N 1
ATOM 4218 C CA . GLY B 1 189 ? -18.203 23.484 29.094 1 95.38 189 GLY B CA 1
ATOM 4219 C C . GLY B 1 189 ? -17.578 24.859 29.172 1 95.38 189 GLY B C 1
ATOM 4220 O O . GLY B 1 189 ? -16.906 25.188 30.156 1 95.38 189 GLY B O 1
ATOM 4221 N N . GLY B 1 190 ? -17.672 25.672 28.078 1 95.75 190 GLY B N 1
ATOM 4222 C CA . GLY B 1 190 ? -17.125 27.016 28.062 1 95.75 190 GLY B CA 1
ATOM 4223 C C . GLY B 1 190 ? -15.664 27.078 27.688 1 95.75 190 GLY B C 1
ATOM 4224 O O . GLY B 1 190 ? -15 28.094 27.891 1 95.75 190 GLY B O 1
ATOM 4225 N N . TYR B 1 191 ? -15.172 25.922 27.266 1 97.5 191 TYR B N 1
ATOM 4226 C CA . TYR B 1 191 ? -13.773 25.844 26.844 1 97.5 191 TYR B CA 1
ATOM 4227 C C . TYR B 1 191 ? -13.672 25.719 25.328 1 97.5 191 TYR B C 1
ATOM 4229 O O . TYR B 1 191 ? -14.586 25.219 24.672 1 97.5 191 TYR B O 1
ATOM 4237 N N . TYR B 1 192 ? -12.562 26.234 24.828 1 97.88 192 TYR B N 1
ATOM 4238 C CA . TYR B 1 192 ? -12.188 26.062 23.438 1 97.88 192 TYR B CA 1
ATOM 4239 C C . TYR B 1 192 ? -10.797 25.453 23.312 1 97.88 192 TYR B C 1
ATOM 4241 O O . TYR B 1 192 ? -9.969 25.609 24.219 1 97.88 192 TYR B O 1
ATOM 4249 N N . TRP B 1 193 ? -10.609 24.688 22.234 1 97.44 193 TRP B N 1
ATOM 4250 C CA . TRP B 1 193 ? -9.242 24.344 21.875 1 97.44 193 TRP B CA 1
ATOM 4251 C C . TRP B 1 193 ? -8.492 25.547 21.328 1 97.44 193 TRP B C 1
ATOM 4253 O O . TRP B 1 193 ? -9.062 26.359 20.609 1 97.44 193 TRP B O 1
ATOM 4263 N N . ASN B 1 194 ? -7.219 25.641 21.672 1 96.81 194 ASN B N 1
ATOM 4264 C CA . ASN B 1 194 ? -6.336 26.625 21.062 1 96.81 194 ASN B CA 1
ATOM 4265 C C . ASN B 1 194 ? -5.98 26.266 19.625 1 96.81 194 ASN B C 1
ATOM 4267 O O . ASN B 1 194 ? -5.324 25.25 19.375 1 96.81 194 ASN B O 1
ATOM 4271 N N . GLY B 1 195 ? -6.359 27.109 18.703 1 95.88 195 GLY B N 1
ATOM 4272 C CA . GLY B 1 195 ? -6.109 26.828 17.297 1 95.88 195 GLY B CA 1
ATOM 4273 C C . GLY B 1 195 ? -4.703 27.188 16.859 1 95.88 195 GLY B C 1
ATOM 4274 O O . GLY B 1 195 ? -4.316 26.922 15.719 1 95.88 195 GLY B O 1
ATOM 4275 N N . GLY B 1 196 ? -3.939 27.797 17.734 1 96.38 196 GLY B N 1
ATOM 4276 C CA . GLY B 1 196 ? -2.582 28.188 17.391 1 96.38 196 GLY B CA 1
ATOM 4277 C C . GLY B 1 196 ? -2.527 29.391 16.453 1 96.38 196 GLY B C 1
ATOM 4278 O O . GLY B 1 196 ? -1.499 29.641 15.836 1 96.38 196 GLY B O 1
ATOM 4279 N N . ILE B 1 197 ? -3.648 30 16.297 1 98.38 197 ILE B N 1
ATOM 4280 C CA . ILE B 1 197 ? -3.764 31.219 15.492 1 98.38 197 ILE B CA 1
ATOM 4281 C C . ILE B 1 197 ? -3.92 32.438 16.406 1 98.38 197 ILE B C 1
ATOM 4283 O O . ILE B 1 197 ? -4.848 32.469 17.219 1 98.38 197 ILE B O 1
ATOM 4287 N N . PHE B 1 198 ? -3.018 33.375 16.281 1 98.62 198 PHE B N 1
ATOM 4288 C CA . PHE B 1 198 ? -2.988 34.531 17.203 1 98.62 198 PHE B CA 1
ATOM 4289 C C . PHE B 1 198 ? -3.057 35.844 16.422 1 98.62 198 PHE B C 1
ATOM 4291 O O . PHE B 1 198 ? -2.512 35.938 15.328 1 98.62 198 PHE B O 1
ATOM 4298 N N . VAL B 1 199 ? -3.699 36.812 17.016 1 98.75 199 VAL B N 1
ATOM 4299 C CA . VAL B 1 199 ? -3.773 38.156 16.453 1 98.75 199 VAL B CA 1
ATOM 4300 C C . VAL B 1 199 ? -3.49 39.188 17.547 1 98.75 199 VAL B C 1
ATOM 4302 O O . VAL B 1 199 ? -3.963 39.031 18.672 1 98.75 199 VAL B O 1
ATOM 4305 N N . GLY B 1 200 ? -2.705 40.156 17.219 1 98.5 200 GLY B N 1
ATOM 4306 C CA . GLY B 1 200 ? -2.381 41.25 18.141 1 98.5 200 GLY B CA 1
ATOM 4307 C C . GLY B 1 200 ? -1.612 42.375 17.469 1 98.5 200 GLY B C 1
ATOM 4308 O O . GLY B 1 200 ? -1.076 42.188 16.375 1 98.5 200 GLY B O 1
ATOM 4309 N N . GLN B 1 201 ? -1.672 43.406 18.156 1 98.38 201 GLN B N 1
ATOM 4310 C CA . GLN B 1 201 ? -0.762 44.469 17.719 1 98.38 201 GLN B CA 1
ATOM 4311 C C . GLN B 1 201 ? 0.692 44.062 17.969 1 98.38 201 GLN B C 1
ATOM 4313 O O . GLN B 1 201 ? 1.01 43.438 18.984 1 98.38 201 GLN B O 1
ATOM 4318 N N . VAL B 1 202 ? 1.528 44.469 17.016 1 98.25 202 VAL B N 1
ATOM 4319 C CA . VAL B 1 202 ? 2.951 44.156 17.125 1 98.25 202 VAL B CA 1
ATOM 4320 C C . VAL B 1 202 ? 3.484 44.656 18.469 1 98.25 202 VAL B C 1
ATOM 4322 O O . VAL B 1 202 ? 4.207 43.938 19.156 1 98.25 202 VAL B O 1
ATOM 4325 N N . ARG B 1 203 ? 3.113 45.844 18.844 1 97.19 203 ARG B N 1
ATOM 4326 C CA . ARG B 1 203 ? 3.564 46.406 20.109 1 97.19 203 ARG B CA 1
ATOM 4327 C C . ARG B 1 203 ? 3.113 45.562 21.297 1 97.19 203 ARG B C 1
ATOM 4329 O O . ARG B 1 203 ? 3.861 45.406 22.266 1 97.19 203 ARG B O 1
ATOM 4336 N N . THR B 1 204 ? 1.865 45.062 21.25 1 97.56 204 THR B N 1
ATOM 4337 C CA . THR B 1 204 ? 1.341 44.25 22.328 1 97.56 204 THR B CA 1
ATOM 4338 C C . THR B 1 204 ? 2.139 42.938 22.469 1 97.56 204 THR B C 1
ATOM 4340 O O . THR B 1 204 ? 2.477 42.531 23.578 1 97.56 204 THR B O 1
ATOM 4343 N N . PHE B 1 205 ? 2.471 42.281 21.312 1 98.25 205 PHE B N 1
ATOM 4344 C CA . PHE B 1 205 ? 3.316 41.094 21.344 1 98.25 205 PHE B CA 1
ATOM 4345 C C . PHE B 1 205 ? 4.652 41.406 22 1 98.25 205 PHE B C 1
ATOM 4347 O O . PHE B 1 205 ? 5.07 40.688 22.922 1 98.25 205 PHE B O 1
ATOM 4354 N N . LEU B 1 206 ? 5.262 42.469 21.562 1 97.69 206 LEU B N 1
ATOM 4355 C CA . LEU B 1 206 ? 6.602 42.781 22.031 1 97.69 206 LEU B CA 1
ATOM 4356 C C . LEU B 1 206 ? 6.586 43.156 23.516 1 97.69 206 LEU B C 1
ATOM 4358 O O . LEU B 1 206 ? 7.523 42.844 24.25 1 97.69 206 LEU B O 1
ATOM 4362 N N . GLU B 1 207 ? 5.566 43.844 23.953 1 97.75 207 GLU B N 1
ATOM 4363 C CA . GLU B 1 207 ? 5.422 44.156 25.359 1 97.75 207 GLU B CA 1
ATOM 4364 C C . GLU B 1 207 ? 5.332 42.875 26.219 1 97.75 207 GLU B C 1
ATOM 4366 O O . GLU B 1 207 ? 5.934 42.812 27.281 1 97.75 207 GLU B O 1
ATOM 4371 N N . GLU B 1 208 ? 4.605 41.938 25.766 1 98.12 208 GLU B N 1
ATOM 4372 C CA . GLU B 1 208 ? 4.488 40.656 26.484 1 98.12 208 GLU B CA 1
ATOM 4373 C C . GLU B 1 208 ? 5.801 39.906 26.453 1 98.12 208 GLU B C 1
ATOM 4375 O O . GLU B 1 208 ? 6.156 39.219 27.422 1 98.12 208 GLU B O 1
ATOM 4380 N N . PHE B 1 209 ? 6.531 39.938 25.312 1 98.12 209 PHE B N 1
ATOM 4381 C CA . PHE B 1 209 ? 7.855 39.312 25.281 1 98.12 209 PHE B CA 1
ATOM 4382 C C . PHE B 1 209 ? 8.773 39.938 26.312 1 98.12 209 PHE B C 1
ATOM 4384 O O . PHE B 1 209 ? 9.477 39.25 27.047 1 98.12 209 PHE B O 1
ATOM 4391 N N . ALA B 1 210 ? 8.688 41.25 26.359 1 98.31 210 ALA B N 1
ATOM 4392 C CA . ALA B 1 210 ? 9.523 41.969 27.312 1 98.31 210 ALA B CA 1
ATOM 4393 C C . ALA B 1 210 ? 9.195 41.562 28.75 1 98.31 210 ALA B C 1
ATOM 4395 O O . ALA B 1 210 ? 10.094 41.406 29.578 1 98.31 210 ALA B O 1
ATOM 4396 N N . ARG B 1 211 ? 8 41.375 29 1 98.12 211 ARG B N 1
ATOM 4397 C CA . ARG B 1 211 ? 7.531 41.125 30.344 1 98.12 211 ARG B CA 1
ATOM 4398 C C . ARG B 1 211 ? 7.785 39.656 30.734 1 98.12 211 ARG B C 1
ATOM 4400 O O . ARG B 1 211 ? 8.195 39.375 31.875 1 98.12 211 ARG B O 1
ATOM 4407 N N . GLN B 1 212 ? 7.578 38.75 29.812 1 98 212 GLN B N 1
ATOM 4408 C CA . GLN B 1 212 ? 7.5 37.344 30.203 1 98 212 GLN B CA 1
ATOM 4409 C C . GLN B 1 212 ? 8.727 36.562 29.719 1 98 212 GLN B C 1
ATOM 4411 O O . GLN B 1 212 ? 9.062 35.531 30.266 1 98 212 GLN B O 1
ATOM 4416 N N . LEU B 1 213 ? 9.328 37.094 28.625 1 97.94 213 LEU B N 1
ATOM 4417 C CA . LEU B 1 213 ? 10.477 36.406 28.016 1 97.94 213 LEU B CA 1
ATOM 4418 C C . LEU B 1 213 ? 11.609 37.406 27.766 1 97.94 213 LEU B C 1
ATOM 4420 O O . LEU B 1 213 ? 12.047 37.562 26.625 1 97.94 213 LEU B O 1
ATOM 4424 N N . PRO B 1 214 ? 12.133 37.938 28.828 1 98.12 214 PRO B N 1
ATOM 4425 C CA . PRO B 1 214 ? 13.125 39 28.656 1 98.12 214 PRO B CA 1
ATOM 4426 C C . PRO B 1 214 ? 14.352 38.531 27.859 1 98.12 214 PRO B C 1
ATOM 4428 O O . PRO B 1 214 ? 14.945 39.344 27.125 1 98.12 214 PRO B O 1
ATOM 4431 N N . GLN B 1 215 ? 14.781 37.281 28 1 98 215 GLN B N 1
ATOM 4432 C CA . GLN B 1 215 ? 15.93 36.781 27.25 1 98 215 GLN B CA 1
ATOM 4433 C C . GLN B 1 215 ? 15.648 36.781 25.75 1 98 215 GLN B C 1
ATOM 4435 O O . GLN B 1 215 ? 16.516 37.156 24.953 1 98 215 GLN B O 1
ATOM 4440 N N . VAL B 1 216 ? 14.5 36.312 25.406 1 98.19 216 VAL B N 1
ATOM 4441 C CA . VAL B 1 216 ? 14.086 36.344 24 1 98.19 216 VAL B CA 1
ATOM 4442 C C . VAL B 1 216 ? 14 37.781 23.5 1 98.19 216 VAL B C 1
ATOM 4444 O O . VAL B 1 216 ? 14.508 38.094 22.438 1 98.19 216 VAL B O 1
ATOM 4447 N N . TYR B 1 217 ? 13.375 38.656 24.328 1 98.19 217 TYR B N 1
ATOM 4448 C CA . TYR B 1 217 ? 13.172 40.031 23.969 1 98.19 217 TYR B CA 1
ATOM 4449 C C . TYR B 1 217 ? 14.5 40.75 23.719 1 98.19 217 TYR B C 1
ATOM 4451 O O . TYR B 1 217 ? 14.641 41.5 22.766 1 98.19 217 TYR B O 1
ATOM 4459 N N . GLU B 1 218 ? 15.414 40.5 24.547 1 98.25 218 GLU B N 1
ATOM 4460 C CA . GLU B 1 218 ? 16.734 41.125 24.422 1 98.25 218 GLU B CA 1
ATOM 4461 C C . GLU B 1 218 ? 17.391 40.719 23.109 1 98.25 218 GLU B C 1
ATOM 4463 O O . GLU B 1 218 ? 17.984 41.562 22.422 1 98.25 218 GLU B O 1
ATOM 4468 N N . ARG B 1 219 ? 17.359 39.469 22.812 1 98.06 219 ARG B N 1
ATOM 4469 C CA . ARG B 1 219 ? 17.922 39 21.562 1 98.06 219 ARG B CA 1
ATOM 4470 C C . ARG B 1 219 ? 17.203 39.625 20.359 1 98.06 219 ARG B C 1
ATOM 4472 O O . ARG B 1 219 ? 17.844 39.938 19.359 1 98.06 219 ARG B O 1
ATOM 4479 N N . LEU B 1 220 ? 15.906 39.75 20.484 1 97.75 220 LEU B N 1
ATOM 4480 C CA . LEU B 1 220 ? 15.125 40.375 19.422 1 97.75 220 LEU B CA 1
ATOM 4481 C C . LEU B 1 220 ? 15.562 41.844 19.219 1 97.75 220 LEU B C 1
ATOM 4483 O O . LEU B 1 220 ? 15.672 42.312 18.078 1 97.75 220 LEU B O 1
ATOM 4487 N N . LEU B 1 221 ? 15.812 42.531 20.297 1 97.38 221 LEU B N 1
ATOM 4488 C CA . LEU B 1 221 ? 16.297 43.906 20.203 1 97.38 221 LEU B CA 1
ATOM 4489 C C . LEU B 1 221 ? 17.656 43.969 19.5 1 97.38 221 LEU B C 1
ATOM 4491 O O . LEU B 1 221 ? 17.922 44.875 18.719 1 97.38 221 LEU B O 1
ATOM 4495 N N . GLN B 1 222 ? 18.469 43 19.844 1 97.44 222 GLN B N 1
ATOM 4496 C CA . GLN B 1 222 ? 19.766 42.938 19.203 1 97.44 222 GLN B CA 1
ATOM 4497 C C . GLN B 1 222 ? 19.625 42.719 17.703 1 97.44 222 GLN B C 1
ATOM 4499 O O . GLN B 1 222 ? 20.344 43.312 16.891 1 97.44 222 GLN B O 1
ATOM 4504 N N . ILE B 1 223 ? 18.766 41.844 17.375 1 96.56 223 ILE B N 1
ATOM 4505 C CA . ILE B 1 223 ? 18.5 41.562 15.961 1 96.56 223 ILE B CA 1
ATOM 4506 C C . ILE B 1 223 ? 17.969 42.812 15.281 1 96.56 223 ILE B C 1
ATOM 4508 O O . ILE B 1 223 ? 18.391 43.156 14.164 1 96.56 223 ILE B O 1
ATOM 4512 N N . GLN B 1 224 ? 17.047 43.531 15.938 1 95.62 224 GLN B N 1
ATOM 4513 C CA . GLN B 1 224 ? 16.531 44.812 15.406 1 95.62 224 GLN B CA 1
ATOM 4514 C C . GLN B 1 224 ? 17.656 45.781 15.109 1 95.62 224 GLN B C 1
ATOM 4516 O O . GLN B 1 224 ? 17.672 46.438 14.07 1 95.62 224 GLN B O 1
ATOM 4521 N N . ALA B 1 225 ? 18.578 45.844 15.992 1 95.31 225 ALA B N 1
ATOM 4522 C CA . ALA B 1 225 ? 19.719 46.719 15.828 1 95.31 225 ALA B CA 1
ATOM 4523 C C . ALA B 1 225 ? 20.547 46.344 14.602 1 95.31 225 ALA B C 1
ATOM 4525 O O . ALA B 1 225 ? 21.078 47.219 13.898 1 95.31 225 ALA B O 1
ATOM 4526 N N . CYS B 1 226 ? 20.719 45.062 14.43 1 94.44 226 CYS B N 1
ATOM 4527 C CA . CYS B 1 226 ? 21.438 44.594 13.258 1 94.44 226 CYS B CA 1
ATOM 4528 C C . CYS B 1 226 ? 20.719 44.969 11.969 1 94.44 226 CYS B C 1
ATOM 4530 O O . CYS B 1 226 ? 21.344 45.344 10.984 1 94.44 226 CYS B O 1
ATOM 4532 N N . LEU B 1 227 ? 19.406 44.906 11.992 1 92.06 227 LEU B N 1
ATOM 4533 C CA . LEU B 1 227 ? 18.594 45.219 10.82 1 92.06 227 LEU B CA 1
ATOM 4534 C C . LEU B 1 227 ? 18.656 46.719 10.5 1 92.06 227 LEU B C 1
ATOM 4536 O O . LEU B 1 227 ? 18.547 47.094 9.336 1 92.06 227 LEU B O 1
ATOM 4540 N N . ASP B 1 228 ? 18.859 47.562 11.445 1 90.44 228 ASP B N 1
ATOM 4541 C CA . ASP B 1 228 ? 18.859 49.031 11.297 1 90.44 228 ASP B CA 1
ATOM 4542 C C . ASP B 1 228 ? 20.234 49.531 10.875 1 90.44 228 ASP B C 1
ATOM 4544 O O . ASP B 1 228 ? 20.359 50.688 10.445 1 90.44 228 ASP B O 1
ATOM 4548 N N . ARG B 1 229 ? 21.203 48.688 10.992 1 87.94 229 ARG B N 1
ATOM 4549 C CA . ARG B 1 229 ? 22.562 49.094 10.703 1 87.94 229 ARG B CA 1
ATOM 4550 C C . ARG B 1 229 ? 22.844 49.062 9.203 1 87.94 229 ARG B C 1
ATOM 4552 O O . ARG B 1 229 ? 22.312 48.188 8.492 1 87.94 229 ARG B O 1
ATOM 4559 N N . ASP B 1 230 ? 23.609 50 8.891 1 85.56 230 ASP B N 1
ATOM 4560 C CA . ASP B 1 230 ? 24.094 49.969 7.516 1 85.56 230 ASP B CA 1
ATOM 4561 C C . ASP B 1 230 ? 25.094 48.844 7.297 1 85.56 230 ASP B C 1
ATOM 4563 O O . ASP B 1 230 ? 25.797 48.438 8.227 1 85.56 230 ASP B O 1
ATOM 4567 N N . GLY B 1 231 ? 25.047 48.156 6.355 1 85.81 231 GLY B N 1
ATOM 4568 C CA . GLY B 1 231 ? 25.938 47.062 6.043 1 85.81 231 GLY B CA 1
ATOM 4569 C C . GLY B 1 231 ? 25.438 46.156 4.938 1 85.81 231 GLY B C 1
ATOM 4570 O O . GLY B 1 231 ? 24.344 46.375 4.402 1 85.81 231 GLY B O 1
ATOM 4571 N N . SER B 1 232 ? 26.344 45.219 4.59 1 90.38 232 SER B N 1
ATOM 4572 C CA . SER B 1 232 ? 25.953 44.25 3.566 1 90.38 232 SER B CA 1
ATOM 4573 C C . SER B 1 232 ? 24.953 43.219 4.105 1 90.38 232 SER B C 1
ATOM 4575 O O . SER B 1 232 ? 24.859 43.031 5.316 1 90.38 232 SER B O 1
ATOM 4577 N N . GLN B 1 233 ? 24.156 42.75 3.236 1 86 233 GLN B N 1
ATOM 4578 C CA . GLN B 1 233 ? 23.203 41.719 3.604 1 86 233 GLN B CA 1
ATOM 4579 C C . GLN B 1 233 ? 23.891 40.531 4.258 1 86 233 GLN B C 1
ATOM 4581 O O . GLN B 1 233 ? 23.391 39.938 5.219 1 86 233 GLN B O 1
ATOM 4586 N N . GLU B 1 234 ? 25.078 40.219 3.773 1 89.5 234 GLU B N 1
ATOM 4587 C CA . GLU B 1 234 ? 25.828 39.094 4.297 1 89.5 234 GLU B CA 1
ATOM 4588 C C . GLU B 1 234 ? 26.266 39.344 5.734 1 89.5 234 GLU B C 1
ATOM 4590 O O . GLU B 1 234 ? 26.188 38.438 6.582 1 89.5 234 GLU B O 1
ATOM 4595 N N . GLU B 1 235 ? 26.719 40.5 5.945 1 91.12 235 GLU B N 1
ATOM 4596 C CA . GLU B 1 235 ? 27.156 40.844 7.293 1 91.12 235 GLU B CA 1
ATOM 4597 C C . GLU B 1 235 ? 25.984 40.844 8.273 1 91.12 235 GLU B C 1
ATOM 4599 O O . GLU B 1 235 ? 26.125 40.375 9.406 1 91.12 235 GLU B O 1
ATOM 4604 N N . ARG B 1 236 ? 24.922 41.344 7.879 1 91.19 236 ARG B N 1
ATOM 4605 C CA . ARG B 1 236 ? 23.734 41.375 8.711 1 91.19 236 ARG B CA 1
ATOM 4606 C C . ARG B 1 236 ? 23.25 39.938 9.039 1 91.19 236 ARG B C 1
ATOM 4608 O O . ARG B 1 236 ? 22.938 39.656 10.188 1 91.19 236 ARG B O 1
ATOM 4615 N N . GLN B 1 237 ? 23.312 39.125 8.062 1 89.12 237 GLN B N 1
ATOM 4616 C CA . GLN B 1 237 ? 22.859 37.75 8.242 1 89.12 237 GLN B CA 1
ATOM 4617 C C . GLN B 1 237 ? 23.766 37 9.211 1 89.12 237 GLN B C 1
ATOM 4619 O O . GLN B 1 237 ? 23.281 36.188 10.023 1 89.12 237 GLN B O 1
ATOM 4624 N N . GLN B 1 238 ? 25 37.219 9.102 1 92.88 238 GLN B N 1
ATOM 4625 C CA . GLN B 1 238 ? 25.953 36.594 10.008 1 92.88 238 GLN B CA 1
ATOM 4626 C C . GLN B 1 238 ? 25.734 37.031 11.445 1 92.88 238 GLN B C 1
ATOM 4628 O O . GLN B 1 238 ? 25.766 36.219 12.375 1 92.88 238 GLN B O 1
ATOM 4633 N N . ALA B 1 239 ? 25.562 38.312 11.562 1 94.06 239 ALA B N 1
ATOM 4634 C CA . ALA B 1 239 ? 25.328 38.875 12.898 1 94.06 239 ALA B CA 1
ATOM 4635 C C . ALA B 1 239 ? 24.047 38.312 13.508 1 94.06 239 ALA B C 1
ATOM 4637 O O . ALA B 1 239 ? 24.031 37.906 14.68 1 94.06 239 ALA B O 1
ATOM 4638 N N . ILE B 1 240 ? 23.078 38.25 12.742 1 94.69 240 ILE B N 1
ATOM 4639 C CA . ILE B 1 240 ? 21.797 37.719 13.211 1 94.69 240 ILE B CA 1
ATOM 4640 C C . ILE B 1 240 ? 21.938 36.25 13.586 1 94.69 240 ILE B C 1
ATOM 4642 O O . ILE B 1 240 ? 21.406 35.812 14.609 1 94.69 240 ILE B O 1
ATOM 4646 N N . ALA B 1 241 ? 22.672 35.5 12.797 1 95.94 241 ALA B N 1
ATOM 4647 C CA . ALA B 1 241 ? 22.891 34.062 13.062 1 95.94 241 ALA B CA 1
ATOM 4648 C C . ALA B 1 241 ? 23.594 33.875 14.406 1 95.94 241 ALA B C 1
ATOM 4650 O O . ALA B 1 241 ? 23.25 32.938 15.148 1 95.94 241 ALA B O 1
ATOM 4651 N N . GLU B 1 242 ? 24.453 34.719 14.688 1 96.69 242 GLU B N 1
ATOM 4652 C CA . GLU B 1 242 ? 25.203 34.625 15.945 1 96.69 242 GLU B CA 1
ATOM 4653 C C . GLU B 1 242 ? 24.297 34.906 17.141 1 96.69 242 GLU B C 1
ATOM 4655 O O . GLU B 1 242 ? 24.359 34.219 18.156 1 96.69 242 GLU B O 1
ATOM 4660 N N . ILE B 1 243 ? 23.469 35.906 17.016 1 97.44 243 ILE B N 1
ATOM 4661 C CA . ILE B 1 243 ? 22.531 36.25 18.062 1 97.44 243 ILE B CA 1
ATOM 4662 C C . ILE B 1 243 ? 21.5 35.125 18.234 1 97.44 243 ILE B C 1
ATOM 4664 O O . ILE B 1 243 ? 21.188 34.719 19.359 1 97.44 243 ILE B O 1
ATOM 4668 N N . TRP B 1 244 ? 21.062 34.562 17.125 1 97.38 244 TRP B N 1
ATOM 4669 C CA . TRP B 1 244 ? 20 33.562 17.094 1 97.38 244 TRP B CA 1
ATOM 4670 C C . TRP B 1 244 ? 20.469 32.281 17.734 1 97.38 244 TRP B C 1
ATOM 4672 O O . TRP B 1 244 ? 19.656 31.531 18.312 1 97.38 244 TRP B O 1
ATOM 4682 N N . ALA B 1 245 ? 21.719 32 17.641 1 96.44 245 ALA B N 1
ATOM 4683 C CA . ALA B 1 245 ? 22.281 30.797 18.188 1 96.44 245 ALA B CA 1
ATOM 4684 C C . ALA B 1 245 ? 22.031 30.688 19.688 1 96.44 245 ALA B C 1
ATOM 4686 O O . ALA B 1 245 ? 21.922 29.594 20.234 1 96.44 245 ALA B O 1
ATOM 4687 N N . GLU B 1 246 ? 21.891 31.812 20.328 1 96.62 246 GLU B N 1
ATOM 4688 C CA . GLU B 1 246 ? 21.672 31.859 21.766 1 96.62 246 GLU B CA 1
ATOM 4689 C C . GLU B 1 246 ? 20.203 32.031 22.109 1 96.62 246 GLU B C 1
ATOM 4691 O O . GLU B 1 246 ? 19.828 32.125 23.281 1 96.62 246 GLU B O 1
ATOM 4696 N N . MET B 1 247 ? 19.375 32.062 21.156 1 97.94 247 MET B N 1
ATOM 4697 C CA . MET B 1 247 ? 17.938 32.25 21.328 1 97.94 247 MET B CA 1
ATOM 4698 C C . MET B 1 247 ? 17.297 31.047 22.016 1 97.94 247 MET B C 1
ATOM 4700 O O . MET B 1 247 ? 17.5 29.906 21.594 1 97.94 247 MET B O 1
ATOM 4704 N N . PRO B 1 248 ? 16.594 31.281 23.109 1 97.38 248 PRO B N 1
ATOM 4705 C CA . PRO B 1 248 ? 15.883 30.172 23.734 1 97.38 248 PRO B CA 1
ATOM 4706 C C . PRO B 1 248 ? 14.828 29.547 22.828 1 97.38 248 PRO B C 1
ATOM 4708 O O . PRO B 1 248 ? 14.242 30.25 22 1 97.38 248 PRO B O 1
ATOM 4711 N N . SER B 1 249 ? 14.664 28.25 22.969 1 97.12 249 SER B N 1
ATOM 4712 C CA . SER B 1 249 ? 13.57 27.562 22.297 1 97.12 249 SER B CA 1
ATOM 4713 C C . SER B 1 249 ? 12.328 27.5 23.172 1 97.12 249 SER B C 1
ATOM 4715 O O . SER B 1 249 ? 12.312 26.812 24.188 1 97.12 249 SER B O 1
ATOM 4717 N N . ILE B 1 250 ? 11.281 28.203 22.766 1 96.88 250 ILE B N 1
ATOM 4718 C CA . ILE B 1 250 ? 10.078 28.312 23.594 1 96.88 250 ILE B CA 1
ATOM 4719 C C . ILE B 1 250 ? 8.875 28.641 22.719 1 96.88 250 ILE B C 1
ATOM 4721 O O . ILE B 1 250 ? 9 29.422 21.766 1 96.88 250 ILE B O 1
ATOM 4725 N N . SER B 1 251 ? 7.738 28.016 22.969 1 96.06 251 SER B N 1
ATOM 4726 C CA . SER B 1 251 ? 6.547 28.266 22.172 1 96.06 251 SER B CA 1
ATOM 4727 C C . SER B 1 251 ? 5.828 29.531 22.625 1 96.06 251 SER B C 1
ATOM 4729 O O . SER B 1 251 ? 5.973 29.953 23.766 1 96.06 251 SER B O 1
ATOM 4731 N N . MET 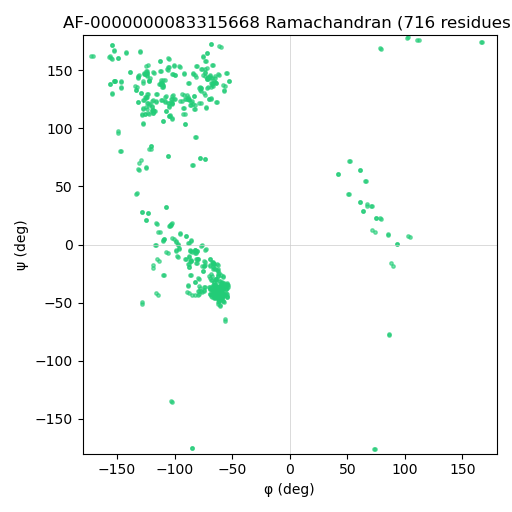B 1 252 ? 5.117 30.125 21.703 1 96.81 252 MET B N 1
ATOM 4732 C CA . MET B 1 252 ? 4.281 31.281 22 1 96.81 252 MET B CA 1
ATOM 4733 C C . MET B 1 252 ? 3.238 30.938 23.062 1 96.81 252 MET B C 1
ATOM 4735 O O . MET B 1 252 ? 2.938 31.75 23.922 1 96.81 252 MET B O 1
ATOM 4739 N N . ASP B 1 253 ? 2.688 29.734 23.016 1 95.62 253 ASP B N 1
ATOM 4740 C CA . ASP B 1 253 ? 1.654 29.281 23.938 1 95.62 253 ASP B CA 1
ATOM 4741 C C . ASP B 1 253 ? 2.16 29.297 25.375 1 95.62 253 ASP B C 1
ATOM 4743 O O . ASP B 1 253 ? 1.583 29.953 26.234 1 95.62 253 ASP B O 1
ATOM 4747 N N . TYR B 1 254 ? 3.283 28.688 25.609 1 92.5 254 TYR B N 1
ATOM 4748 C CA . TYR B 1 254 ? 3.869 28.547 26.938 1 92.5 254 TYR B CA 1
ATOM 4749 C C . TYR B 1 254 ? 4.551 29.844 27.375 1 92.5 254 TYR B C 1
ATOM 4751 O O . TYR B 1 254 ? 4.484 30.234 28.531 1 92.5 254 TYR B O 1
ATOM 4759 N N . GLY B 1 255 ? 5.125 30.438 26.484 1 94.25 255 GLY B N 1
ATOM 4760 C CA . GLY B 1 255 ? 5.98 31.562 26.812 1 94.25 255 GLY B CA 1
ATOM 4761 C C . GLY B 1 255 ? 5.211 32.875 27.016 1 94.25 255 GLY B C 1
ATOM 4762 O O . GLY B 1 255 ? 5.629 33.719 27.781 1 94.25 255 GLY B O 1
ATOM 4763 N N . VAL B 1 256 ? 4.113 33 26.266 1 96.25 256 VAL B N 1
ATOM 4764 C CA . VAL B 1 256 ? 3.488 34.312 26.266 1 96.25 256 VAL B CA 1
ATOM 4765 C C . VAL B 1 256 ? 1.999 34.188 26.578 1 96.25 256 VAL B C 1
ATOM 4767 O O . VAL B 1 256 ? 1.503 34.75 27.547 1 96.25 256 VAL B O 1
ATOM 4770 N N . MET B 1 257 ? 1.272 33.312 25.906 1 95.75 257 MET B N 1
ATOM 4771 C CA . MET B 1 257 ? -0.187 33.312 25.953 1 95.75 257 MET B CA 1
ATOM 4772 C C . MET B 1 257 ? -0.685 32.906 27.328 1 95.75 257 MET B C 1
ATOM 4774 O O . MET B 1 257 ? -1.655 33.469 27.844 1 95.75 257 MET B O 1
ATOM 4778 N N . GLU B 1 258 ? -0.107 31.938 27.922 1 93 258 GLU B N 1
ATOM 4779 C CA . GLU B 1 258 ? -0.543 31.469 29.234 1 93 258 GLU B CA 1
ATOM 4780 C C . GLU B 1 258 ? -0.483 32.562 30.281 1 93 258 GLU B C 1
ATOM 4782 O O . GLU B 1 258 ? -1.303 32.625 31.188 1 93 258 GLU B O 1
ATOM 4787 N N . GLY B 1 259 ? 0.498 33.5 30.172 1 93.81 259 GLY B N 1
ATOM 4788 C CA . GLY B 1 259 ? 0.711 34.531 31.188 1 93.81 259 GLY B CA 1
ATOM 4789 C C . GLY B 1 259 ? 0.326 35.938 30.734 1 93.81 259 GLY B C 1
ATOM 4790 O O . GLY B 1 259 ? 0.481 36.906 31.469 1 93.81 259 GLY B O 1
ATOM 4791 N N . ALA B 1 260 ? -0.229 36 29.547 1 95 260 ALA B N 1
ATOM 4792 C CA . ALA B 1 260 ? -0.54 37.312 29 1 95 260 ALA B CA 1
ATOM 4793 C C . ALA B 1 260 ? -1.688 37.969 29.766 1 95 260 ALA B C 1
ATOM 4795 O O . ALA B 1 260 ? -2.598 37.281 30.234 1 95 260 ALA B O 1
ATOM 4796 N N . GLN B 1 261 ? -1.653 39.219 29.922 1 90.31 261 GLN B N 1
ATOM 4797 C CA . GLN B 1 261 ? -2.557 39.969 30.781 1 90.31 261 GLN B CA 1
ATOM 4798 C C . GLN B 1 261 ? -3.914 40.188 30.125 1 90.31 261 GLN B C 1
ATOM 4800 O O . GLN B 1 261 ? -4.953 40.094 30.781 1 90.31 261 GLN B O 1
ATOM 4805 N N . ARG B 1 262 ? -3.99 40.531 28.812 1 95.19 262 ARG B N 1
ATOM 4806 C CA . ARG B 1 262 ? -5.215 40.812 28.062 1 95.19 262 ARG B CA 1
ATOM 4807 C C . ARG B 1 262 ? -5.355 39.844 26.875 1 95.19 262 ARG B C 1
ATOM 4809 O O . ARG B 1 262 ? -4.945 40.156 25.766 1 95.19 262 ARG B O 1
ATOM 4816 N N . VAL B 1 263 ? -5.914 38.719 27.203 1 97.56 263 VAL B N 1
ATOM 4817 C CA . VAL B 1 263 ? -6.105 37.719 26.172 1 97.56 263 VAL B CA 1
ATOM 4818 C C . VAL B 1 263 ? -7.594 37.562 25.859 1 97.56 263 VAL B C 1
ATOM 4820 O O . VAL B 1 263 ? -8.43 37.625 26.766 1 97.56 263 VAL B O 1
ATOM 4823 N N . ALA B 1 264 ? -7.926 37.5 24.625 1 97.81 264 ALA B N 1
ATOM 4824 C CA . ALA B 1 264 ? -9.297 37.25 24.172 1 97.81 264 ALA B CA 1
ATOM 4825 C C . ALA B 1 264 ? -9.375 36.031 23.266 1 97.81 264 ALA B C 1
ATOM 4827 O O . ALA B 1 264 ? -8.367 35.625 22.672 1 97.81 264 ALA B O 1
ATOM 4828 N N . VAL B 1 265 ? -10.508 35.406 23.219 1 98.19 265 VAL B N 1
ATOM 4829 C CA . VAL B 1 265 ? -10.727 34.25 22.328 1 98.19 265 VAL B CA 1
ATOM 4830 C C . VAL B 1 265 ? -11.93 34.531 21.422 1 98.19 265 VAL B C 1
ATOM 4832 O O . VAL B 1 265 ? -12.938 35.094 21.875 1 98.19 265 VAL B O 1
ATOM 4835 N N . VAL B 1 266 ? -11.742 34.344 20.141 1 98 266 VAL B N 1
ATOM 4836 C CA . VAL B 1 266 ? -12.805 34.375 19.156 1 98 266 VAL B CA 1
ATOM 4837 C C . VAL B 1 266 ? -13.156 32.938 18.719 1 98 266 VAL B C 1
ATOM 4839 O O . VAL B 1 266 ? -12.328 32.25 18.109 1 98 266 VAL B O 1
ATOM 4842 N N . PRO B 1 267 ? -14.328 32.469 19.078 1 97.19 267 PRO B N 1
ATOM 4843 C CA . PRO B 1 267 ? -14.727 31.141 18.594 1 97.19 267 PRO B CA 1
ATOM 4844 C C . PRO B 1 267 ? -14.711 31.047 17.062 1 97.19 267 PRO B C 1
ATOM 4846 O O . PRO B 1 267 ? -15.172 31.969 16.375 1 97.19 267 PRO B O 1
ATOM 4849 N N . MET B 1 268 ? -14.117 30.016 16.562 1 96.75 268 MET B N 1
ATOM 4850 C CA . MET B 1 268 ? -14.047 29.781 15.117 1 96.75 268 MET B CA 1
ATOM 4851 C C . MET B 1 268 ? -14.656 28.438 14.75 1 96.75 268 MET B C 1
ATOM 4853 O O . MET B 1 268 ? -14.18 27.391 15.188 1 96.75 268 MET B O 1
ATOM 4857 N N . GLN B 1 269 ? -15.742 28.453 14.062 1 94.69 269 GLN B N 1
ATOM 4858 C CA . GLN B 1 269 ? -16.359 27.266 13.484 1 94.69 269 GLN B CA 1
ATOM 4859 C C . GLN B 1 269 ? -16.141 27.219 11.969 1 94.69 269 GLN B C 1
ATOM 4861 O O . GLN B 1 269 ? -17.062 27.469 11.195 1 94.69 269 GLN B O 1
ATOM 4866 N N . ALA B 1 270 ? -14.961 26.875 11.617 1 96.75 270 ALA B N 1
ATOM 4867 C CA . ALA B 1 270 ? -14.594 26.953 10.211 1 96.75 270 ALA B CA 1
ATOM 4868 C C . ALA B 1 270 ? -14.078 25.625 9.688 1 96.75 270 ALA B C 1
ATOM 4870 O O . ALA B 1 270 ? -13.328 25.578 8.711 1 96.75 270 ALA B O 1
ATOM 4871 N N . GLY B 1 271 ? -14.43 24.484 10.383 1 95 271 GLY B N 1
ATOM 4872 C CA . GLY B 1 271 ? -13.938 23.188 9.945 1 95 271 GLY B CA 1
ATOM 4873 C C . GLY B 1 271 ? -12.438 23.031 10.07 1 95 271 GLY B C 1
ATOM 4874 O O . GLY B 1 271 ? -11.758 22.656 9.109 1 95 271 GLY B O 1
ATOM 4875 N N . TRP B 1 272 ? -11.938 23.266 11.25 1 96.25 272 TRP B N 1
ATOM 4876 C CA . TRP B 1 272 ? -10.516 23.328 11.57 1 96.25 272 TRP B CA 1
ATOM 4877 C C . TRP B 1 272 ? -9.984 21.938 11.922 1 96.25 272 TRP B C 1
ATOM 4879 O O . TRP B 1 272 ? -10.656 21.156 12.609 1 96.25 272 TRP B O 1
ATOM 4889 N N . SER B 1 273 ? -8.758 21.672 11.398 1 95.19 273 SER B N 1
ATOM 4890 C CA . SER B 1 273 ? -7.969 20.516 11.82 1 95.19 273 SER B CA 1
ATOM 4891 C C . SER B 1 273 ? -6.477 20.828 11.781 1 95.19 273 SER B C 1
ATOM 4893 O O . SER B 1 273 ? -5.996 21.469 10.844 1 95.19 273 SER B O 1
ATOM 4895 N N . ASP B 1 274 ? -5.746 20.375 12.734 1 92.94 274 ASP B N 1
ATOM 4896 C CA . ASP B 1 274 ? -4.297 20.547 12.711 1 92.94 274 ASP B CA 1
ATOM 4897 C C . ASP B 1 274 ? -3.621 19.438 11.906 1 92.94 274 ASP B C 1
ATOM 4899 O O . ASP B 1 274 ? -2.402 19.453 11.734 1 92.94 274 ASP B O 1
ATOM 4903 N N . VAL B 1 275 ? -4.344 18.453 11.461 1 92.81 275 VAL B N 1
ATOM 4904 C CA . VAL B 1 275 ? -3.861 17.281 10.727 1 92.81 275 VAL B CA 1
ATOM 4905 C C . VAL B 1 275 ? -2.568 16.781 11.359 1 92.81 275 VAL B C 1
ATOM 4907 O O . VAL B 1 275 ? -1.55 16.641 10.68 1 92.81 275 VAL B O 1
ATOM 4910 N N . GLY B 1 276 ? -2.627 16.406 12.609 1 90.75 276 GLY B N 1
ATOM 4911 C CA . GLY B 1 276 ? -1.456 15.969 13.352 1 90.75 276 GLY B CA 1
ATOM 4912 C C . GLY B 1 276 ? -1.006 14.57 12.984 1 90.75 276 GLY B C 1
ATOM 4913 O O . GLY B 1 276 ? 0.121 14.172 13.297 1 90.75 276 GLY B O 1
ATOM 4914 N N . SER B 1 277 ? -1.909 13.812 12.453 1 93.5 277 SER B N 1
ATOM 4915 C CA . SER B 1 277 ? -1.685 12.453 11.977 1 93.5 277 SER B CA 1
ATOM 4916 C C . SER B 1 277 ? -2.689 12.07 10.898 1 93.5 277 SER B C 1
ATOM 4918 O O . SER B 1 277 ? -3.643 12.805 10.641 1 93.5 277 SER B O 1
ATOM 4920 N N . TRP B 1 278 ? -2.486 10.969 10.305 1 96.31 278 TRP B N 1
ATOM 4921 C CA . TRP B 1 278 ? -3.271 10.609 9.133 1 96.31 278 TRP B CA 1
ATOM 4922 C C . TRP B 1 278 ? -4.738 10.398 9.5 1 96.31 278 TRP B C 1
ATOM 4924 O O . TRP B 1 278 ? -5.633 10.688 8.703 1 96.31 278 TRP B O 1
ATOM 4934 N N . ASP B 1 279 ? -4.973 9.922 10.695 1 95.31 279 ASP B N 1
ATOM 4935 C CA . ASP B 1 279 ? -6.348 9.672 11.117 1 95.31 279 ASP B CA 1
ATOM 4936 C C . ASP B 1 279 ? -7.145 10.969 11.211 1 95.31 279 ASP B C 1
ATOM 4938 O O . ASP B 1 279 ? -8.375 10.961 11.109 1 95.31 279 ASP B O 1
ATOM 4942 N N . ALA B 1 280 ? -6.504 12.078 11.336 1 93.75 280 ALA B N 1
ATOM 4943 C CA . ALA B 1 280 ? -7.156 13.383 11.461 1 93.75 280 ALA B CA 1
ATOM 4944 C C . ALA B 1 280 ? -7.875 13.758 10.164 1 93.75 280 ALA B C 1
ATOM 4946 O O . ALA B 1 280 ? -8.742 14.633 10.164 1 93.75 280 ALA B O 1
ATOM 4947 N N . LEU B 1 281 ? -7.598 13.086 9.078 1 95.62 281 LEU B N 1
ATOM 4948 C CA . LEU B 1 281 ? -8.203 13.383 7.785 1 95.62 281 LEU B CA 1
ATOM 4949 C C . LEU B 1 281 ? -9.688 13.023 7.781 1 95.62 281 LEU B C 1
ATOM 4951 O O . LEU B 1 281 ? -10.453 13.523 6.949 1 95.62 281 LEU B O 1
ATOM 4955 N N . GLU B 1 282 ? -10.039 12.219 8.703 1 93.81 282 GLU B N 1
ATOM 4956 C CA . GLU B 1 282 ? -11.445 11.836 8.812 1 93.81 282 GLU B CA 1
ATOM 4957 C C . GLU B 1 282 ? -12.328 13.055 9.062 1 93.81 282 GLU B C 1
ATOM 4959 O O . GLU B 1 282 ? -13.477 13.094 8.617 1 93.81 282 GLU B O 1
ATOM 4964 N N . ALA B 1 283 ? -11.734 14.008 9.742 1 89.75 283 ALA B N 1
ATOM 4965 C CA . ALA B 1 283 ? -12.508 15.188 10.125 1 89.75 283 ALA B CA 1
ATOM 4966 C C . ALA B 1 283 ? -12.602 16.172 8.969 1 89.75 283 ALA B C 1
ATOM 4968 O O . ALA B 1 283 ? -13.43 17.094 9 1 89.75 283 ALA B O 1
ATOM 4969 N N . VAL B 1 284 ? -11.805 15.945 7.953 1 92.69 284 VAL B N 1
ATOM 4970 C CA . VAL B 1 284 ? -11.719 16.984 6.941 1 92.69 284 VAL B CA 1
ATOM 4971 C C . VAL B 1 284 ? -12.18 16.453 5.59 1 92.69 284 VAL B C 1
ATOM 4973 O O . VAL B 1 284 ? -12.477 17.219 4.672 1 92.69 284 VAL B O 1
ATOM 4976 N N . LEU B 1 285 ? -12.219 15.133 5.449 1 94.81 285 LEU B N 1
ATOM 4977 C CA . LEU B 1 285 ? -12.625 14.523 4.191 1 94.81 285 LEU B CA 1
ATOM 4978 C C . LEU B 1 285 ? -14.062 14.016 4.262 1 94.81 285 LEU B C 1
ATOM 4980 O O . LEU B 1 285 ? -14.523 13.609 5.328 1 94.81 285 LEU B O 1
ATOM 4984 N N . GLU B 1 286 ? -14.711 14.094 3.123 1 93.62 286 GLU B N 1
ATOM 4985 C CA . GLU B 1 286 ? -16.016 13.461 3.014 1 93.62 286 GLU B CA 1
ATOM 4986 C C . GLU B 1 286 ? -15.891 11.977 2.686 1 93.62 286 GLU B C 1
ATOM 4988 O O . GLU B 1 286 ? -14.953 11.57 1.993 1 93.62 286 GLU B O 1
ATOM 4993 N N . GLN B 1 287 ? -16.766 11.203 3.174 1 95.5 287 GLN B N 1
ATOM 4994 C CA . GLN B 1 287 ? -16.781 9.781 2.836 1 95.5 287 GLN B CA 1
ATOM 4995 C C . GLN B 1 287 ? -17.297 9.555 1.416 1 95.5 287 GLN B C 1
ATOM 4997 O O . GLN B 1 287 ? -18.203 10.25 0.961 1 95.5 287 GLN B O 1
ATOM 5002 N N . ASP B 1 288 ? -16.781 8.617 0.792 1 95.5 288 ASP B N 1
ATOM 5003 C CA . ASP B 1 288 ? -17.266 8.273 -0.543 1 95.5 288 ASP B CA 1
ATOM 5004 C C . ASP B 1 288 ? -18.469 7.34 -0.47 1 95.5 288 ASP B C 1
ATOM 5006 O O . ASP B 1 288 ? -19 7.098 0.61 1 95.5 288 ASP B O 1
ATOM 5010 N N . GLU B 1 289 ? -18.922 6.895 -1.575 1 94 289 GLU B N 1
ATOM 5011 C CA . GLU B 1 289 ? -20.125 6.062 -1.661 1 94 289 GLU B CA 1
ATOM 5012 C C . GLU B 1 289 ? -19.922 4.746 -0.91 1 94 289 GLU B C 1
ATOM 5014 O O . GLU B 1 289 ? -20.891 4.156 -0.426 1 94 289 GLU B O 1
ATOM 5019 N N . SER B 1 290 ? -18.734 4.312 -0.799 1 94 290 SER B N 1
ATOM 5020 C CA . SER B 1 290 ? -18.438 3.062 -0.105 1 94 290 SER B CA 1
ATOM 5021 C C . SER B 1 290 ? -18.047 3.316 1.346 1 94 290 SER B C 1
ATOM 5023 O O . SER B 1 290 ? -17.531 2.422 2.02 1 94 290 SER B O 1
ATOM 5025 N N . SER B 1 291 ? -18.203 4.598 1.85 1 97.19 291 SER B N 1
ATOM 5026 C CA . SER B 1 291 ? -17.984 4.98 3.24 1 97.19 291 SER B CA 1
ATOM 5027 C C . SER B 1 291 ? -16.5 4.953 3.586 1 97.19 291 SER B C 1
ATOM 5029 O O . SER B 1 291 ? -16.109 4.488 4.66 1 97.19 291 SER B O 1
ATOM 5031 N N . ASN B 1 292 ? -15.664 5.27 2.648 1 98.44 292 ASN B N 1
ATOM 5032 C CA . ASN B 1 292 ? -14.234 5.477 2.863 1 98.44 292 ASN B CA 1
ATOM 5033 C C . ASN B 1 292 ? -13.844 6.938 2.652 1 98.44 292 ASN B C 1
ATOM 5035 O O . ASN B 1 292 ? -14.625 7.727 2.127 1 98.44 292 ASN B O 1
ATOM 5039 N N . TYR B 1 293 ? -12.711 7.336 3.236 1 98.06 293 TYR B N 1
ATOM 5040 C CA . TYR B 1 293 ? -12.141 8.664 3.066 1 98.06 293 TYR B CA 1
ATOM 5041 C C . TYR B 1 293 ? -10.969 8.641 2.09 1 98.06 293 TYR B C 1
ATOM 5043 O O . TYR B 1 293 ? -9.906 8.109 2.406 1 98.06 293 TYR B O 1
ATOM 5051 N N . VAL B 1 294 ? -11.227 9.195 0.903 1 97.69 294 VAL B N 1
ATOM 5052 C CA . VAL B 1 294 ? -10.188 9.148 -0.12 1 97.69 294 VAL B CA 1
ATOM 5053 C C . VAL B 1 294 ? -9.633 10.555 -0.348 1 97.69 294 VAL B C 1
ATOM 5055 O O . VAL B 1 294 ? -10.312 11.414 -0.908 1 97.69 294 VAL B O 1
ATOM 5058 N N . ALA B 1 295 ? -8.414 10.789 0.144 1 96.44 295 ALA B N 1
ATOM 5059 C CA . ALA B 1 295 ? -7.773 12.086 -0.083 1 96.44 295 ALA B CA 1
ATOM 5060 C C . ALA B 1 295 ? -7.227 12.18 -1.505 1 96.44 295 ALA B C 1
ATOM 5062 O O . ALA B 1 295 ? -7.371 13.211 -2.162 1 96.44 295 ALA B O 1
ATOM 5063 N N . LYS B 1 296 ? -6.656 11.078 -1.949 1 95.62 296 LYS B N 1
ATOM 5064 C CA . LYS B 1 296 ? -6.043 11.016 -3.273 1 95.62 296 LYS B CA 1
ATOM 5065 C C . LYS B 1 296 ? -6.059 9.594 -3.826 1 95.62 296 LYS B C 1
ATOM 5067 O O . LYS B 1 296 ? -5.785 8.641 -3.098 1 95.62 296 LYS B O 1
ATOM 5072 N N . GLY B 1 297 ? -6.336 9.531 -5.148 1 94 297 GLY B N 1
ATOM 5073 C CA . GLY B 1 297 ? -6.289 8.25 -5.832 1 94 297 GLY B CA 1
ATOM 5074 C C . GLY B 1 297 ? -7.66 7.652 -6.086 1 94 297 GLY B C 1
ATOM 5075 O O . GLY B 1 297 ? -8.68 8.266 -5.754 1 94 297 GLY B O 1
ATOM 5076 N N . GLU B 1 298 ? -7.656 6.531 -6.723 1 94.81 298 GLU B N 1
ATOM 5077 C CA . GLU B 1 298 ? -8.875 5.773 -7.016 1 94.81 298 GLU B CA 1
ATOM 5078 C C . GLU B 1 298 ? -8.914 4.469 -6.223 1 94.81 298 GLU B C 1
ATOM 5080 O O . GLU B 1 298 ? -7.895 3.787 -6.09 1 94.81 298 GLU B O 1
ATOM 5085 N N . ILE B 1 299 ? -10.094 4.188 -5.719 1 97.44 299 ILE B N 1
ATOM 5086 C CA . ILE B 1 299 ? -10.188 2.955 -4.945 1 97.44 299 ILE B CA 1
ATOM 5087 C C . ILE B 1 299 ? -11.32 2.086 -5.496 1 97.44 299 ILE B C 1
ATOM 5089 O O . ILE B 1 299 ? -12.258 2.596 -6.109 1 97.44 299 ILE B O 1
ATOM 5093 N N . LEU B 1 300 ? -11.219 0.861 -5.445 1 97.81 300 LEU B N 1
ATOM 5094 C CA . LEU B 1 300 ? -12.227 -0.169 -5.637 1 97.81 300 LEU B CA 1
ATOM 5095 C C . LEU B 1 300 ? -12.344 -1.061 -4.406 1 97.81 300 LEU B C 1
ATOM 5097 O O . LEU B 1 300 ? -11.352 -1.656 -3.975 1 97.81 300 LEU B O 1
ATOM 5101 N N . THR B 1 301 ? -13.539 -1.099 -3.816 1 97.94 301 THR B N 1
ATOM 5102 C CA . THR B 1 301 ? -13.641 -1.765 -2.523 1 97.94 301 THR B CA 1
ATOM 5103 C C . THR B 1 301 ? -14.672 -2.895 -2.576 1 97.94 301 THR B C 1
ATOM 5105 O O . THR B 1 301 ? -15.672 -2.797 -3.289 1 97.94 301 THR B O 1
ATOM 5108 N N . ILE B 1 302 ? -14.375 -3.943 -1.953 1 98.25 302 ILE B N 1
ATOM 5109 C CA . ILE B 1 302 ? -15.305 -5.027 -1.658 1 98.25 302 ILE B CA 1
ATOM 5110 C C . ILE B 1 302 ? -15.43 -5.203 -0.146 1 98.25 302 ILE B C 1
ATOM 5112 O O . ILE B 1 302 ? -14.453 -5.543 0.528 1 98.25 302 ILE B O 1
ATOM 5116 N N . ASP B 1 303 ? -16.594 -4.91 0.416 1 98.06 303 ASP B N 1
ATOM 5117 C CA . ASP B 1 303 ? -16.875 -5.062 1.84 1 98.06 303 ASP B CA 1
ATOM 5118 C C . ASP B 1 303 ? -15.805 -4.387 2.689 1 98.06 303 ASP B C 1
ATOM 5120 O O . ASP B 1 303 ? -15.25 -5.004 3.6 1 98.06 303 ASP B O 1
ATOM 5124 N N . SER B 1 304 ? -15.406 -3.225 2.324 1 98.56 304 SER B N 1
ATOM 5125 C CA . SER B 1 304 ? -14.375 -2.445 3.004 1 98.56 304 SER B CA 1
ATOM 5126 C C . SER B 1 304 ? -14.836 -1.012 3.242 1 98.56 304 SER B C 1
ATOM 5128 O O . SER B 1 304 ? -15.234 -0.318 2.305 1 98.56 304 SER B O 1
ATOM 5130 N N . CYS B 1 305 ? -14.828 -0.605 4.504 1 98.12 305 CYS B N 1
ATOM 5131 C CA . CYS B 1 305 ? -15.32 0.731 4.816 1 98.12 305 CYS B CA 1
ATOM 5132 C C . CYS B 1 305 ? -14.492 1.378 5.918 1 98.12 305 CYS B C 1
ATOM 5134 O O . CYS B 1 305 ? -13.641 0.725 6.527 1 98.12 305 CYS B O 1
ATOM 5136 N N . ASP B 1 306 ? -14.648 2.693 6.066 1 98.19 306 ASP B N 1
ATOM 5137 C CA . ASP B 1 306 ? -14.047 3.504 7.121 1 98.19 306 ASP B CA 1
ATOM 5138 C C . ASP B 1 306 ? -12.523 3.504 7.012 1 98.19 306 ASP B C 1
ATOM 5140 O O . ASP B 1 306 ? -11.82 3.514 8.023 1 98.19 306 ASP B O 1
ATOM 5144 N N . ASN B 1 307 ? -12.031 3.348 5.801 1 98.69 307 ASN B N 1
ATOM 5145 C CA . ASN B 1 307 ? -10.602 3.459 5.531 1 98.69 307 ASN B CA 1
ATOM 5146 C C . ASN B 1 307 ? -10.227 4.859 5.051 1 98.69 307 ASN B C 1
ATOM 5148 O O . ASN B 1 307 ? -11.078 5.594 4.551 1 98.69 307 ASN B O 1
ATOM 5152 N N . ILE B 1 308 ? -9.008 5.25 5.305 1 98.56 308 ILE B N 1
ATOM 5153 C CA . ILE B 1 308 ? -8.43 6.484 4.773 1 98.56 308 ILE B CA 1
ATOM 5154 C C . ILE B 1 308 ? -7.34 6.152 3.76 1 98.56 308 ILE B C 1
ATOM 5156 O O . ILE B 1 308 ? -6.395 5.426 4.07 1 98.56 308 ILE B O 1
ATOM 5160 N N . VAL B 1 309 ? -7.496 6.703 2.521 1 98.44 309 VAL B N 1
ATOM 5161 C CA . VAL B 1 309 ? -6.559 6.336 1.465 1 98.44 309 VAL B CA 1
ATOM 5162 C C . VAL B 1 309 ? -5.934 7.594 0.868 1 98.44 309 VAL B C 1
ATOM 5164 O O . VAL B 1 309 ? -6.637 8.555 0.552 1 98.44 309 VAL B O 1
ATOM 5167 N N . TYR B 1 310 ? -4.656 7.613 0.841 1 97.62 310 TYR B N 1
ATOM 5168 C CA . TYR B 1 310 ? -3.85 8.602 0.135 1 97.62 310 TYR B CA 1
ATOM 5169 C C . TYR B 1 310 ? -2.838 7.922 -0.781 1 97.62 310 TYR B C 1
ATOM 5171 O O . TYR B 1 310 ? -1.83 7.387 -0.315 1 97.62 310 TYR B O 1
ATOM 5179 N N . SER B 1 311 ? -3.119 7.934 -2.129 1 95.94 311 SER B N 1
ATOM 5180 C CA . SER B 1 311 ? -2.256 7.164 -3.02 1 95.94 311 SER B CA 1
ATOM 5181 C C . SER B 1 311 ? -2.215 7.777 -4.414 1 95.94 311 SER B C 1
ATOM 5183 O O . SER B 1 311 ? -3.229 8.273 -4.91 1 95.94 311 SER B O 1
ATOM 5185 N N . ASP B 1 312 ? -1.025 7.762 -5.012 1 87.81 312 ASP B N 1
ATOM 5186 C CA . ASP B 1 312 ? -0.879 8.172 -6.402 1 87.81 312 ASP B CA 1
ATOM 5187 C C . ASP B 1 312 ? -1.043 6.984 -7.348 1 87.81 312 ASP B C 1
ATOM 5189 O O . ASP B 1 312 ? -0.822 7.105 -8.555 1 87.81 312 ASP B O 1
ATOM 5193 N N . LYS B 1 313 ? -1.423 5.844 -6.84 1 86.81 313 LYS B N 1
ATOM 5194 C CA . LYS B 1 313 ? -1.615 4.652 -7.66 1 86.81 313 LYS B CA 1
ATOM 5195 C C . LYS B 1 313 ? -2.799 4.82 -8.609 1 86.81 313 LYS B C 1
ATOM 5197 O O . LYS B 1 313 ? -3.725 5.582 -8.32 1 86.81 313 LYS B O 1
ATOM 5202 N N . THR B 1 314 ? -2.746 4.074 -9.719 1 89 314 THR B N 1
ATOM 5203 C CA . THR B 1 314 ? -3.885 4.055 -10.625 1 89 314 THR B CA 1
ATOM 5204 C C . THR B 1 314 ? -5.121 3.496 -9.93 1 89 314 THR B C 1
ATOM 5206 O O . THR B 1 314 ? -6.234 3.982 -10.148 1 89 314 THR B O 1
ATOM 5209 N N . MET B 1 315 ? -4.848 2.482 -9.062 1 96.12 315 MET B N 1
ATOM 5210 C CA . MET B 1 315 ? -5.965 1.849 -8.375 1 96.12 315 MET B CA 1
ATOM 5211 C C . MET B 1 315 ? -5.512 1.237 -7.051 1 96.12 315 MET B C 1
ATOM 5213 O O . MET B 1 315 ? -4.477 0.571 -6.992 1 96.12 315 MET B O 1
ATOM 5217 N N . VAL B 1 316 ? -6.199 1.541 -6.031 1 98.12 316 VAL B N 1
ATOM 5218 C CA . VAL B 1 316 ? -6.074 0.839 -4.758 1 98.12 316 VAL B CA 1
ATOM 5219 C C . VAL B 1 316 ? -7.297 -0.043 -4.531 1 98.12 316 VAL B C 1
ATOM 5221 O O . VAL B 1 316 ? -8.422 0.458 -4.422 1 98.12 316 VAL B O 1
ATOM 5224 N N . ALA B 1 317 ? -7.121 -1.355 -4.496 1 98.56 317 ALA B N 1
ATOM 5225 C CA . ALA B 1 317 ? -8.203 -2.301 -4.242 1 98.56 317 ALA B CA 1
ATOM 5226 C C . ALA B 1 317 ? -8.195 -2.775 -2.793 1 98.56 317 ALA B C 1
ATOM 5228 O O . ALA B 1 317 ? -7.168 -3.244 -2.295 1 98.56 317 ALA B O 1
ATOM 5229 N N . LEU B 1 318 ? -9.305 -2.617 -2.115 1 98.75 318 LEU B N 1
ATOM 5230 C CA . LEU B 1 318 ? -9.461 -3.053 -0.732 1 98.75 318 LEU B CA 1
ATOM 5231 C C . LEU B 1 318 ? -10.508 -4.156 -0.625 1 98.75 318 LEU B C 1
ATOM 5233 O O . LEU B 1 318 ? -11.617 -4.023 -1.153 1 98.75 318 LEU B O 1
ATOM 5237 N N . ILE B 1 319 ? -10.156 -5.246 0.031 1 98.75 319 ILE B N 1
ATOM 5238 C CA . ILE B 1 319 ? -11.086 -6.363 0.139 1 98.75 319 ILE B CA 1
ATOM 5239 C C . ILE B 1 319 ? -11.227 -6.781 1.602 1 98.75 319 ILE B C 1
ATOM 5241 O O . ILE B 1 319 ? -10.289 -7.324 2.191 1 98.75 319 ILE B O 1
ATOM 5245 N N . GLY B 1 320 ? -12.391 -6.559 2.195 1 98.56 320 GLY B N 1
ATOM 5246 C CA . GLY B 1 320 ? -12.711 -7.031 3.531 1 98.56 320 GLY B CA 1
ATOM 5247 C C . GLY B 1 320 ? -11.898 -6.359 4.617 1 98.56 320 GLY B C 1
ATOM 5248 O O . GLY B 1 320 ? -11.5 -7.004 5.59 1 98.56 320 GLY B O 1
ATOM 5249 N N . VAL B 1 321 ? -11.539 -5.117 4.484 1 98.69 321 VAL B N 1
ATOM 5250 C CA . VAL B 1 321 ? -10.711 -4.422 5.469 1 98.69 321 VAL B CA 1
ATOM 5251 C C . VAL B 1 321 ? -11.414 -3.148 5.926 1 98.69 321 VAL B C 1
ATOM 5253 O O . VAL B 1 321 ? -12.156 -2.527 5.156 1 98.69 321 VAL B O 1
ATOM 5256 N N . HIS B 1 322 ? -11.188 -2.822 7.188 1 98.31 322 HIS B N 1
ATOM 5257 C CA . HIS B 1 322 ? -11.836 -1.671 7.801 1 98.31 322 HIS B CA 1
ATOM 5258 C C . HIS B 1 322 ? -10.859 -0.891 8.68 1 98.31 322 HIS B C 1
ATOM 5260 O O . HIS B 1 322 ? -9.898 -1.459 9.203 1 98.31 322 HIS B O 1
ATOM 5266 N N . GLU B 1 323 ? -11.102 0.431 8.727 1 98.38 323 GLU B N 1
ATOM 5267 C CA . GLU B 1 323 ? -10.414 1.329 9.656 1 98.38 323 GLU B CA 1
ATOM 5268 C C . GLU B 1 323 ? -8.906 1.319 9.414 1 98.38 323 GLU B C 1
ATOM 5270 O O . GLU B 1 323 ? -8.125 1.313 10.367 1 98.38 323 GLU B O 1
ATOM 5275 N N . LEU B 1 324 ? -8.492 1.216 8.133 1 98.75 324 LEU B N 1
ATOM 5276 C CA . LEU B 1 324 ? -7.086 1.292 7.758 1 98.75 324 LEU B CA 1
ATOM 5277 C C . LEU B 1 324 ? -6.738 2.684 7.242 1 98.75 324 LEU B C 1
ATOM 5279 O O . LEU B 1 324 ? -7.59 3.379 6.688 1 98.75 324 LEU B O 1
ATOM 5283 N N . VAL B 1 325 ? -5.551 3.061 7.531 1 98.69 325 VAL B N 1
ATOM 5284 C CA . VAL B 1 325 ? -4.918 4.164 6.82 1 98.69 325 VAL B CA 1
ATOM 5285 C C . VAL B 1 325 ? -3.924 3.615 5.797 1 98.69 325 VAL B C 1
ATOM 5287 O O . VAL B 1 325 ? -3.055 2.809 6.137 1 98.69 325 VAL B O 1
ATOM 5290 N N . VAL B 1 326 ? -4.117 3.93 4.551 1 98.69 326 VAL B N 1
ATOM 5291 C CA . VAL B 1 326 ? -3.244 3.504 3.461 1 98.69 326 VAL B CA 1
ATOM 5292 C C . VAL B 1 326 ? -2.609 4.723 2.801 1 98.69 326 VAL B C 1
ATOM 5294 O O . VAL B 1 326 ? -3.307 5.543 2.197 1 98.69 326 VAL B O 1
ATOM 5297 N N . VAL B 1 327 ? -1.282 4.805 2.941 1 98 327 VAL B N 1
ATOM 5298 C CA . VAL B 1 327 ? -0.571 5.93 2.342 1 98 327 VAL B CA 1
ATOM 5299 C C . VAL B 1 327 ? 0.545 5.41 1.437 1 98 327 VAL B C 1
ATOM 5301 O O . VAL B 1 327 ? 1.515 4.816 1.915 1 98 327 VAL B O 1
ATOM 5304 N N . ASP B 1 328 ? 0.378 5.625 0.168 1 96.56 328 ASP B N 1
ATOM 5305 C CA . ASP B 1 328 ? 1.408 5.281 -0.807 1 96.56 328 ASP B CA 1
ATOM 5306 C C . ASP B 1 328 ? 2.141 6.531 -1.293 1 96.56 328 ASP B C 1
ATOM 5308 O O . ASP B 1 328 ? 1.57 7.352 -2.014 1 96.56 328 ASP B O 1
ATOM 5312 N N . ALA B 1 329 ? 3.396 6.66 -0.907 1 92 329 ALA B N 1
ATOM 5313 C CA . ALA B 1 329 ? 4.18 7.844 -1.255 1 92 329 ALA B CA 1
ATOM 5314 C C . ALA B 1 329 ? 5.219 7.52 -2.324 1 92 329 ALA B C 1
ATOM 5316 O O . ALA B 1 329 ? 6.34 8.031 -2.287 1 92 329 ALA B O 1
ATOM 5317 N N . GLY B 1 330 ? 4.922 6.562 -3.258 1 91.19 330 GLY B N 1
ATOM 5318 C CA . GLY B 1 330 ? 5.84 6.184 -4.316 1 91.19 330 GLY B CA 1
ATOM 5319 C C . GLY B 1 330 ? 6.832 5.113 -3.895 1 91.19 330 GLY B C 1
ATOM 5320 O O . GLY B 1 330 ? 6.551 3.92 -4.016 1 91.19 330 GLY B O 1
ATOM 5321 N N . ASP B 1 331 ? 7.883 5.504 -3.125 1 92.88 331 ASP B N 1
ATOM 5322 C CA . ASP B 1 331 ? 8.93 4.559 -2.742 1 92.88 331 ASP B CA 1
ATOM 5323 C C . ASP B 1 331 ? 8.562 3.832 -1.448 1 92.88 331 ASP B C 1
ATOM 5325 O O . ASP B 1 331 ? 9.18 2.824 -1.101 1 92.88 331 ASP B O 1
ATOM 5329 N N . THR B 1 332 ? 7.613 4.379 -0.749 1 95.88 332 THR B N 1
ATOM 5330 C CA . THR B 1 332 ? 7.25 3.836 0.554 1 95.88 332 THR B CA 1
ATOM 5331 C C . THR B 1 332 ? 5.738 3.662 0.665 1 95.88 332 THR B C 1
ATOM 5333 O O . THR B 1 332 ? 4.973 4.477 0.144 1 95.88 332 THR B O 1
ATOM 5336 N N . LEU B 1 333 ? 5.305 2.617 1.342 1 97.62 333 LEU B N 1
ATOM 5337 C CA . LEU B 1 333 ? 3.9 2.316 1.609 1 97.62 333 LEU B CA 1
ATOM 5338 C C . LEU B 1 333 ? 3.65 2.18 3.107 1 97.62 333 LEU B C 1
ATOM 5340 O O . LEU B 1 333 ? 4.336 1.411 3.789 1 97.62 333 LEU B O 1
ATOM 5344 N N . LEU B 1 334 ? 2.762 2.98 3.619 1 98.44 334 LEU B N 1
ATOM 5345 C CA . LEU B 1 334 ? 2.35 2.895 5.016 1 98.44 334 LEU B CA 1
ATOM 5346 C C . LEU B 1 334 ? 0.933 2.342 5.133 1 98.44 334 LEU B C 1
ATOM 5348 O O . LEU B 1 334 ? 0.012 2.84 4.48 1 98.44 334 LEU B O 1
ATOM 5352 N N . ILE B 1 335 ? 0.771 1.29 5.848 1 98.81 335 ILE B N 1
ATOM 5353 C CA . ILE B 1 335 ? -0.537 0.741 6.18 1 98.81 335 ILE B CA 1
ATOM 5354 C C . ILE B 1 335 ? -0.648 0.556 7.691 1 98.81 335 ILE B C 1
ATOM 5356 O O . ILE B 1 335 ? 0.225 -0.053 8.312 1 98.81 335 ILE B O 1
ATOM 5360 N N . GLY B 1 336 ? -1.635 1.116 8.297 1 98.69 336 GLY B N 1
ATOM 5361 C CA . GLY B 1 336 ? -1.819 0.946 9.727 1 98.69 336 GLY B CA 1
ATOM 5362 C C . GLY B 1 336 ? -3.26 1.126 10.172 1 98.69 336 GLY B C 1
ATOM 5363 O O . GLY B 1 336 ? -4.09 1.621 9.406 1 98.69 336 GLY B O 1
ATOM 5364 N N . HIS B 1 337 ? -3.541 0.588 11.367 1 98.56 337 HIS B N 1
ATOM 5365 C CA . HIS B 1 337 ? -4.859 0.835 11.938 1 98.56 337 HIS B CA 1
ATOM 5366 C C . HIS B 1 337 ? -5.051 2.312 12.258 1 98.56 337 HIS B C 1
ATOM 5368 O O . HIS B 1 337 ? -4.137 2.965 12.773 1 98.56 337 HIS B O 1
ATOM 5374 N N . LYS B 1 338 ? -6.199 2.836 12 1 97.12 338 LYS B N 1
ATOM 5375 C CA . LYS B 1 338 ? -6.52 4.254 12.156 1 97.12 338 LYS B CA 1
ATOM 5376 C C . LYS B 1 338 ? -6.203 4.734 13.57 1 97.12 338 LYS B C 1
ATOM 5378 O O . LYS B 1 338 ? -5.68 5.836 13.75 1 97.12 338 LYS B O 1
ATOM 5383 N N . SER B 1 339 ? -6.371 3.92 14.555 1 95.88 339 SER B N 1
ATOM 5384 C CA . SER B 1 339 ? -6.219 4.32 15.945 1 95.88 339 SER B CA 1
ATOM 5385 C C . SER B 1 339 ? -4.75 4.348 16.359 1 95.88 339 SER B C 1
ATOM 5387 O O . SER B 1 339 ? -4.414 4.785 17.453 1 95.88 339 SER B O 1
ATOM 5389 N N . GLN B 1 340 ? -3.842 3.902 15.469 1 96.81 340 GLN B N 1
ATOM 5390 C CA . GLN B 1 340 ? -2.439 3.768 15.844 1 96.81 340 GLN B CA 1
ATOM 5391 C C . GLN B 1 340 ? -1.56 4.723 15.047 1 96.81 340 GLN B C 1
ATOM 5393 O O . GLN B 1 340 ? -0.336 4.57 15.016 1 96.81 340 GLN B O 1
ATOM 5398 N N . MET B 1 341 ? -2.131 5.684 14.484 1 96.31 341 MET B N 1
ATOM 5399 C CA . MET B 1 341 ? -1.405 6.527 13.547 1 96.31 341 MET B CA 1
ATOM 5400 C C . MET B 1 341 ? -0.434 7.453 14.273 1 96.31 341 MET B C 1
ATOM 5402 O O . MET B 1 341 ? 0.501 7.977 13.664 1 96.31 341 MET B O 1
ATOM 5406 N N . GLN B 1 342 ? -0.626 7.648 15.594 1 92.75 342 GLN B N 1
ATOM 5407 C CA . GLN B 1 342 ? 0.344 8.422 16.359 1 92.75 342 GLN B CA 1
ATOM 5408 C C . GLN B 1 342 ? 1.693 7.715 16.422 1 92.75 342 GLN B C 1
ATOM 5410 O O . GLN B 1 342 ? 2.721 8.344 16.672 1 92.75 342 GLN B O 1
ATOM 5415 N N . ARG B 1 343 ? 1.739 6.43 16.109 1 96.19 343 ARG B N 1
ATOM 5416 C CA . ARG B 1 343 ? 2.943 5.617 16.25 1 96.19 343 ARG B CA 1
ATOM 5417 C C . ARG B 1 343 ? 3.797 5.684 14.992 1 96.19 343 ARG B C 1
ATOM 5419 O O . ARG B 1 343 ? 4.879 5.094 14.938 1 96.19 343 ARG B O 1
ATOM 5426 N N . VAL B 1 344 ? 3.365 6.438 14.039 1 97.38 344 VAL B N 1
ATOM 5427 C CA . VAL B 1 344 ? 4.172 6.648 12.836 1 97.38 344 VAL B CA 1
ATOM 5428 C C . VAL B 1 344 ? 5.547 7.18 13.227 1 97.38 344 VAL B C 1
ATOM 5430 O O . VAL B 1 344 ? 6.555 6.836 12.602 1 97.38 344 VAL B O 1
ATOM 5433 N N . LYS B 1 345 ? 5.605 7.973 14.234 1 94.06 345 LYS B N 1
ATOM 5434 C CA . LYS B 1 345 ? 6.863 8.531 14.711 1 94.06 345 LYS B CA 1
ATOM 5435 C C . LYS B 1 345 ? 7.863 7.43 15.055 1 94.06 345 LYS B C 1
ATOM 5437 O O . LYS B 1 345 ? 9.07 7.602 14.883 1 94.06 345 LYS B O 1
ATOM 5442 N N . GLU B 1 346 ? 7.371 6.289 15.539 1 96.56 346 GLU B N 1
ATOM 5443 C CA . GLU B 1 346 ? 8.234 5.156 15.867 1 96.56 346 GLU B CA 1
ATOM 5444 C C . GLU B 1 346 ? 8.898 4.594 14.609 1 96.56 346 GLU B C 1
ATOM 5446 O O . GLU B 1 346 ? 10.047 4.152 14.656 1 96.56 346 GLU B O 1
ATOM 5451 N N . ILE B 1 347 ? 8.203 4.559 13.484 1 97.06 347 ILE B N 1
ATOM 5452 C CA . ILE B 1 347 ? 8.766 4.121 12.211 1 97.06 347 ILE B CA 1
ATOM 5453 C C . ILE B 1 347 ? 9.922 5.039 11.82 1 97.06 347 ILE B C 1
ATOM 5455 O O . ILE B 1 347 ? 11.008 4.566 11.484 1 97.06 347 ILE B O 1
ATOM 5459 N N . VAL B 1 348 ? 9.664 6.332 11.938 1 96.25 348 VAL B N 1
ATOM 5460 C CA . VAL B 1 348 ? 10.648 7.336 11.539 1 96.25 348 VAL B CA 1
ATOM 5461 C C . VAL B 1 348 ? 11.891 7.203 12.422 1 96.25 348 VAL B C 1
ATOM 5463 O O . VAL B 1 348 ? 13.023 7.258 11.922 1 96.25 348 VAL B O 1
ATOM 5466 N N . GLU B 1 349 ? 11.656 7.012 13.688 1 95.81 349 GLU B N 1
ATOM 5467 C CA . GLU B 1 349 ? 12.766 6.844 14.617 1 95.81 349 GLU B CA 1
ATOM 5468 C C . GLU B 1 349 ? 13.586 5.598 14.289 1 95.81 349 GLU B C 1
ATOM 5470 O O . GLU B 1 349 ? 14.812 5.629 14.32 1 95.81 349 GLU B O 1
ATOM 5475 N N . THR B 1 350 ? 12.922 4.512 13.977 1 96.56 350 THR B N 1
ATOM 5476 C CA . THR B 1 350 ? 13.602 3.27 13.617 1 96.56 350 THR B CA 1
ATOM 5477 C C . THR B 1 350 ? 14.43 3.455 12.344 1 96.56 350 THR B C 1
ATOM 5479 O O . THR B 1 350 ? 15.578 3.021 12.281 1 96.56 350 THR B O 1
ATOM 5482 N N . LEU B 1 351 ? 13.852 4.09 11.391 1 96.5 351 LEU B N 1
ATOM 5483 C CA . LEU B 1 351 ? 14.562 4.344 10.141 1 96.5 351 LEU B CA 1
ATOM 5484 C C . LEU B 1 351 ? 15.805 5.191 10.383 1 96.5 351 LEU B C 1
ATOM 5486 O O . LEU B 1 351 ? 16.859 4.945 9.789 1 96.5 351 LEU B O 1
ATOM 5490 N N . ARG B 1 352 ? 15.617 6.23 11.203 1 95.25 352 ARG B N 1
ATOM 5491 C CA . ARG B 1 352 ? 16.75 7.074 11.57 1 95.25 352 ARG B CA 1
ATOM 5492 C C . ARG B 1 352 ? 17.859 6.254 12.227 1 95.25 352 ARG B C 1
ATOM 5494 O O . ARG B 1 352 ? 19.031 6.391 11.867 1 95.25 352 ARG B O 1
ATOM 5501 N N . ALA B 1 353 ? 17.5 5.375 13.125 1 96.5 353 ALA B N 1
ATOM 5502 C CA . ALA B 1 353 ? 18.453 4.527 13.836 1 96.5 353 ALA B CA 1
ATOM 5503 C C . ALA B 1 353 ? 19.156 3.578 12.875 1 96.5 353 ALA B C 1
ATOM 5505 O O . ALA B 1 353 ? 20.328 3.242 13.086 1 96.5 353 ALA B O 1
ATOM 5506 N N . GLN B 1 354 ? 18.484 3.205 11.828 1 95.69 354 GLN B N 1
ATOM 5507 C CA . GLN B 1 354 ? 19.031 2.273 10.852 1 95.69 354 GLN B CA 1
ATOM 5508 C C . GLN B 1 354 ? 19.859 3.01 9.797 1 95.69 354 GLN B C 1
ATOM 5510 O O . GLN B 1 354 ? 20.438 2.385 8.906 1 95.69 354 GLN B O 1
ATOM 5515 N N . GLY B 1 355 ? 19.859 4.316 9.852 1 95.5 355 GLY B N 1
ATOM 5516 C CA . GLY B 1 355 ? 20.609 5.113 8.906 1 95.5 355 GLY B CA 1
ATOM 5517 C C . GLY B 1 355 ? 19.984 5.18 7.527 1 95.5 355 GLY B C 1
ATOM 5518 O O . GLY B 1 355 ? 20.688 5.348 6.527 1 95.5 355 GLY B O 1
ATOM 5519 N N . ARG B 1 356 ? 18.672 4.938 7.488 1 95.06 356 ARG B N 1
ATOM 5520 C CA . ARG B 1 356 ? 17.969 4.965 6.211 1 95.06 356 ARG B CA 1
ATOM 5521 C C . ARG B 1 356 ? 17.562 6.387 5.844 1 95.06 356 ARG B C 1
ATOM 5523 O O . ARG B 1 356 ? 16.375 6.668 5.676 1 95.06 356 ARG B O 1
ATOM 5530 N N . SER B 1 357 ? 18.391 7.277 5.535 1 93.69 357 SER B N 1
ATOM 5531 C CA . SER B 1 357 ? 18.172 8.703 5.289 1 93.69 357 SER B CA 1
ATOM 5532 C C . SER B 1 357 ? 17.375 8.922 4.012 1 93.69 357 SER B C 1
ATOM 5534 O O . SER B 1 357 ? 16.641 9.906 3.895 1 93.69 357 SER B O 1
ATOM 5536 N N . GLU B 1 358 ? 17.469 7.953 3.1 1 93.25 358 GLU B N 1
ATOM 5537 C CA . GLU B 1 358 ? 16.766 8.062 1.83 1 93.25 358 GLU B CA 1
ATOM 5538 C C . GLU B 1 358 ? 15.25 8.008 2.037 1 93.25 358 GLU B C 1
ATOM 5540 O O . GLU B 1 358 ? 14.477 8.406 1.159 1 93.25 358 GLU B O 1
ATOM 5545 N N . LEU B 1 359 ? 14.883 7.539 3.236 1 94.44 359 LEU B N 1
ATOM 5546 C CA . LEU B 1 359 ? 13.461 7.371 3.502 1 94.44 359 LEU B CA 1
ATOM 5547 C C . LEU B 1 359 ? 12.969 8.398 4.516 1 94.44 359 LEU B C 1
ATOM 5549 O O . LEU B 1 359 ? 11.812 8.359 4.941 1 94.44 359 LEU B O 1
ATOM 5553 N N . LEU B 1 360 ? 13.875 9.273 4.918 1 92.25 360 LEU B N 1
ATOM 5554 C CA . LEU B 1 360 ? 13.539 10.234 5.965 1 92.25 360 LEU B CA 1
ATOM 5555 C C . LEU B 1 360 ? 13.234 11.602 5.371 1 92.25 360 LEU B C 1
ATOM 5557 O O . LEU B 1 360 ? 13.844 12.008 4.379 1 92.25 360 LEU B O 1
#

Nearest PDB structures (foldseek):
  2cu2-assembly1_A-2  TM=9.449E-01  e=4.903E-38  Thermus thermophilus HB8
  2x5s-assembly1_A  TM=8.916E-01  e=5.266E-35  Thermotoga maritima MSB8
  2qh5-assembly2_B  TM=8.500E-01  e=6.368E-22  Helicobacter pylori 26695
  2qh5-assembly1_A  TM=8.616E-01  e=1.116E-20  Helicobacter pylori 26695
  3juj-assembly1_D  TM=6.021E-01  e=6.288E-10  Helicobacter pylori 26695